Protein AF-A0A5R8NZT3-F1 (afdb_monomer)

Mean predicted aligned error: 15.12 Å

Nearest PDB structures (foldseek):
  8f6q-assembly1_A  TM=3.616E-01  e=2.721E+00  synthetic construct
  8e0m-assembly4_J  TM=4.690E-01  e=9.001E+00  synthetic construct
  6xns-assembly2_F  TM=2.417E-01  e=3.516E+00  synthetic construct
  6xns-assembly2_D  TM=2.072E-01  e=3.670E+00  synthetic construct

Radius of gyration: 34.99 Å; Cα contacts (8 Å, |Δi|>4): 333; chains: 1; bounding box: 96×99×94 Å

Secondary structure (DSSP, 8-state):
------------------PPP------PPPPP------------------------------------------------------------------S--------HHHHHHHHHHHHHHHHHHTTSS-HHHHHHHHHHTTS---PPPHHHHHHHHHHHHHHHHHHHHHHHHHHHHTTTS-HHHHHHHHHHHHHHHHHHHHHHTTSHHHHTS-HHHHTT---TTHHHHHHHHHHHHHHHHHHHHHHHHHHH-SSS-TTHHHHHHHHHHHHHHHHHHHS--HHHHHHHHHHHHHHHHHIIIIIS---THHHHHHHHHHHHHHHHHHHTT--SSHHHHHHHHHHHHHHHHHHTTTTT-HHHHHHHHHHHHHHHHHHHHHS--HHHHHHHHHHHHHHHHHHHHHTTTT-HHHHHHHHHHHHHHHHHHHHHHHHHTTTT-

Solvent-accessible surface area (backbone atoms only — not comparable to full-atom values): 25854 Å² total; per-residue (Å²): 144,81,89,82,82,93,81,85,90,88,85,80,85,92,80,90,76,90,80,78,84,81,81,86,85,81,84,79,84,77,84,78,81,77,76,81,77,78,93,77,82,90,78,91,77,81,90,84,80,88,86,90,81,91,83,85,80,89,85,81,87,88,82,92,78,86,87,86,85,89,87,84,82,90,81,90,80,91,75,90,78,87,81,78,91,80,89,83,91,76,85,83,89,82,85,89,85,79,90,76,82,72,75,74,74,82,52,68,71,52,60,54,50,54,50,53,51,61,70,49,45,66,41,37,78,68,66,77,36,52,70,71,53,49,52,51,50,59,43,64,70,63,49,71,75,77,70,74,51,69,67,56,54,52,51,50,50,48,48,54,51,48,66,52,48,50,57,52,50,52,50,50,53,45,66,76,41,47,86,79,42,54,57,70,54,49,25,52,52,33,47,50,52,26,54,52,40,40,52,50,19,34,53,55,47,65,30,72,72,46,35,69,49,55,78,77,64,57,75,79,68,80,54,79,74,58,60,60,40,50,52,52,20,29,53,30,28,39,50,26,11,54,31,42,13,52,24,44,21,52,63,51,70,82,68,95,56,84,54,28,57,33,58,7,25,46,46,16,26,55,39,13,47,52,35,21,72,41,40,78,42,73,62,18,52,52,48,30,48,57,24,50,50,49,30,49,43,34,47,36,50,65,72,62,72,44,63,71,50,52,39,11,52,46,36,24,51,49,10,52,51,35,40,50,42,25,75,72,56,76,38,90,56,43,64,58,31,44,44,51,12,44,53,31,27,46,51,9,20,50,46,45,12,81,82,87,41,62,70,55,14,29,54,43,18,36,49,50,12,52,50,25,48,59,47,27,78,76,48,86,46,68,54,30,51,53,42,14,52,51,30,36,49,50,20,50,52,51,51,52,35,63,78,44,82,62,42,68,69,56,57,52,52,52,52,52,53,51,51,51,53,53,51,52,52,52,52,52,54,60,56,60,69,66,78,82,118

Organism: NCBI:txid135487

Sequence (437 aa):
MMGMSVRSMMSVPSAVHPVRAIVTREQRPHPEYRRNRGRVGHTDRVVDDNGASDAAPDSSEPGRRAAPAPAGDPADGDSSGDGAQHDGATSADRDGVESSRHGAPRGPARADRDSHAAALRPLVESGTLTEQQLDAVLGALAEPPARPARTKLLAEIAAYTGAGLLPAGIALVLAASWEDLARTGRVAILALITVVVAAIAVAVAGGPAALFRSIRDRAAEHTHVQAARTRLAAVLLALTAALVAGTVGSAIEDGNTDSAWVYACVAGLIAAVAGYLALPSLVGILVCAVFSVAVVSGVITDFAELDDGWVGAGILLLGVVWAALTRLGAFAERWAGYLIAVVFAVFGAQSSGEYDSMVLAYWLTALVAVFCFALYLTERSWVLVLGGAGALALAAVEGVWDWTDGSVAAAGAVLILGALILGAGGYLLTRAGHSCG

Foldseek 3Di:
DDDDDPDDDDDDDDDDDDDDDDPDDDDDDDDDPPDDDDDDDDDDDDDDDDDDDDDDDDDDDDDDDDDDDDDDDDDDDDDDDDDDDDDDDDDDDDDDDDDDPPPPPPDVLVVVLVVLLVVCVVCCVVVVDPVVRSVVVSVVVSPPPPPQPVVNVVVVVVVVVCVVVVVVVVVVVCVVCVVVDDLVSQLVVLVVVLVVLLVVLQVLCVHPCSLVPDPVVVVVDPDPVNVVSLVSSLVSLLVSLLSQLSNQLSVQVPDDQPLSSLRSLVRSLVSLLSSCNSRPDLSSVVSNLVSQLSNQQSCQVRVVVHDQLVSLVSLLVVLVVLLVCLVVVVHPPSLSSNLSSLVSNLSSLQSNQPPPHLVRSLVSLQVSLVVLVVVCVVPVHPSSVCSSVVSNVVSVVSVQCVVPVNDPVSVVVVVVVVVVVVVVVVVVVVVVVVPPD

pLDDT: mean 77.44, std 21.31, range [29.23, 98.25]

Structure (mmCIF, N/CA/C/O backbone):
data_AF-A0A5R8NZT3-F1
#
_entry.id   AF-A0A5R8NZT3-F1
#
loop_
_atom_site.group_PDB
_atom_site.id
_atom_site.type_symbol
_atom_site.label_atom_id
_atom_site.label_alt_id
_atom_site.label_comp_id
_atom_site.label_asym_id
_atom_site.label_entity_id
_atom_site.label_seq_id
_atom_site.pdbx_PDB_ins_code
_atom_site.Cartn_x
_atom_site.Cartn_y
_atom_site.Cartn_z
_atom_site.occupancy
_atom_site.B_iso_or_equiv
_atom_site.auth_seq_id
_atom_site.auth_comp_id
_atom_site.auth_asym_id
_atom_site.auth_atom_id
_atom_site.pdbx_PDB_model_num
ATOM 1 N N . MET A 1 1 ? 35.928 15.484 -16.892 1.00 41.44 1 MET A N 1
ATOM 2 C CA . MET A 1 1 ? 35.827 16.939 -16.638 1.00 41.44 1 MET A CA 1
ATOM 3 C C . MET A 1 1 ? 34.737 17.511 -17.538 1.00 41.44 1 MET A C 1
ATOM 5 O O . MET A 1 1 ? 35.028 17.960 -18.635 1.00 41.44 1 MET A O 1
ATOM 9 N N . MET A 1 2 ? 33.474 17.405 -17.121 1.00 32.53 2 MET A N 1
ATOM 10 C CA . MET A 1 2 ? 32.323 17.954 -17.847 1.00 32.53 2 MET A CA 1
ATOM 11 C C . MET A 1 2 ? 31.173 18.067 -16.841 1.00 32.53 2 MET A C 1
ATOM 13 O O . MET A 1 2 ? 30.641 17.054 -16.402 1.00 32.53 2 MET A O 1
ATOM 17 N N . GLY A 1 3 ? 30.878 19.281 -16.376 1.00 36.03 3 GLY A N 1
ATOM 18 C CA . GLY A 1 3 ? 29.779 19.525 -15.441 1.00 36.03 3 GLY A CA 1
ATOM 19 C C . GLY A 1 3 ? 28.508 19.839 -16.217 1.00 36.03 3 GLY A C 1
ATOM 20 O O . GLY A 1 3 ? 28.514 20.772 -17.019 1.00 36.03 3 GLY A O 1
ATOM 21 N N . MET A 1 4 ? 27.432 19.087 -15.986 1.00 29.23 4 MET A N 1
ATOM 22 C CA . MET A 1 4 ? 26.134 19.347 -16.609 1.00 29.23 4 MET A CA 1
ATOM 23 C C . MET A 1 4 ? 25.174 19.937 -15.569 1.00 29.23 4 MET A C 1
ATOM 25 O O . MET A 1 4 ? 24.943 19.365 -14.507 1.00 29.23 4 MET A O 1
ATOM 29 N N . SER A 1 5 ? 24.691 21.148 -15.848 1.00 29.55 5 SER A N 1
ATOM 30 C CA . SER A 1 5 ? 23.996 22.002 -14.880 1.00 29.55 5 SER A CA 1
ATOM 31 C C . SER A 1 5 ? 22.494 21.708 -14.841 1.00 29.55 5 SER A C 1
ATOM 33 O O . SER A 1 5 ? 21.754 22.106 -15.742 1.00 29.55 5 SER A O 1
ATOM 35 N N . VAL A 1 6 ? 22.023 21.053 -13.777 1.00 37.47 6 VAL A N 1
ATOM 36 C CA . VAL A 1 6 ? 20.589 20.802 -13.543 1.00 37.47 6 VAL A CA 1
ATOM 37 C C . VAL A 1 6 ? 19.944 22.049 -12.928 1.00 37.47 6 VAL A C 1
ATOM 39 O O . VAL A 1 6 ? 19.713 22.126 -11.721 1.00 37.47 6 VAL A O 1
ATOM 42 N N . ARG A 1 7 ? 19.695 23.082 -13.747 1.00 40.94 7 ARG A N 1
ATOM 43 C CA . ARG A 1 7 ? 19.052 24.322 -13.269 1.00 40.94 7 ARG A CA 1
ATOM 44 C C . ARG A 1 7 ? 18.238 25.085 -14.321 1.00 40.94 7 ARG A C 1
ATOM 46 O O . ARG A 1 7 ? 18.449 26.279 -14.507 1.00 40.94 7 ARG A O 1
ATOM 53 N N . SER A 1 8 ? 17.286 24.411 -14.970 1.00 37.78 8 SER A N 1
ATOM 54 C CA . SER A 1 8 ? 16.175 25.061 -15.690 1.00 37.78 8 SER A CA 1
ATOM 55 C C . SER A 1 8 ? 15.042 24.081 -16.001 1.00 37.78 8 SER A C 1
ATOM 57 O O . SER A 1 8 ? 15.107 23.396 -17.011 1.00 37.78 8 SER A O 1
ATOM 59 N N . MET A 1 9 ? 14.010 24.037 -15.146 1.00 33.28 9 MET A N 1
ATOM 60 C CA . MET A 1 9 ? 12.607 23.730 -15.495 1.00 33.28 9 MET A CA 1
ATOM 61 C C . MET A 1 9 ? 11.738 23.720 -14.225 1.00 33.28 9 MET A C 1
ATOM 63 O O . MET A 1 9 ? 11.498 22.679 -13.629 1.00 33.28 9 MET A O 1
ATOM 67 N N . MET A 1 10 ? 11.255 24.892 -13.801 1.00 31.81 10 MET A N 1
ATOM 68 C CA . MET A 1 10 ? 10.074 25.002 -12.932 1.00 31.81 10 MET A CA 1
ATOM 69 C C . MET A 1 10 ? 9.447 26.392 -13.090 1.00 31.81 10 MET A C 1
ATOM 71 O O . MET A 1 10 ? 9.816 27.354 -12.423 1.00 31.81 10 MET A O 1
ATOM 75 N N . SER A 1 11 ? 8.492 26.484 -14.011 1.00 33.56 11 SER A N 1
ATOM 76 C CA . SER A 1 11 ? 7.510 27.565 -14.074 1.00 33.56 11 SER A CA 1
ATOM 77 C C . SER A 1 11 ? 6.186 26.940 -14.494 1.00 33.56 11 SER A C 1
ATOM 79 O O . SER A 1 11 ? 6.032 26.514 -15.636 1.00 33.56 11 SER A O 1
ATOM 81 N N . VAL A 1 12 ? 5.259 26.822 -13.544 1.00 40.06 12 VAL A N 1
ATOM 82 C CA . VAL A 1 12 ? 3.892 26.338 -13.767 1.00 40.06 12 VAL A CA 1
ATOM 83 C C . VAL A 1 12 ? 2.950 27.353 -13.113 1.00 40.06 12 VAL A C 1
ATOM 85 O O . VAL A 1 12 ? 3.123 27.644 -11.928 1.00 40.06 12 VAL A O 1
ATOM 88 N N . PRO A 1 13 ? 1.992 27.940 -13.851 1.00 39.75 13 PRO A N 1
ATOM 89 C CA . PRO A 1 13 ? 1.119 28.977 -13.314 1.00 39.75 13 PRO A CA 1
ATOM 90 C C . PRO A 1 13 ? -0.006 28.398 -12.444 1.00 39.75 13 PRO A C 1
ATOM 92 O O . PRO A 1 13 ? -0.643 27.404 -12.792 1.00 39.75 13 PRO A O 1
ATOM 95 N N . SER A 1 14 ? -0.301 29.074 -11.333 1.00 40.06 14 SER A N 1
ATOM 96 C CA . SER A 1 14 ? -1.442 28.758 -10.467 1.00 40.06 14 SER A CA 1
ATOM 97 C C . SER A 1 14 ? -2.783 29.061 -11.137 1.00 40.06 14 SER A C 1
ATOM 99 O O . SER A 1 14 ? -3.066 30.212 -11.466 1.00 40.06 14 SER A O 1
ATOM 101 N N . ALA A 1 15 ? -3.665 28.063 -11.201 1.00 35.84 15 ALA A N 1
ATOM 102 C CA . ALA A 1 15 ? -5.098 28.249 -11.415 1.00 35.84 15 ALA A CA 1
ATOM 103 C C . ALA A 1 15 ? -5.878 27.373 -10.420 1.00 35.84 15 ALA A C 1
ATOM 105 O O . ALA A 1 15 ? -5.954 26.155 -10.562 1.00 35.84 15 ALA A O 1
ATOM 106 N N . VAL A 1 16 ? -6.433 27.996 -9.377 1.00 38.06 16 VAL A N 1
ATOM 107 C CA . VAL A 1 16 ? -7.189 27.310 -8.318 1.00 38.06 16 VAL A CA 1
ATOM 108 C C . VAL A 1 16 ? -8.683 27.394 -8.624 1.00 38.06 16 VAL A C 1
ATOM 110 O O . VAL A 1 16 ? -9.254 28.482 -8.599 1.00 38.06 16 VAL A O 1
ATOM 113 N N . HIS A 1 17 ? -9.335 26.246 -8.827 1.00 36.66 17 HIS A N 1
ATOM 114 C CA . HIS A 1 17 ? -10.796 26.131 -8.799 1.00 36.66 17 HIS A CA 1
ATOM 115 C C . HIS A 1 17 ? -11.252 25.256 -7.616 1.00 36.66 17 HIS A C 1
ATOM 117 O O . HIS A 1 17 ? -10.650 24.211 -7.361 1.00 36.66 17 HIS A O 1
ATOM 123 N N . PRO A 1 18 ? -12.308 25.649 -6.877 1.00 43.34 18 PRO A N 1
ATOM 124 C CA . PRO A 1 18 ? -12.749 24.926 -5.688 1.00 43.34 18 PRO A CA 1
ATOM 125 C C . PRO A 1 18 ? -13.570 23.679 -6.048 1.00 43.34 18 PRO A C 1
ATOM 127 O O . PRO A 1 18 ? -14.701 23.775 -6.529 1.00 43.34 18 PRO A O 1
ATOM 130 N N . VAL A 1 19 ? -13.029 22.497 -5.751 1.00 33.84 19 VAL A N 1
ATOM 131 C CA . VAL A 1 19 ? -13.755 21.225 -5.872 1.00 33.84 19 VAL A CA 1
ATOM 132 C C . VAL A 1 19 ? -14.790 21.111 -4.747 1.00 33.84 19 VAL A C 1
ATOM 134 O O . VAL A 1 19 ? -14.451 21.118 -3.564 1.00 33.84 19 VAL A O 1
ATOM 137 N N . ARG A 1 20 ? -16.073 20.981 -5.111 1.00 31.17 20 ARG A N 1
ATOM 138 C CA . ARG A 1 20 ? -17.146 20.634 -4.165 1.00 31.17 20 ARG A CA 1
ATOM 139 C C . ARG A 1 20 ? -16.946 19.205 -3.659 1.00 31.17 20 ARG A C 1
ATOM 141 O O . ARG A 1 20 ? -16.872 18.276 -4.457 1.00 31.17 20 ARG A O 1
ATOM 148 N N . ALA A 1 21 ? -16.929 19.028 -2.340 1.00 31.84 21 ALA A N 1
ATOM 149 C CA . ALA A 1 21 ? -16.868 17.709 -1.721 1.00 31.84 21 ALA A CA 1
ATOM 150 C C . ALA A 1 21 ? -18.142 16.897 -2.023 1.00 31.84 21 ALA A C 1
ATOM 152 O O . ALA A 1 21 ? -19.236 17.257 -1.584 1.00 31.84 21 ALA A O 1
ATOM 153 N N . ILE A 1 22 ? -17.990 15.786 -2.745 1.00 31.47 22 ILE A N 1
ATOM 154 C CA . ILE A 1 22 ? -19.032 14.767 -2.895 1.00 31.47 22 ILE A CA 1
ATOM 155 C C . ILE A 1 22 ? -18.953 13.855 -1.668 1.00 31.47 22 ILE A C 1
ATOM 157 O O . ILE A 1 22 ? -17.995 13.105 -1.497 1.00 31.47 22 ILE A O 1
ATOM 161 N N . VAL A 1 23 ? -19.956 13.942 -0.793 1.00 34.97 23 VAL A N 1
ATOM 162 C CA . VAL A 1 23 ? -20.086 13.063 0.376 1.00 34.97 23 VAL A CA 1
ATOM 163 C C . VAL A 1 23 ? -20.802 11.786 -0.056 1.00 34.97 23 VAL A C 1
ATOM 165 O O . VAL A 1 23 ? -22.030 11.713 -0.042 1.00 34.97 23 VAL A O 1
ATOM 168 N N . THR A 1 24 ? -20.038 10.771 -0.456 1.00 34.75 24 THR A N 1
ATOM 169 C CA . THR A 1 24 ? -20.585 9.463 -0.839 1.00 34.75 24 THR A CA 1
ATOM 170 C C . THR A 1 24 ? -20.984 8.677 0.413 1.00 34.75 24 THR A C 1
ATOM 172 O O . THR A 1 24 ? -20.154 8.051 1.070 1.00 34.75 24 THR A O 1
ATOM 175 N N . ARG A 1 25 ? -22.270 8.740 0.774 1.00 44.62 25 ARG A N 1
ATOM 176 C CA . ARG A 1 25 ? -22.849 8.092 1.961 1.00 44.62 25 ARG A CA 1
ATOM 177 C C . ARG A 1 25 ? -23.667 6.860 1.565 1.00 44.62 25 ARG A C 1
ATOM 179 O O . ARG A 1 25 ? -24.885 6.949 1.506 1.00 44.62 25 ARG A O 1
ATOM 186 N N . GLU A 1 26 ? -23.020 5.712 1.361 1.00 36.62 26 GLU A N 1
ATOM 187 C CA . GLU A 1 26 ? -23.706 4.411 1.441 1.00 36.62 26 GLU A CA 1
ATOM 188 C C . GLU A 1 26 ? -22.729 3.246 1.701 1.00 36.62 26 GLU A C 1
ATOM 190 O O . GLU A 1 26 ? -22.065 2.740 0.802 1.00 36.62 26 GLU A O 1
ATOM 195 N N . GLN A 1 27 ? -22.674 2.784 2.952 1.00 37.91 27 GLN A N 1
ATOM 196 C CA . GLN A 1 27 ? -22.257 1.423 3.298 1.00 37.91 27 GLN A CA 1
ATOM 197 C C . GLN A 1 27 ? -23.448 0.757 3.987 1.00 37.91 27 GLN A C 1
ATOM 199 O O . GLN A 1 27 ? -23.686 0.963 5.177 1.00 37.91 27 GLN A O 1
ATOM 204 N N . ARG A 1 28 ? -24.230 -0.017 3.226 1.00 43.34 28 ARG A N 1
ATOM 205 C CA . ARG A 1 28 ? -25.244 -0.905 3.808 1.00 43.34 28 ARG A CA 1
ATOM 206 C C . ARG A 1 28 ? -24.548 -2.161 4.343 1.00 43.34 28 ARG A C 1
ATOM 208 O O . ARG A 1 28 ? -23.752 -2.743 3.603 1.00 43.34 28 ARG A O 1
ATOM 215 N N . PRO A 1 29 ? -24.843 -2.622 5.570 1.00 46.16 29 PRO A N 1
ATOM 216 C CA . PRO A 1 29 ? -24.404 -3.940 6.003 1.00 46.16 29 PRO A CA 1
ATOM 217 C C . PRO A 1 29 ? -25.096 -5.018 5.156 1.00 46.16 29 PRO A C 1
ATOM 219 O O . PRO A 1 29 ? -26.308 -4.978 4.937 1.00 46.16 29 PRO A O 1
ATOM 222 N N . HIS A 1 30 ? -24.316 -5.979 4.664 1.00 42.72 30 HIS A N 1
ATOM 223 C CA . HIS A 1 30 ? -24.837 -7.140 3.944 1.00 42.72 30 HIS A CA 1
ATOM 224 C C . HIS A 1 30 ? -25.642 -8.035 4.906 1.00 42.72 30 HIS A C 1
ATOM 226 O O . HIS A 1 30 ? -25.156 -8.304 6.006 1.00 42.72 30 HIS A O 1
ATOM 232 N N . PRO A 1 31 ? -26.825 -8.551 4.520 1.00 55.59 31 PRO A N 1
ATOM 233 C CA . PRO A 1 31 ? -27.538 -9.521 5.342 1.00 55.59 31 PRO A CA 1
ATOM 234 C C . PRO A 1 31 ? -26.765 -10.846 5.387 1.00 55.59 31 PRO A C 1
ATOM 236 O O . PRO A 1 31 ? -26.455 -11.433 4.347 1.00 55.59 31 PRO A O 1
ATOM 239 N N . GLU A 1 32 ? -26.463 -11.328 6.593 1.00 49.94 32 GLU A N 1
ATOM 240 C CA . GLU A 1 32 ? -25.817 -12.626 6.783 1.00 49.94 32 GLU A CA 1
ATOM 241 C C . GLU A 1 32 ? -26.707 -13.764 6.277 1.00 49.94 32 GLU A C 1
ATOM 243 O O . GLU A 1 32 ? -27.831 -13.974 6.742 1.00 49.94 32 GLU A O 1
ATOM 248 N N . TYR A 1 33 ? -26.169 -14.568 5.360 1.00 48.88 33 TYR A N 1
ATOM 249 C CA . TYR A 1 33 ? -26.824 -15.776 4.874 1.00 48.88 33 TYR A CA 1
ATOM 250 C C . TYR A 1 33 ? -26.722 -16.883 5.936 1.00 48.88 33 TYR A C 1
ATOM 252 O O . TYR A 1 33 ? -25.863 -17.767 5.866 1.00 48.88 33 TYR A O 1
ATOM 260 N N . ARG A 1 34 ? -27.580 -16.809 6.964 1.00 50.25 34 ARG A N 1
ATOM 261 C CA . ARG A 1 34 ? -27.611 -17.733 8.110 1.00 50.25 34 ARG A CA 1
ATOM 262 C C . ARG A 1 34 ? -27.925 -19.156 7.638 1.00 50.25 34 ARG A C 1
ATOM 264 O O . ARG A 1 34 ? -29.080 -19.555 7.502 1.00 50.25 34 ARG A O 1
ATOM 271 N N . ARG A 1 35 ? -26.869 -19.924 7.353 1.00 50.62 35 ARG A N 1
ATOM 272 C CA . ARG A 1 35 ? -26.953 -21.248 6.727 1.00 50.62 35 ARG A CA 1
ATOM 273 C C . ARG A 1 35 ? -27.639 -22.242 7.665 1.00 50.62 35 ARG A C 1
ATOM 275 O O . ARG A 1 35 ? -27.047 -22.729 8.625 1.00 50.62 35 ARG A O 1
ATOM 282 N N . ASN A 1 36 ? -28.898 -22.524 7.352 1.00 42.88 36 ASN A N 1
ATOM 283 C CA . ASN A 1 36 ? -29.777 -23.440 8.066 1.00 42.88 36 ASN A CA 1
ATOM 284 C C . ASN A 1 36 ? -29.139 -24.845 8.166 1.00 42.88 36 ASN A C 1
ATOM 286 O O . ASN A 1 36 ? -29.045 -25.557 7.164 1.00 42.88 36 ASN A O 1
ATOM 290 N N . ARG A 1 37 ? -28.659 -25.243 9.355 1.00 48.06 37 ARG A N 1
ATOM 291 C CA . ARG A 1 37 ? -28.170 -26.610 9.605 1.00 48.06 37 ARG A CA 1
ATOM 292 C C . ARG A 1 37 ? -29.367 -27.496 9.934 1.00 48.06 37 ARG A C 1
ATOM 294 O O . ARG A 1 37 ? -29.962 -27.371 11.000 1.00 48.06 37 ARG A O 1
ATOM 301 N N . GLY A 1 38 ? -29.710 -28.368 8.989 1.00 46.19 38 GLY A N 1
ATOM 302 C CA . GLY A 1 38 ? -30.859 -29.262 9.081 1.00 46.19 38 GLY A CA 1
ATOM 303 C C . GLY A 1 38 ? -30.826 -30.167 10.315 1.00 46.19 38 GLY A C 1
ATOM 304 O O . GLY A 1 38 ? -29.815 -30.791 10.631 1.00 46.19 38 GLY A O 1
ATOM 305 N N . ARG A 1 39 ? -31.978 -30.245 10.979 1.00 51.00 39 ARG A N 1
ATOM 306 C CA . ARG A 1 39 ? -32.278 -31.119 12.114 1.00 51.00 39 ARG A CA 1
ATOM 307 C C . ARG A 1 39 ? -32.625 -32.525 11.609 1.00 51.00 39 ARG A C 1
ATOM 309 O O . ARG A 1 39 ? -33.782 -32.792 11.307 1.00 51.00 39 ARG A O 1
ATOM 316 N N . VAL A 1 40 ? -31.630 -33.406 11.533 1.00 45.53 40 VAL A N 1
ATOM 317 C CA . VAL A 1 40 ? -31.770 -34.866 11.346 1.00 45.53 40 VAL A CA 1
ATOM 318 C C . VAL A 1 40 ? -30.644 -35.514 12.175 1.00 45.53 40 VAL A C 1
ATOM 320 O O . VAL A 1 40 ? -29.514 -35.054 12.088 1.00 45.53 40 VAL A O 1
ATOM 323 N N . GLY A 1 41 ? -30.844 -36.521 13.022 1.00 45.00 41 GLY A N 1
ATOM 324 C CA . GLY A 1 41 ? -32.000 -37.389 13.194 1.00 45.00 41 GLY A CA 1
ATOM 325 C C . GLY A 1 41 ? -32.083 -37.966 14.608 1.00 45.00 41 GLY A C 1
ATOM 326 O O . GLY A 1 41 ? -31.172 -37.837 15.422 1.00 45.00 41 GLY A O 1
ATOM 327 N N . HIS A 1 42 ? -33.235 -38.559 14.883 1.00 51.81 42 HIS A N 1
ATOM 328 C CA . HIS A 1 42 ? -33.607 -39.185 16.142 1.00 51.81 42 HIS A CA 1
ATOM 329 C C . HIS A 1 42 ? -33.226 -40.670 16.056 1.00 51.81 42 HIS A C 1
ATOM 331 O O . HIS A 1 42 ? -33.659 -41.343 15.123 1.00 51.81 42 HIS A O 1
ATOM 337 N N . THR A 1 43 ? -32.410 -41.174 16.982 1.00 47.53 43 THR A N 1
ATOM 338 C CA . THR A 1 43 ? -32.162 -42.617 17.126 1.00 47.53 43 THR A CA 1
ATOM 339 C C . THR A 1 43 ? -32.151 -42.990 18.594 1.00 47.53 43 THR A C 1
ATOM 341 O O . THR A 1 43 ? -31.279 -42.542 19.341 1.00 47.53 43 THR A O 1
ATOM 344 N N . ASP A 1 44 ? -33.106 -43.830 18.973 1.00 54.75 44 ASP A N 1
ATOM 345 C CA . ASP A 1 44 ? -33.182 -44.462 20.280 1.00 54.75 44 ASP A CA 1
ATOM 346 C C . ASP A 1 44 ? -31.932 -45.292 20.597 1.00 54.75 44 ASP A C 1
ATOM 348 O O . ASP A 1 44 ? -31.418 -46.037 19.758 1.00 54.75 44 ASP A O 1
ATOM 352 N N . ARG A 1 45 ? -31.503 -45.223 21.857 1.00 43.91 45 ARG A N 1
ATOM 353 C CA . ARG A 1 45 ? -30.879 -46.328 22.594 1.00 43.91 45 ARG A CA 1
ATOM 354 C C . ARG A 1 45 ? -31.243 -46.118 24.060 1.00 43.91 45 ARG A C 1
ATOM 356 O O . ARG A 1 45 ? -30.853 -45.123 24.656 1.00 43.91 45 ARG A O 1
ATOM 363 N N . VAL A 1 46 ? -32.264 -46.841 24.512 1.00 47.44 46 VAL A N 1
ATOM 364 C CA . VAL A 1 46 ? -32.108 -48.098 25.265 1.00 47.44 46 VAL A CA 1
ATOM 365 C C . VAL A 1 46 ? -31.437 -47.828 26.607 1.00 47.44 46 VAL A C 1
ATOM 367 O O . VAL A 1 46 ? -30.228 -47.637 26.700 1.00 47.44 46 VAL A O 1
ATOM 370 N N . VAL A 1 47 ? -32.302 -47.807 27.618 1.00 51.31 47 VAL A N 1
ATOM 371 C CA . VAL A 1 47 ? -31.980 -47.976 29.032 1.00 51.31 47 VAL A CA 1
ATOM 372 C C . VAL A 1 47 ? -31.227 -49.290 29.209 1.00 51.31 47 VAL A C 1
ATOM 374 O O . VAL A 1 47 ? -31.710 -50.316 28.741 1.00 51.31 47 VAL A O 1
ATOM 377 N N . ASP A 1 48 ? -30.123 -49.254 29.945 1.00 52.53 48 ASP A N 1
ATOM 378 C CA . ASP A 1 48 ? -29.737 -50.360 30.815 1.00 52.53 48 ASP A CA 1
ATOM 379 C C . ASP A 1 48 ? -29.274 -49.781 32.154 1.00 52.53 48 ASP A C 1
ATOM 381 O O . ASP A 1 48 ? -28.733 -48.675 32.229 1.00 52.53 48 ASP A O 1
ATOM 385 N N . ASP A 1 49 ? -29.602 -50.513 33.209 1.00 50.38 49 ASP A N 1
ATOM 386 C CA . ASP A 1 49 ? -29.720 -50.030 34.582 1.00 50.38 49 ASP A CA 1
ATOM 387 C C . ASP A 1 49 ? -28.644 -50.662 35.492 1.00 50.38 49 ASP A C 1
ATOM 389 O O . ASP A 1 49 ? -28.013 -51.652 35.124 1.00 50.38 49 ASP A O 1
ATOM 393 N N . ASN A 1 50 ? -28.534 -50.160 36.725 1.00 38.72 50 ASN A N 1
ATOM 394 C CA . ASN A 1 50 ? -27.785 -50.728 37.863 1.00 38.72 50 ASN A CA 1
ATOM 395 C C . ASN A 1 50 ? -26.240 -50.657 37.874 1.00 38.72 50 ASN A C 1
ATOM 397 O O . ASN A 1 50 ? -25.531 -51.180 37.019 1.00 38.72 50 ASN A O 1
ATOM 401 N N . GLY A 1 51 ? -25.712 -50.120 38.983 1.00 34.97 51 GLY A N 1
ATOM 402 C CA . GLY A 1 51 ? -24.280 -50.104 39.311 1.00 34.97 51 GLY A CA 1
ATOM 403 C C . GLY A 1 51 ? -23.979 -49.352 40.612 1.00 34.97 51 GLY A C 1
ATOM 404 O O . GLY A 1 51 ? -23.262 -48.356 40.593 1.00 34.97 51 GLY A O 1
ATOM 405 N N . ALA A 1 52 ? -24.585 -49.770 41.728 1.00 41.56 52 ALA A N 1
ATOM 406 C CA . ALA A 1 52 ? -24.465 -49.093 43.022 1.00 41.56 52 ALA A CA 1
ATOM 407 C C . ALA A 1 52 ? -23.136 -49.381 43.754 1.00 41.56 52 ALA A C 1
ATOM 409 O O . ALA A 1 52 ? -22.657 -50.510 43.722 1.00 41.56 52 ALA A O 1
ATOM 410 N N . SER A 1 53 ? -22.601 -48.356 44.432 1.00 44.59 53 SER A N 1
ATOM 411 C CA . SER A 1 53 ? -22.006 -48.365 45.790 1.00 44.59 53 SER A CA 1
ATOM 412 C C . SER A 1 53 ? -21.354 -46.992 46.040 1.00 44.59 53 SER A C 1
ATOM 414 O O . SER A 1 53 ? -20.559 -46.519 45.235 1.00 44.59 53 SER A O 1
ATOM 416 N N . ASP A 1 54 ? -21.845 -46.200 46.993 1.00 40.88 54 ASP A N 1
ATOM 417 C CA . ASP A 1 54 ? -21.510 -46.233 48.432 1.00 40.88 54 ASP A CA 1
ATOM 418 C C . ASP A 1 54 ? -20.141 -45.619 48.773 1.00 40.88 54 ASP A C 1
ATOM 420 O O . ASP A 1 54 ? -19.120 -46.300 48.730 1.00 40.88 54 ASP A O 1
ATOM 424 N N . ALA A 1 55 ? -20.150 -44.346 49.196 1.00 39.34 55 ALA A N 1
ATOM 425 C CA . ALA A 1 55 ? -19.515 -43.879 50.441 1.00 39.34 55 ALA A CA 1
ATOM 426 C C . ALA A 1 55 ? -19.742 -42.364 50.650 1.00 39.34 55 ALA A C 1
ATOM 428 O O . ALA A 1 55 ? -19.234 -41.530 49.904 1.00 39.34 55 ALA A O 1
ATOM 429 N N . ALA A 1 56 ? -20.490 -42.018 51.698 1.00 44.53 56 ALA A N 1
ATOM 430 C CA . ALA A 1 56 ? -20.518 -40.691 52.337 1.00 44.53 56 ALA A CA 1
ATOM 431 C C . ALA A 1 56 ? -19.404 -40.637 53.436 1.00 44.53 56 ALA A C 1
ATOM 433 O O . ALA A 1 56 ? -18.641 -41.608 53.503 1.00 44.53 56 ALA A O 1
ATOM 434 N N . PRO A 1 57 ? -19.291 -39.633 54.347 1.00 55.22 57 PRO A N 1
ATOM 435 C CA . PRO A 1 57 ? -20.114 -38.426 54.560 1.00 55.22 57 PRO A CA 1
ATOM 436 C C . PRO A 1 57 ? -19.324 -37.124 54.897 1.00 55.22 57 PRO A C 1
ATOM 438 O O . PRO A 1 57 ? -18.102 -37.136 54.899 1.00 55.22 57 PRO A O 1
ATOM 441 N N . ASP A 1 58 ? -20.070 -36.053 55.239 1.00 40.06 58 ASP A N 1
ATOM 442 C CA . ASP A 1 58 ? -19.739 -34.909 56.140 1.00 40.06 58 ASP A CA 1
ATOM 443 C C . ASP A 1 58 ? -18.431 -34.095 55.927 1.00 40.06 58 ASP A C 1
ATOM 445 O O . ASP A 1 58 ? -17.350 -34.633 55.752 1.00 40.06 58 ASP A O 1
ATOM 449 N N . SER A 1 59 ? -18.368 -32.761 56.041 1.00 39.31 59 SER A N 1
ATOM 450 C CA . SER A 1 59 ? -19.310 -31.693 56.454 1.00 39.31 59 SER A CA 1
ATOM 451 C C . SER A 1 59 ? -18.741 -30.334 55.928 1.00 39.31 59 SER A C 1
ATOM 453 O O . SER A 1 59 ? -17.778 -30.357 55.164 1.00 39.31 59 SER A O 1
ATOM 455 N N . SER A 1 60 ? -19.203 -29.103 56.209 1.00 36.84 60 SER A N 1
ATOM 456 C CA . SER A 1 60 ? -20.251 -28.556 57.092 1.00 36.84 60 SER A CA 1
ATOM 457 C C . SER A 1 60 ? -20.743 -27.179 56.584 1.00 36.84 60 SER A C 1
ATOM 459 O O . SER A 1 60 ? -19.936 -26.348 56.165 1.00 36.84 60 SER A O 1
ATOM 461 N N . GLU A 1 61 ? -22.034 -26.878 56.728 1.00 46.66 61 GLU A N 1
ATOM 462 C CA . GLU A 1 61 ? -22.593 -25.505 56.772 1.00 46.66 61 GLU A CA 1
ATOM 463 C C . GLU A 1 61 ? -22.368 -24.845 58.167 1.00 46.66 61 GLU A C 1
ATOM 465 O O . GLU A 1 61 ? -21.855 -25.540 59.048 1.00 46.66 61 GLU A O 1
ATOM 470 N N . PRO A 1 62 ? -22.783 -23.581 58.472 1.00 49.75 62 PRO A N 1
ATOM 471 C CA . PRO A 1 62 ? -23.411 -22.529 57.642 1.00 49.75 62 PRO A CA 1
ATOM 472 C C . PRO A 1 62 ? -22.772 -21.114 57.774 1.00 49.75 62 PRO A C 1
ATOM 474 O O . PRO A 1 62 ? -21.976 -20.837 58.668 1.00 49.75 62 PRO A O 1
ATOM 477 N N . GLY A 1 63 ? -23.211 -20.155 56.940 1.00 40.09 63 GLY A N 1
ATOM 478 C CA . GLY A 1 63 ? -22.696 -18.768 56.921 1.00 40.09 63 GLY A CA 1
ATOM 479 C C . GLY A 1 63 ? -23.736 -17.646 56.738 1.00 40.09 63 GLY A C 1
ATOM 480 O O . GLY A 1 63 ? -23.509 -16.721 55.962 1.00 40.09 63 GLY A O 1
ATOM 481 N N . ARG A 1 64 ? -24.891 -17.695 57.421 1.00 42.88 64 ARG A N 1
ATOM 482 C CA . ARG A 1 64 ? -25.934 -16.642 57.344 1.00 42.88 64 ARG A CA 1
ATOM 483 C C . ARG A 1 64 ? -25.484 -15.288 57.936 1.00 42.88 64 ARG A C 1
ATOM 485 O O . ARG A 1 64 ? -25.324 -15.188 59.150 1.00 42.88 64 ARG A O 1
ATOM 492 N N . ARG A 1 65 ? -25.484 -14.217 57.129 1.00 43.25 65 ARG A N 1
ATOM 493 C CA . ARG A 1 65 ? -25.807 -12.825 57.542 1.00 43.25 65 ARG A CA 1
ATOM 494 C C . ARG A 1 65 ? -26.586 -12.153 56.399 1.00 43.25 65 ARG A C 1
ATOM 496 O O . ARG A 1 65 ? -26.069 -12.044 55.300 1.00 43.25 65 ARG A O 1
ATOM 503 N N . ALA A 1 66 ? -27.896 -11.944 56.529 1.00 42.91 66 ALA A N 1
ATOM 504 C CA . ALA A 1 66 ? -28.557 -10.884 57.306 1.00 42.91 66 ALA A CA 1
ATOM 505 C C . ALA A 1 66 ? -28.506 -9.519 56.592 1.00 42.91 66 ALA A C 1
ATOM 507 O O . ALA A 1 66 ? -27.548 -8.763 56.727 1.00 42.91 66 ALA A O 1
ATOM 508 N N . ALA A 1 67 ? -29.574 -9.222 55.848 1.00 47.62 67 ALA A N 1
ATOM 509 C CA . ALA A 1 67 ? -29.879 -7.889 55.339 1.00 47.62 67 ALA A CA 1
ATOM 510 C C . ALA A 1 67 ? -30.586 -7.043 56.413 1.00 47.62 67 ALA A C 1
ATOM 512 O O . ALA A 1 67 ? -31.301 -7.599 57.251 1.00 47.62 67 ALA A O 1
ATOM 513 N N . PRO A 1 68 ? -30.476 -5.711 56.325 1.00 55.62 68 PRO A N 1
ATOM 514 C CA . PRO A 1 68 ? -31.538 -4.816 56.764 1.00 55.62 68 PRO A CA 1
ATOM 515 C C . PRO A 1 68 ? -32.012 -3.893 55.628 1.00 55.62 68 PRO A C 1
ATOM 517 O O . PRO A 1 68 ? -31.218 -3.326 54.880 1.00 55.62 68 PRO A O 1
ATOM 520 N N . ALA A 1 69 ? -33.328 -3.717 55.552 1.00 44.00 69 ALA A N 1
ATOM 521 C CA . ALA A 1 69 ? -33.996 -2.607 54.872 1.00 44.00 69 ALA A CA 1
ATOM 522 C C . ALA A 1 69 ? -34.744 -1.769 55.947 1.00 44.00 69 ALA A C 1
ATOM 524 O O . ALA A 1 69 ? -34.520 -1.994 57.138 1.00 44.00 69 ALA A O 1
ATOM 525 N N . PRO A 1 70 ? -35.620 -0.820 55.588 1.00 62.03 70 PRO A N 1
ATOM 526 C CA . PRO A 1 70 ? -35.268 0.545 55.203 1.00 62.03 70 PRO A CA 1
ATOM 527 C C . PRO A 1 70 ? -35.792 1.586 56.218 1.00 62.03 70 PRO A C 1
ATOM 529 O O . PRO A 1 70 ? -36.734 1.313 56.959 1.00 62.03 70 PRO A O 1
ATOM 532 N N . ALA A 1 71 ? -35.240 2.805 56.219 1.00 40.19 71 ALA A N 1
ATOM 533 C CA . ALA A 1 71 ? -35.799 3.941 56.964 1.00 40.19 71 ALA A CA 1
ATOM 534 C C . ALA A 1 71 ? -35.327 5.288 56.385 1.00 40.19 71 ALA A C 1
ATOM 536 O O . ALA A 1 71 ? -34.150 5.417 56.053 1.00 40.19 71 ALA A O 1
ATOM 537 N N . GLY A 1 72 ? -36.220 6.285 56.331 1.00 40.19 72 GLY A N 1
ATOM 538 C CA . GLY A 1 72 ? -35.889 7.679 55.996 1.00 40.19 72 GLY A CA 1
ATOM 539 C C . GLY A 1 72 ? -36.741 8.266 54.869 1.00 40.19 72 GLY A C 1
ATOM 540 O O . GLY A 1 72 ? -36.303 8.282 53.724 1.00 40.19 72 GLY A O 1
ATOM 541 N N . ASP A 1 73 ? -37.940 8.736 55.219 1.00 42.69 73 ASP A N 1
ATOM 542 C CA . ASP A 1 73 ? -38.808 9.565 54.363 1.00 42.69 73 ASP A CA 1
ATOM 543 C C . ASP A 1 73 ? -38.578 11.074 54.692 1.00 42.69 73 ASP A C 1
ATOM 545 O O . ASP A 1 73 ? -37.531 11.393 55.266 1.00 42.69 73 ASP A O 1
ATOM 549 N N . PRO A 1 74 ? -39.422 12.031 54.266 1.00 56.44 74 PRO A N 1
ATOM 550 C CA . PRO A 1 74 ? -39.013 13.157 53.437 1.00 56.44 74 PRO A CA 1
ATOM 551 C C . PRO A 1 74 ? -38.594 14.411 54.229 1.00 56.44 74 PRO A C 1
ATOM 553 O O . PRO A 1 74 ? -38.839 14.537 55.429 1.00 56.44 74 PRO A O 1
ATOM 556 N N . ALA A 1 75 ? -38.008 15.385 53.525 1.00 44.78 75 ALA A N 1
ATOM 557 C CA . ALA A 1 75 ? -37.782 16.734 54.040 1.00 44.78 75 ALA A CA 1
ATOM 558 C C . ALA A 1 75 ? -38.295 17.779 53.041 1.00 44.78 75 ALA A C 1
ATOM 560 O O . ALA A 1 75 ? -37.827 17.844 51.902 1.00 44.78 75 ALA A O 1
ATOM 561 N N . ASP A 1 76 ? -39.256 18.584 53.490 1.00 40.81 76 ASP A N 1
ATOM 562 C CA . ASP A 1 76 ? -39.847 19.684 52.735 1.00 40.81 76 ASP A CA 1
ATOM 563 C C . ASP A 1 76 ? -38.834 20.799 52.429 1.00 40.81 76 ASP A C 1
ATOM 565 O O . ASP A 1 76 ? -37.941 21.104 53.221 1.00 40.81 76 ASP A O 1
ATOM 569 N N . GLY A 1 77 ? -39.013 21.437 51.271 1.00 41.25 77 GLY A N 1
ATOM 570 C CA . GLY A 1 77 ? -38.175 22.526 50.763 1.00 41.25 77 GLY A CA 1
ATOM 571 C C . GLY A 1 77 ? -39.012 23.693 50.247 1.00 41.25 77 GLY A C 1
ATOM 572 O O . GLY A 1 77 ? -38.858 24.106 49.098 1.00 41.25 77 GLY A O 1
ATOM 573 N N . ASP A 1 78 ? -39.929 24.188 51.080 1.00 38.59 78 ASP A N 1
ATOM 574 C CA . ASP A 1 78 ? -40.722 25.389 50.801 1.00 38.59 78 ASP A CA 1
ATOM 575 C C . ASP A 1 78 ? -39.802 26.608 50.610 1.00 38.59 78 ASP A C 1
ATOM 577 O O . ASP A 1 78 ? -38.998 26.957 51.476 1.00 38.59 78 ASP A O 1
ATOM 581 N N . SER A 1 79 ? -39.911 27.254 49.451 1.00 48.09 79 SER A N 1
ATOM 582 C CA . SER A 1 79 ? -39.333 28.576 49.207 1.00 48.09 79 SER A CA 1
ATOM 583 C C . SER A 1 79 ? -40.276 29.409 48.345 1.00 48.09 79 SER A C 1
ATOM 585 O O . SER A 1 79 ? -40.083 29.628 47.150 1.00 48.09 79 SER A O 1
ATOM 587 N N . SER A 1 80 ? -41.321 29.882 49.018 1.00 41.19 80 SER A N 1
ATOM 588 C CA . SER A 1 80 ? -42.133 31.034 48.629 1.00 41.19 80 SER A CA 1
ATOM 589 C C . SER A 1 80 ? -41.314 32.146 47.946 1.00 41.19 80 SER A C 1
ATOM 591 O O . SER A 1 80 ? -40.344 32.658 48.505 1.00 41.19 80 SER A O 1
ATOM 593 N N . GLY A 1 81 ? -41.749 32.545 46.747 1.00 40.31 81 GLY A N 1
ATOM 594 C CA . GLY A 1 81 ? -41.167 33.617 45.933 1.00 40.31 81 GLY A CA 1
ATOM 595 C C . GLY A 1 81 ? -42.259 34.543 45.403 1.00 40.31 81 GLY A C 1
ATOM 596 O O . GLY A 1 81 ? -42.596 34.498 44.223 1.00 40.31 81 GLY A O 1
ATOM 597 N N . ASP A 1 82 ? -42.841 35.328 46.309 1.00 38.47 82 ASP A N 1
ATOM 598 C CA . ASP A 1 82 ? -43.874 36.334 46.034 1.00 38.47 82 ASP A CA 1
ATOM 599 C C . ASP A 1 82 ? -43.345 37.451 45.106 1.00 38.47 82 ASP A C 1
ATOM 601 O O . ASP A 1 82 ? -42.173 37.829 45.192 1.00 38.47 82 ASP A O 1
ATOM 605 N N . GLY A 1 83 ? -44.173 37.972 44.190 1.00 39.47 83 GLY A N 1
ATOM 606 C CA . GLY A 1 83 ? -43.658 38.809 43.098 1.00 39.47 83 GLY A CA 1
ATOM 607 C C . GLY A 1 83 ? -44.651 39.342 42.060 1.00 39.47 83 GLY A C 1
ATOM 608 O O . GLY A 1 83 ? -44.586 38.969 40.894 1.00 39.47 83 GLY A O 1
ATOM 609 N N . ALA A 1 84 ? -45.465 40.320 42.464 1.00 43.09 84 ALA A N 1
ATOM 610 C CA . ALA A 1 84 ? -46.023 41.373 41.598 1.00 43.09 84 ALA A CA 1
ATOM 611 C C . ALA A 1 84 ? -46.940 40.954 40.424 1.00 43.09 84 ALA A C 1
ATOM 613 O O . ALA A 1 84 ? -46.627 41.077 39.239 1.00 43.09 84 ALA A O 1
ATOM 614 N N . GLN A 1 85 ? -48.174 40.635 40.807 1.00 42.16 85 GLN A N 1
ATOM 615 C CA . GLN A 1 85 ? -49.398 41.113 40.160 1.00 42.16 85 GLN A CA 1
ATOM 616 C C . GLN A 1 85 ? -49.239 42.481 39.450 1.00 42.16 85 GLN A C 1
ATOM 618 O O . GLN A 1 85 ? -48.889 43.473 40.089 1.00 42.16 85 GLN A O 1
ATOM 623 N N . HIS A 1 86 ? -49.579 42.561 38.158 1.00 43.94 86 HIS A N 1
ATOM 624 C CA . HIS A 1 86 ? -49.876 43.839 37.501 1.00 43.94 86 HIS A CA 1
ATOM 625 C C . HIS A 1 86 ? -50.997 43.679 36.464 1.00 43.94 86 HIS A C 1
ATOM 627 O O . HIS A 1 86 ? -50.766 43.354 35.299 1.00 43.94 86 HIS A O 1
ATOM 633 N N . ASP A 1 87 ? -52.231 43.919 36.907 1.00 42.53 87 ASP A N 1
ATOM 634 C CA . ASP A 1 87 ? -53.381 44.082 36.020 1.00 42.53 87 ASP A CA 1
ATOM 635 C C . ASP A 1 87 ? -53.267 45.392 35.223 1.00 42.53 87 ASP A C 1
ATOM 637 O O . ASP A 1 87 ? -52.797 46.414 35.732 1.00 42.53 87 ASP A O 1
ATOM 641 N N . GLY A 1 88 ? -53.717 45.364 33.966 1.00 42.66 88 GLY A N 1
ATOM 642 C CA . GLY A 1 88 ? -53.628 46.495 33.037 1.00 42.66 88 GLY A CA 1
ATOM 643 C C . GLY A 1 88 ? -54.463 46.275 31.777 1.00 42.66 88 GLY A C 1
ATOM 644 O O . GLY A 1 88 ? -53.922 46.059 30.696 1.00 42.66 88 GLY A O 1
ATOM 645 N N . ALA A 1 89 ? -55.789 46.289 31.918 1.00 47.78 89 ALA A N 1
ATOM 646 C CA . ALA A 1 89 ? -56.720 46.036 30.821 1.00 47.78 89 ALA A CA 1
ATOM 647 C C . ALA A 1 89 ? -57.147 47.316 30.073 1.00 47.78 89 ALA A C 1
ATOM 649 O O . ALA A 1 89 ? -57.831 48.164 30.639 1.00 47.78 89 ALA A O 1
ATOM 650 N N . THR A 1 90 ? -56.859 47.372 28.770 1.00 47.75 90 THR A N 1
ATOM 651 C CA . THR A 1 90 ? -57.582 48.118 27.714 1.00 47.75 90 THR A CA 1
ATOM 652 C C . THR A 1 90 ? -57.319 47.351 26.405 1.00 47.75 90 THR A C 1
ATOM 654 O O . THR A 1 90 ? -56.174 47.170 26.017 1.00 47.75 90 THR A O 1
ATOM 657 N N . SER A 1 91 ? -58.266 46.634 25.794 1.00 43.94 91 SER A N 1
ATOM 658 C CA . SER A 1 91 ? -59.558 47.033 25.211 1.00 43.94 91 SER A CA 1
ATOM 659 C C . SER A 1 91 ? -59.445 47.971 24.001 1.00 43.94 91 SER A C 1
ATOM 661 O O . SER A 1 91 ? -58.817 49.021 24.084 1.00 43.94 91 SER A O 1
ATOM 663 N N . ALA A 1 92 ? -60.167 47.584 22.942 1.00 42.22 92 ALA A N 1
ATOM 664 C CA . ALA A 1 92 ? -60.513 48.324 21.725 1.00 42.22 92 ALA A CA 1
ATOM 665 C C . ALA A 1 92 ? -59.441 48.518 20.619 1.00 42.22 92 ALA A C 1
ATOM 667 O O . ALA A 1 92 ? -58.648 49.452 20.621 1.00 42.22 92 ALA A O 1
ATOM 668 N N . ASP A 1 93 ? -59.595 47.679 19.587 1.00 43.59 93 ASP A N 1
ATOM 669 C CA . ASP A 1 93 ? -60.018 48.132 18.249 1.00 43.59 93 ASP A CA 1
ATOM 670 C C . ASP A 1 93 ? -58.997 48.831 17.321 1.00 43.59 93 ASP A C 1
ATOM 672 O O . ASP A 1 93 ? -58.771 50.041 17.399 1.00 43.59 93 ASP A O 1
ATOM 676 N N . ARG A 1 94 ? -58.473 48.060 16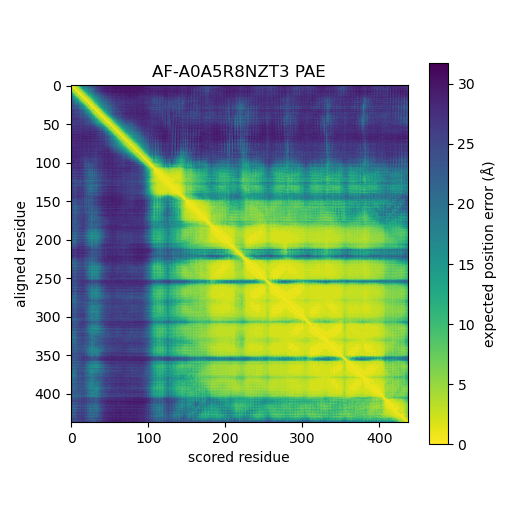.350 1.00 43.09 94 ARG A N 1
ATOM 677 C CA . ARG A 1 94 ? -58.569 48.403 14.915 1.00 43.09 94 ARG A CA 1
ATOM 678 C C . ARG A 1 94 ? -58.118 47.284 13.972 1.00 43.09 94 ARG A C 1
ATOM 680 O O . ARG A 1 94 ? -56.971 46.848 13.982 1.00 43.09 94 ARG A O 1
ATOM 687 N N . ASP A 1 95 ? -59.073 46.889 13.142 1.00 41.62 95 ASP A N 1
ATOM 688 C CA . ASP A 1 95 ? -58.996 46.419 11.756 1.00 41.62 95 ASP A CA 1
ATOM 689 C C . ASP A 1 95 ? -57.631 46.290 11.045 1.00 41.62 95 ASP A C 1
ATOM 691 O O . ASP A 1 95 ? -56.830 47.221 10.967 1.00 41.62 95 ASP A O 1
ATOM 695 N N . GLY A 1 96 ? -57.512 45.196 10.281 1.00 47.31 96 GLY A N 1
ATOM 696 C CA . GLY A 1 96 ? -57.171 45.346 8.862 1.00 47.31 96 GLY A CA 1
ATOM 697 C C . GLY A 1 96 ? -55.701 45.268 8.439 1.00 47.31 96 GLY A C 1
ATOM 698 O O . GLY A 1 96 ? -55.240 46.139 7.707 1.00 47.31 96 GLY A O 1
ATOM 699 N N . VAL A 1 97 ? -54.995 44.175 8.755 1.00 50.69 97 VAL A N 1
ATOM 700 C CA . VAL A 1 97 ? -53.867 43.715 7.912 1.00 50.69 97 VAL A CA 1
ATOM 701 C C . VAL A 1 97 ? -54.024 42.230 7.597 1.00 50.69 97 VAL A C 1
ATOM 703 O O . VAL A 1 97 ? -53.501 41.346 8.278 1.00 50.69 97 VAL A O 1
ATOM 706 N N . GLU A 1 98 ? -54.784 41.962 6.541 1.00 44.94 98 GLU A N 1
ATOM 707 C CA . GLU A 1 98 ? -54.973 40.623 6.003 1.00 44.94 98 GLU A CA 1
ATOM 708 C C . GLU A 1 98 ? -53.730 40.137 5.234 1.00 44.94 98 GLU A C 1
ATOM 710 O O . GLU A 1 98 ? -53.082 40.878 4.500 1.00 44.94 98 GLU A O 1
ATOM 715 N N . SER A 1 99 ? -53.447 38.841 5.364 1.00 51.88 99 SER A N 1
ATOM 716 C CA . SER A 1 99 ? -52.875 38.006 4.300 1.00 51.88 99 SER A CA 1
ATOM 717 C C . SER A 1 99 ? -51.590 38.471 3.580 1.00 51.88 99 SER A C 1
ATOM 719 O O . SER A 1 99 ? -51.571 38.717 2.376 1.00 51.88 99 SER A O 1
ATOM 721 N N . SER A 1 100 ? -50.453 38.438 4.286 1.00 49.19 100 SER A N 1
ATOM 722 C CA . SER A 1 100 ? -49.148 38.095 3.676 1.00 49.19 100 SER A CA 1
ATOM 723 C C . SER A 1 100 ? -48.144 37.529 4.688 1.00 49.19 100 SER A C 1
ATOM 725 O O . SER A 1 100 ? -46.968 37.891 4.718 1.00 49.19 100 SER A O 1
ATOM 727 N N . ARG A 1 101 ? -48.579 36.554 5.504 1.00 50.19 101 ARG A N 1
ATOM 728 C CA . ARG A 1 101 ? -47.638 35.638 6.174 1.00 50.19 101 ARG A CA 1
ATOM 729 C C . ARG A 1 101 ? -47.047 34.690 5.135 1.00 50.19 101 ARG A C 1
ATOM 731 O O . ARG A 1 101 ? -47.478 33.549 4.994 1.00 50.19 101 ARG A O 1
ATOM 738 N N . HIS A 1 102 ? -46.061 35.206 4.405 1.00 51.84 102 HIS A N 1
ATOM 739 C CA . HIS A 1 102 ? -45.196 34.446 3.515 1.00 51.84 102 HIS A CA 1
ATOM 740 C C . HIS A 1 102 ? -44.679 33.229 4.291 1.00 51.84 102 HIS A C 1
ATOM 742 O O . HIS A 1 102 ? -44.020 33.380 5.323 1.00 51.84 102 HIS A O 1
ATOM 748 N N . GLY A 1 103 ? -45.076 32.028 3.865 1.00 56.41 103 GLY A N 1
ATOM 749 C CA . GLY A 1 103 ? -44.827 30.811 4.627 1.00 56.41 103 GLY A CA 1
ATOM 750 C C . GLY A 1 103 ? -43.331 30.569 4.751 1.00 56.41 103 GLY A C 1
ATOM 751 O O . GLY A 1 103 ? -42.704 30.153 3.779 1.00 56.41 103 GLY A O 1
ATOM 752 N N . ALA A 1 104 ? -42.767 30.817 5.938 1.00 58.94 104 ALA A N 1
ATOM 753 C CA . ALA A 1 104 ? -41.378 30.493 6.228 1.00 58.94 104 ALA A CA 1
ATOM 754 C C . ALA A 1 104 ? -41.150 29.020 5.844 1.00 58.94 104 ALA A C 1
ATOM 756 O O . ALA A 1 104 ? -41.877 28.156 6.355 1.00 58.94 104 ALA A O 1
ATOM 757 N N . PRO A 1 105 ? -40.225 28.722 4.910 1.00 61.16 105 PRO A N 1
ATOM 758 C CA . PRO A 1 105 ? -40.111 27.39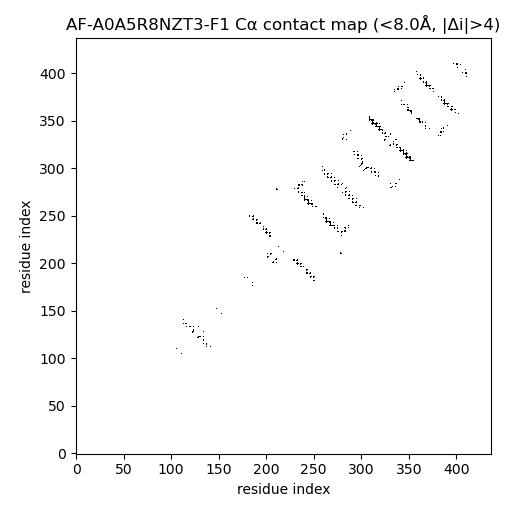1 4.338 1.00 61.16 105 PRO A CA 1
ATOM 759 C C . PRO A 1 105 ? -39.888 26.388 5.465 1.00 61.16 105 PRO A C 1
ATOM 761 O O . PRO A 1 105 ? -38.965 26.546 6.268 1.00 61.16 105 PRO A O 1
ATOM 764 N N . ARG A 1 106 ? -40.762 25.374 5.551 1.00 58.72 106 ARG A N 1
ATOM 765 C CA . ARG A 1 106 ? -40.624 24.280 6.520 1.00 58.72 106 ARG A CA 1
ATOM 766 C C . ARG A 1 106 ? -39.249 23.657 6.289 1.00 58.72 106 ARG A C 1
ATOM 768 O O . ARG A 1 106 ? -39.039 23.005 5.273 1.00 58.72 106 ARG A O 1
ATOM 775 N N . GLY A 1 107 ? -38.311 23.946 7.192 1.00 64.62 107 GLY A N 1
ATOM 776 C CA . GLY A 1 107 ? -36.903 23.634 6.974 1.00 64.62 107 GLY A CA 1
ATOM 777 C C . GLY A 1 107 ? -36.680 22.136 6.738 1.00 64.62 107 GLY A C 1
ATOM 778 O O . GLY A 1 107 ? -37.419 21.326 7.308 1.00 64.62 107 GLY A O 1
ATOM 779 N N . PRO A 1 108 ? -35.654 21.755 5.951 1.00 73.81 108 PRO A N 1
ATOM 780 C CA . PRO A 1 108 ? -35.426 20.368 5.530 1.00 73.81 108 PRO A CA 1
ATOM 781 C C . PRO A 1 108 ? -35.354 19.371 6.699 1.00 73.81 108 PRO A C 1
ATOM 783 O O . PRO A 1 108 ? -35.768 18.229 6.554 1.00 73.81 108 PRO A O 1
ATOM 786 N N . ALA A 1 109 ? -34.949 19.827 7.890 1.00 70.62 109 ALA A N 1
ATOM 787 C CA . ALA A 1 109 ? -34.927 19.029 9.116 1.00 70.62 109 ALA A CA 1
ATOM 788 C C . ALA A 1 109 ? -36.294 18.448 9.547 1.00 70.62 109 ALA A C 1
ATOM 790 O O . ALA A 1 109 ? -36.312 17.423 10.222 1.00 70.62 109 ALA A O 1
ATOM 791 N N . ARG A 1 110 ? -37.436 19.060 9.184 1.00 77.06 110 ARG A N 1
ATOM 792 C CA . ARG A 1 110 ? -38.756 18.435 9.418 1.00 77.06 110 ARG A CA 1
ATOM 793 C C . ARG A 1 110 ? -39.030 17.319 8.412 1.00 77.06 110 ARG A C 1
ATOM 795 O O . ARG A 1 110 ? -39.375 16.226 8.833 1.00 77.06 110 ARG A O 1
ATOM 802 N N . ALA A 1 111 ? -38.778 17.564 7.125 1.00 81.81 111 ALA A N 1
ATOM 803 C CA . ALA A 1 111 ? -38.974 16.565 6.073 1.00 81.81 111 ALA A CA 1
ATOM 804 C C . ALA A 1 111 ? -38.118 15.301 6.295 1.00 81.81 111 ALA A C 1
ATOM 806 O O . ALA A 1 111 ? -38.615 14.192 6.113 1.00 81.81 111 ALA A O 1
ATOM 807 N N . ASP A 1 112 ? -36.873 15.457 6.761 1.00 82.69 112 ASP A N 1
ATOM 808 C CA . ASP A 1 112 ? -36.034 14.323 7.171 1.00 82.69 112 ASP A CA 1
ATOM 809 C C . ASP A 1 112 ? -36.588 13.603 8.409 1.00 82.69 112 ASP A C 1
ATOM 811 O O . ASP A 1 112 ? -36.516 12.382 8.490 1.00 82.69 112 ASP A O 1
ATOM 815 N N . ARG A 1 113 ? -37.152 14.308 9.398 1.00 84.25 113 ARG A N 1
ATOM 816 C CA . ARG A 1 113 ? -37.718 13.639 10.582 1.00 84.25 113 ARG A CA 1
ATOM 817 C C . ARG A 1 113 ? -38.969 12.835 10.230 1.00 84.25 113 ARG A C 1
ATOM 819 O O . ARG A 1 113 ? -39.110 11.701 10.682 1.00 84.25 113 ARG A O 1
ATOM 826 N N . ASP A 1 114 ? -39.824 13.404 9.386 1.00 87.81 114 ASP A N 1
ATOM 827 C CA . ASP A 1 114 ? -41.060 12.779 8.919 1.00 87.81 114 ASP A CA 1
ATOM 828 C C . ASP A 1 114 ? -40.762 11.549 8.033 1.00 87.81 114 ASP A C 1
ATOM 830 O O . ASP A 1 114 ? -41.447 10.531 8.143 1.00 87.81 114 ASP A O 1
ATOM 834 N N . SER A 1 115 ? -39.699 11.588 7.214 1.00 88.44 115 SER A N 1
ATOM 835 C CA . SER A 1 115 ? -39.275 10.444 6.390 1.00 88.44 115 SER A CA 1
ATOM 836 C C . SER A 1 115 ? -38.670 9.301 7.217 1.00 88.44 115 SER A C 1
ATOM 838 O O . SER A 1 115 ? -39.024 8.143 6.992 1.00 88.44 115 SER A O 1
ATOM 840 N N . HIS A 1 116 ? -37.836 9.596 8.225 1.00 90.19 116 HIS A N 1
ATOM 841 C CA . HIS A 1 116 ? -37.338 8.575 9.156 1.00 90.19 116 HIS A CA 1
ATOM 842 C C . HIS A 1 116 ? -38.476 7.961 9.987 1.00 90.19 116 HIS A C 1
ATOM 844 O O . HIS A 1 116 ? -38.510 6.744 10.160 1.00 90.19 116 HIS A O 1
ATOM 850 N N . ALA A 1 117 ? -39.437 8.765 10.456 1.00 90.88 117 ALA A N 1
ATOM 851 C CA . ALA A 1 117 ? -40.606 8.259 11.176 1.00 90.88 117 ALA A CA 1
ATOM 852 C C . ALA A 1 117 ? -41.465 7.333 10.295 1.00 90.88 117 ALA A C 1
ATOM 854 O O . ALA A 1 117 ? -41.840 6.245 10.731 1.00 90.88 117 ALA A O 1
ATOM 855 N N . ALA A 1 118 ? -41.712 7.710 9.036 1.00 92.88 118 ALA A N 1
ATOM 856 C CA . ALA A 1 118 ? -42.429 6.870 8.076 1.00 92.88 118 ALA A CA 1
ATOM 857 C C . ALA A 1 118 ? -41.689 5.554 7.765 1.00 92.88 118 ALA A C 1
ATOM 859 O O . ALA A 1 118 ? -42.326 4.509 7.663 1.00 92.88 118 ALA A O 1
ATOM 860 N N . ALA A 1 119 ? -40.356 5.583 7.664 1.00 94.00 119 ALA A N 1
ATOM 861 C CA . ALA A 1 119 ? -39.539 4.394 7.412 1.00 94.00 119 ALA A CA 1
ATOM 862 C C . ALA A 1 119 ? -39.468 3.426 8.610 1.00 94.00 119 ALA A C 1
ATOM 864 O O . ALA A 1 119 ? -39.326 2.221 8.412 1.00 94.00 119 ALA A O 1
ATOM 865 N N . LEU A 1 120 ? -39.563 3.935 9.844 1.00 95.56 120 LEU A N 1
ATOM 866 C CA . LEU A 1 120 ? -39.519 3.121 11.064 1.00 95.56 120 LEU A CA 1
ATOM 867 C C . LEU A 1 120 ? -40.899 2.598 11.501 1.00 95.56 120 LEU A C 1
ATOM 869 O O . LEU A 1 120 ? -40.964 1.593 12.206 1.00 95.56 120 LEU A O 1
ATOM 873 N N . ARG A 1 121 ? -42.003 3.220 11.068 1.00 95.94 121 ARG A N 1
ATOM 874 C CA . ARG A 1 121 ? -43.370 2.828 11.461 1.00 95.94 121 ARG A CA 1
ATOM 875 C C . ARG A 1 121 ? -43.723 1.347 11.220 1.00 95.94 121 ARG A C 1
ATOM 877 O O . ARG A 1 121 ? -44.273 0.740 12.137 1.00 95.94 121 ARG A O 1
ATOM 884 N N . PRO A 1 122 ? -43.336 0.708 10.096 1.00 96.38 122 PRO A N 1
ATOM 885 C CA . PRO A 1 122 ? -43.589 -0.722 9.875 1.00 96.38 122 PRO A CA 1
ATOM 886 C C . PRO A 1 122 ? -42.931 -1.653 10.912 1.00 96.38 122 PRO A C 1
ATOM 888 O O . PRO A 1 122 ? -43.407 -2.765 11.148 1.00 96.38 122 PRO A O 1
ATOM 891 N N . LEU A 1 123 ? -41.843 -1.221 11.563 1.00 95.56 123 LEU A N 1
ATOM 892 C CA . LEU A 1 123 ? -41.196 -1.972 12.651 1.00 95.56 123 LEU A CA 1
ATOM 893 C C . LEU A 1 123 ? -41.992 -1.881 13.964 1.00 95.56 123 LEU A C 1
ATOM 895 O O . LEU A 1 123 ? -41.940 -2.796 14.783 1.00 95.56 123 LEU A O 1
ATOM 899 N N . VAL A 1 124 ? -42.764 -0.808 14.153 1.00 97.44 124 VAL A N 1
ATOM 900 C CA . VAL A 1 124 ? -43.712 -0.688 15.270 1.00 97.44 124 VAL A CA 1
ATOM 901 C C . VAL A 1 124 ? -44.972 -1.506 14.996 1.00 97.44 124 VAL A C 1
ATOM 903 O O . VAL A 1 124 ? -45.402 -2.280 15.846 1.00 97.44 124 VAL A O 1
ATOM 906 N N . GLU A 1 125 ? -45.515 -1.423 13.780 1.00 96.62 125 GLU A N 1
ATOM 907 C CA . GLU A 1 125 ? -46.691 -2.201 13.356 1.00 96.62 125 GLU A CA 1
ATOM 908 C C . GLU A 1 125 ? -46.445 -3.721 13.404 1.00 96.62 125 GLU A C 1
ATOM 910 O O . GLU A 1 125 ? -47.349 -4.488 13.732 1.00 96.62 125 GLU A O 1
ATOM 915 N N . SER A 1 126 ? -45.211 -4.168 13.144 1.00 95.94 126 SER A N 1
ATOM 916 C CA . SER A 1 126 ? -44.797 -5.573 13.299 1.00 95.94 126 SER A CA 1
ATOM 917 C C . SER A 1 126 ? -44.371 -5.960 14.726 1.00 95.94 126 SER A C 1
ATOM 919 O O . SER A 1 126 ? -43.931 -7.089 14.945 1.00 95.94 126 SER A O 1
ATOM 921 N N . GLY A 1 127 ? -44.485 -5.051 15.701 1.00 95.81 127 GLY A N 1
ATOM 922 C CA . GLY A 1 127 ? -44.170 -5.298 17.111 1.00 95.81 127 GLY A CA 1
ATOM 923 C C . GLY A 1 127 ? -42.682 -5.498 17.425 1.00 95.81 127 GLY A C 1
ATOM 924 O O . GLY A 1 127 ? -42.356 -5.970 18.513 1.00 95.81 127 GLY A O 1
ATOM 925 N N . THR A 1 128 ? -41.773 -5.167 16.498 1.00 97.25 128 THR A N 1
ATOM 926 C CA . THR A 1 128 ? -40.315 -5.240 16.733 1.00 97.25 128 THR A CA 1
ATOM 927 C C . THR A 1 128 ? -39.778 -4.035 17.498 1.00 97.25 128 THR A C 1
ATOM 929 O O . THR A 1 128 ? -38.798 -4.170 18.230 1.00 97.25 128 THR A O 1
ATOM 932 N N . LEU A 1 129 ? -40.416 -2.874 17.346 1.00 95.94 129 LEU A N 1
ATOM 933 C CA . LEU A 1 129 ? -40.200 -1.672 18.148 1.00 95.94 129 LEU A CA 1
ATOM 934 C C . LEU A 1 129 ? -41.490 -1.324 18.895 1.00 95.94 129 LEU A C 1
ATOM 936 O O . LEU A 1 129 ? -42.583 -1.448 18.350 1.00 95.94 129 LEU A O 1
ATOM 940 N N . THR A 1 130 ? -41.382 -0.838 20.127 1.00 97.31 130 THR A N 1
ATOM 941 C CA . THR A 1 130 ? -42.499 -0.141 20.780 1.00 97.31 130 THR A CA 1
ATOM 942 C C . THR A 1 130 ? -42.530 1.325 20.340 1.00 97.31 130 THR A C 1
ATOM 944 O O . THR A 1 130 ? -41.493 1.881 19.980 1.00 97.31 130 THR A O 1
ATOM 947 N N . GLU A 1 131 ? -43.685 1.995 20.425 1.00 95.56 131 GLU A N 1
ATOM 948 C CA . GLU A 1 131 ? -43.776 3.448 20.163 1.00 95.56 131 GLU A CA 1
ATOM 949 C C . GLU A 1 131 ? -42.787 4.247 21.036 1.00 95.56 131 GLU A C 1
ATOM 951 O O . GLU A 1 131 ? -42.119 5.163 20.566 1.00 95.56 131 GLU A O 1
ATOM 956 N N . GLN A 1 132 ? -42.580 3.827 22.290 1.00 92.94 132 GLN A N 1
ATOM 957 C CA . GLN A 1 132 ? -41.602 4.446 23.191 1.00 92.94 132 GLN A CA 1
ATOM 958 C C . GLN A 1 132 ? -40.147 4.275 22.707 1.00 92.94 132 GLN A C 1
ATOM 960 O O . GLN A 1 132 ? -39.311 5.150 22.931 1.00 92.94 132 GLN A O 1
ATOM 965 N N . GLN A 1 133 ? -39.826 3.165 22.032 1.00 95.12 133 GLN A N 1
ATOM 966 C CA . GLN A 1 133 ? -38.522 2.970 21.392 1.00 95.12 133 GLN A CA 1
ATOM 967 C C . GLN A 1 133 ? -38.407 3.752 20.077 1.00 95.12 133 GLN A C 1
ATOM 969 O O . GLN A 1 133 ? -37.326 4.260 19.785 1.00 95.12 133 GLN A O 1
ATOM 974 N N . LEU A 1 134 ? -39.496 3.894 19.310 1.00 94.50 134 LEU A N 1
ATOM 975 C CA . LEU A 1 134 ? -39.531 4.762 18.131 1.00 94.50 134 LEU A CA 1
ATOM 976 C C . LEU A 1 134 ? -39.240 6.216 18.522 1.00 94.50 134 LEU A C 1
ATOM 978 O O . LEU A 1 134 ? -38.344 6.826 17.941 1.00 94.50 134 LEU A O 1
ATOM 982 N N . ASP A 1 135 ? -39.916 6.742 19.545 1.00 91.94 135 ASP A N 1
ATOM 983 C CA . ASP A 1 135 ? -39.669 8.090 20.067 1.00 91.94 135 ASP A CA 1
ATOM 984 C C . ASP A 1 135 ? -38.244 8.249 20.616 1.00 91.94 135 ASP A C 1
ATOM 986 O O . ASP A 1 135 ? -37.605 9.273 20.371 1.00 91.94 135 ASP A O 1
ATOM 990 N N . ALA A 1 136 ? -37.690 7.233 21.287 1.00 91.56 136 ALA A N 1
ATOM 991 C CA . ALA A 1 136 ? -36.297 7.256 21.737 1.00 91.56 136 ALA A CA 1
ATOM 992 C C . ALA A 1 136 ? -35.300 7.312 20.561 1.00 91.56 136 ALA A C 1
ATOM 994 O O . ALA A 1 136 ? -34.342 8.087 20.599 1.00 91.56 136 ALA A O 1
ATOM 995 N N . VAL A 1 137 ? -35.538 6.550 19.486 1.00 92.75 137 VAL A N 1
ATOM 996 C CA . VAL A 1 137 ? -34.714 6.571 18.264 1.00 92.75 137 VAL A CA 1
ATOM 997 C C . VAL A 1 137 ? -34.872 7.896 17.512 1.00 92.75 137 VAL A C 1
ATOM 999 O O . VAL A 1 137 ? -33.874 8.497 17.121 1.00 92.75 137 VAL A O 1
ATOM 1002 N N . LEU A 1 138 ? -36.094 8.410 17.355 1.00 93.50 138 LEU A N 1
ATOM 1003 C CA . LEU A 1 138 ? -36.366 9.722 16.753 1.00 93.50 138 LEU A CA 1
ATOM 1004 C C . LEU A 1 138 ? -35.899 10.895 17.630 1.00 93.50 138 LEU A C 1
ATOM 1006 O O . LEU A 1 138 ? -35.744 12.008 17.121 1.00 93.50 138 LEU A O 1
ATOM 1010 N N . GLY A 1 139 ? -35.687 10.672 18.927 1.00 89.50 139 GLY A N 1
ATOM 1011 C CA . GLY A 1 139 ? -34.997 11.571 19.846 1.00 89.50 139 GLY A CA 1
ATOM 1012 C C . GLY A 1 139 ? -33.493 11.575 19.582 1.00 89.50 139 GLY A C 1
ATOM 1013 O O . GLY A 1 139 ? -32.944 12.617 19.234 1.00 89.50 139 GLY A O 1
ATOM 1014 N N . ALA A 1 140 ? -32.854 10.404 19.634 1.00 86.50 140 ALA A N 1
ATOM 1015 C CA . ALA A 1 140 ? -31.419 10.236 19.393 1.00 86.50 140 ALA A CA 1
ATOM 1016 C C . ALA A 1 140 ? -30.974 10.660 17.976 1.00 86.50 140 ALA A C 1
ATOM 1018 O O . ALA A 1 140 ? -29.878 11.182 17.803 1.00 86.50 140 ALA A O 1
ATOM 1019 N N . LEU A 1 141 ? -31.824 10.478 16.958 1.00 86.81 141 LEU A N 1
ATOM 1020 C CA . LEU A 1 141 ? -31.577 10.957 15.589 1.00 86.81 141 LEU A CA 1
ATOM 1021 C C . LEU A 1 141 ? -31.829 12.463 15.415 1.00 86.81 141 LEU A C 1
ATOM 1023 O O . LEU A 1 141 ? -31.273 13.071 14.500 1.00 86.81 141 LEU A O 1
ATOM 1027 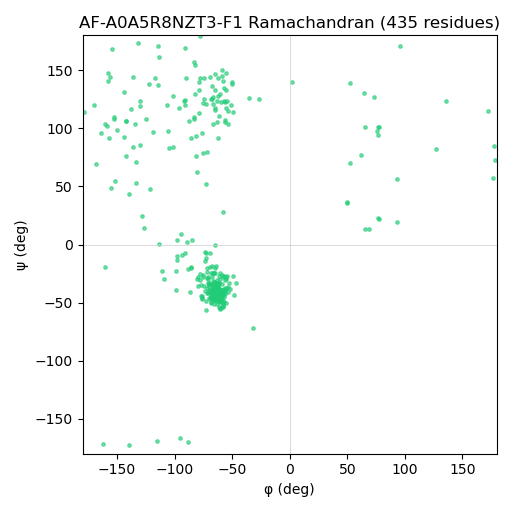N N . ALA A 1 142 ? -32.685 13.064 16.248 1.00 84.00 142 ALA A N 1
ATOM 1028 C CA . ALA A 1 142 ? -32.951 14.502 16.223 1.00 84.00 142 ALA A CA 1
ATOM 1029 C C . ALA A 1 142 ? -31.955 15.307 17.063 1.00 84.00 142 ALA A C 1
ATOM 1031 O O . ALA A 1 142 ? -31.827 16.513 16.844 1.00 84.00 142 ALA A O 1
ATOM 1032 N N . GLU A 1 143 ? -31.255 14.662 17.999 1.00 82.06 143 GLU A N 1
ATOM 1033 C CA . GLU A 1 143 ? -30.133 15.251 18.715 1.00 82.06 143 GLU A CA 1
ATOM 1034 C C . GLU A 1 143 ? -29.035 15.600 17.693 1.00 82.06 143 GLU A C 1
ATOM 1036 O O . GLU A 1 143 ? -28.457 14.704 17.069 1.00 82.06 143 GLU A O 1
ATOM 1041 N N . PRO A 1 144 ? -28.764 16.896 17.427 1.00 68.19 144 PRO A N 1
ATOM 1042 C CA . PRO A 1 144 ? -27.821 17.265 16.383 1.00 68.19 144 PRO A CA 1
ATOM 1043 C C . PRO A 1 144 ? -26.450 16.709 16.771 1.00 68.19 144 PRO A C 1
ATOM 1045 O O . PRO A 1 144 ? -26.008 17.004 17.885 1.00 68.19 144 PRO A O 1
ATOM 1048 N N . PRO A 1 145 ? -25.753 15.954 15.894 1.00 70.19 145 PRO A N 1
ATOM 1049 C CA . PRO A 1 145 ? -24.481 15.336 16.246 1.00 70.19 145 PRO A CA 1
ATOM 1050 C C . PRO A 1 145 ? -23.557 16.423 16.773 1.00 70.19 145 PRO A C 1
ATOM 1052 O O . PRO A 1 145 ? -23.248 17.371 16.041 1.00 70.19 145 PRO A O 1
ATOM 1055 N N . ALA A 1 146 ? -23.210 16.318 18.062 1.00 72.19 146 ALA A N 1
ATOM 1056 C CA . ALA A 1 146 ? -22.618 17.404 18.829 1.00 72.19 146 ALA A CA 1
ATOM 1057 C C . ALA A 1 146 ? -21.390 17.924 18.082 1.00 72.19 146 ALA A C 1
ATOM 1059 O O . ALA A 1 146 ? -20.355 17.252 18.026 1.00 72.19 146 ALA A O 1
ATOM 1060 N N . ARG A 1 147 ? -21.541 19.088 17.429 1.00 70.25 147 ARG A N 1
ATOM 1061 C CA . ARG A 1 147 ? -20.530 19.587 16.494 1.00 70.25 147 ARG A CA 1
ATOM 1062 C C . ARG A 1 147 ? -19.220 19.672 17.268 1.00 70.25 147 ARG A C 1
ATOM 1064 O O . ARG A 1 147 ? -19.210 20.355 18.296 1.00 70.25 147 ARG A O 1
ATOM 1071 N N . PRO A 1 148 ? -18.142 18.996 16.825 1.00 68.44 148 PRO A N 1
ATOM 1072 C CA . PRO A 1 148 ? -16.886 19.029 17.552 1.00 68.44 148 PRO A CA 1
ATOM 1073 C C . PRO A 1 148 ? -16.511 20.494 17.736 1.00 68.44 148 PRO A C 1
ATOM 1075 O O . PRO A 1 148 ? -16.480 21.254 16.763 1.00 68.44 148 PRO A O 1
ATOM 1078 N N . ALA A 1 149 ? -16.323 20.901 18.995 1.00 81.81 149 ALA A N 1
ATOM 1079 C CA . ALA A 1 149 ? -16.055 22.291 19.329 1.00 81.81 149 ALA A CA 1
ATOM 1080 C C . ALA A 1 149 ? -14.921 22.804 18.433 1.00 81.81 149 ALA A C 1
ATOM 1082 O O . ALA A 1 149 ? -13.954 22.080 18.195 1.00 81.81 149 ALA A O 1
ATOM 1083 N N . ARG A 1 150 ? -15.023 24.036 17.914 1.00 82.62 150 ARG A N 1
ATOM 1084 C CA . ARG A 1 150 ? -14.013 24.571 16.977 1.00 82.62 150 ARG A CA 1
ATOM 1085 C C . ARG A 1 150 ? -12.593 24.466 17.549 1.00 82.62 150 ARG A C 1
ATOM 1087 O O . ARG A 1 150 ? -11.661 24.178 16.813 1.00 82.62 150 ARG A O 1
ATOM 1094 N N . THR A 1 151 ? -12.459 24.602 18.867 1.00 82.44 151 THR A N 1
ATOM 1095 C CA . THR A 1 151 ? -11.233 24.360 19.639 1.00 82.44 151 THR A CA 1
ATOM 1096 C C . THR A 1 151 ? -10.695 22.931 19.514 1.00 82.44 151 THR A C 1
ATOM 1098 O O . THR A 1 151 ? -9.494 22.767 19.347 1.00 82.44 151 THR A O 1
ATOM 1101 N N . LYS A 1 152 ? -11.553 21.901 19.526 1.00 81.31 152 LYS A N 1
ATOM 1102 C CA . LYS A 1 152 ? -11.165 20.498 19.302 1.00 81.31 152 LYS A CA 1
ATOM 1103 C C . LYS A 1 152 ? -10.649 20.279 17.880 1.00 81.31 152 LYS A C 1
ATOM 1105 O O . LYS A 1 152 ? -9.606 19.659 17.727 1.00 81.31 152 LYS A O 1
ATOM 1110 N N . LEU A 1 153 ? -11.328 20.821 16.864 1.00 81.88 153 LEU A N 1
ATOM 1111 C CA . LEU A 1 153 ? -10.857 20.736 15.473 1.00 81.88 153 LEU A CA 1
ATOM 1112 C C . LEU A 1 153 ? -9.522 21.468 15.276 1.00 81.88 153 LEU A C 1
ATOM 1114 O O . LEU A 1 153 ? -8.631 20.938 14.625 1.00 81.88 153 LEU A O 1
ATOM 1118 N N . LEU A 1 154 ? -9.353 22.654 15.869 1.00 87.12 154 LEU A N 1
ATOM 1119 C CA . LEU A 1 154 ? -8.085 23.386 15.821 1.00 87.12 154 LEU A CA 1
ATOM 1120 C C . LEU A 1 154 ? -6.963 22.648 16.563 1.00 87.12 154 LEU A C 1
ATOM 1122 O O . LEU A 1 154 ? -5.849 22.601 16.055 1.00 87.12 154 LEU A O 1
ATOM 1126 N N . ALA A 1 155 ? -7.247 22.032 17.714 1.00 78.19 155 ALA A N 1
ATOM 1127 C CA . ALA A 1 155 ? -6.282 21.202 18.437 1.00 78.19 155 ALA A CA 1
ATOM 1128 C C . ALA A 1 155 ? -5.905 19.933 17.653 1.00 78.19 155 ALA A C 1
ATOM 1130 O O . ALA A 1 155 ? -4.744 19.541 17.648 1.00 78.19 155 ALA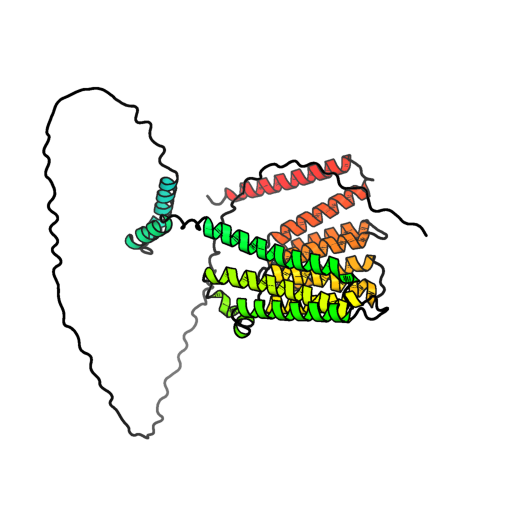 A O 1
ATOM 1131 N N . GLU A 1 156 ? -6.862 19.316 16.959 1.00 78.75 156 GLU A N 1
ATOM 1132 C CA . GLU A 1 156 ? -6.640 18.148 16.104 1.00 78.75 156 GLU A CA 1
ATOM 1133 C C . GLU A 1 156 ? -5.800 18.504 14.864 1.00 78.75 156 GLU A C 1
ATOM 1135 O O . GLU A 1 156 ? -4.813 17.827 14.580 1.00 78.75 156 GLU A O 1
ATOM 1140 N N . ILE A 1 157 ? -6.099 19.622 14.191 1.00 80.44 157 ILE A N 1
ATOM 1141 C CA . ILE A 1 157 ? -5.273 20.157 13.096 1.00 80.44 157 ILE A CA 1
ATOM 1142 C C . ILE A 1 157 ? -3.870 20.509 13.604 1.00 80.44 157 ILE A C 1
ATOM 1144 O O . ILE A 1 157 ? -2.893 20.085 13.000 1.00 80.44 157 ILE A O 1
ATOM 1148 N N . ALA A 1 158 ? -3.745 21.217 14.731 1.00 78.00 158 ALA A N 1
ATOM 1149 C CA . ALA A 1 158 ? -2.449 21.571 15.309 1.00 78.00 158 ALA A CA 1
ATOM 1150 C C . ALA A 1 158 ? -1.628 20.333 15.707 1.00 78.00 158 ALA A C 1
ATOM 1152 O O . ALA A 1 158 ? -0.417 20.315 15.493 1.00 78.00 158 ALA A O 1
ATOM 1153 N N . ALA A 1 159 ? -2.271 19.281 16.223 1.00 77.06 159 ALA A N 1
ATOM 1154 C CA . ALA A 1 159 ? -1.618 18.014 16.533 1.00 77.06 159 ALA A CA 1
ATOM 1155 C C . ALA A 1 159 ? -1.120 17.298 15.267 1.00 77.06 159 ALA A C 1
ATOM 1157 O O . ALA A 1 159 ? 0.031 16.866 15.240 1.00 77.06 159 ALA A O 1
ATOM 1158 N N . TYR A 1 160 ? -1.927 17.215 14.201 1.00 76.88 160 TYR A N 1
ATOM 1159 C CA . TYR A 1 160 ? -1.489 16.618 12.932 1.00 76.88 160 TYR A CA 1
ATOM 1160 C C . TYR A 1 160 ? -0.401 17.450 12.237 1.00 76.88 160 TYR A C 1
ATOM 1162 O O . TYR A 1 160 ? 0.593 16.893 11.775 1.00 76.88 160 TYR A O 1
ATOM 1170 N N . THR A 1 161 ? -0.535 18.779 12.206 1.00 79.56 161 THR A N 1
ATOM 1171 C CA . THR A 1 161 ? 0.485 19.684 11.661 1.00 79.56 161 THR A CA 1
ATOM 1172 C C . THR A 1 161 ? 1.785 19.588 12.457 1.00 79.56 161 THR A C 1
ATOM 1174 O O . THR A 1 161 ? 2.845 19.444 11.858 1.00 79.56 161 THR A O 1
ATOM 1177 N N . GLY A 1 162 ? 1.727 19.583 13.792 1.00 79.75 162 GLY A N 1
ATOM 1178 C CA . GLY A 1 162 ? 2.898 19.394 14.651 1.00 79.75 162 GLY A CA 1
ATOM 1179 C C . GLY A 1 162 ? 3.561 18.027 14.458 1.00 79.75 162 GLY A C 1
ATOM 1180 O O . GLY A 1 162 ? 4.783 17.953 14.349 1.00 79.75 162 GLY A O 1
ATOM 1181 N N . ALA A 1 163 ? 2.770 16.958 14.328 1.00 75.56 163 ALA A N 1
ATOM 1182 C CA . ALA A 1 163 ? 3.267 15.607 14.064 1.00 75.56 163 ALA A CA 1
ATOM 1183 C C . ALA A 1 163 ? 3.929 15.451 12.682 1.00 75.56 163 ALA A C 1
ATOM 1185 O O . ALA A 1 163 ? 4.774 14.575 12.528 1.00 75.56 163 ALA A O 1
ATOM 1186 N N . GLY A 1 164 ? 3.580 16.286 11.695 1.00 74.94 164 GLY A N 1
ATOM 1187 C CA . GLY A 1 164 ? 4.267 16.353 10.398 1.00 74.94 164 GLY A CA 1
ATOM 1188 C C . GLY A 1 164 ? 5.484 17.288 10.393 1.00 74.94 164 GLY A C 1
ATOM 1189 O O . GLY A 1 164 ? 6.529 16.942 9.847 1.00 74.94 164 GLY A O 1
ATOM 1190 N N . LEU A 1 165 ? 5.382 18.456 11.036 1.00 78.75 165 LEU A N 1
ATOM 1191 C CA . LEU A 1 165 ? 6.465 19.443 11.094 1.00 78.75 165 LEU A CA 1
ATOM 1192 C C . LEU A 1 165 ? 7.643 18.990 11.962 1.00 78.75 165 LEU A C 1
ATOM 1194 O O . LEU A 1 165 ? 8.781 19.306 11.628 1.00 78.75 165 LEU A O 1
ATOM 1198 N N . LEU A 1 166 ? 7.404 18.248 13.047 1.00 79.94 166 LEU A N 1
ATOM 1199 C CA . LEU A 1 166 ? 8.469 17.753 13.923 1.00 79.94 166 LEU A CA 1
ATOM 1200 C C . LEU A 1 166 ? 9.466 16.824 13.191 1.00 79.94 166 LEU A C 1
ATOM 1202 O O . LEU A 1 166 ? 10.654 17.145 13.196 1.00 79.94 166 LEU A O 1
ATOM 1206 N N . PRO A 1 167 ? 9.050 15.723 12.524 1.00 73.06 167 PRO A N 1
ATOM 1207 C CA . PRO A 1 167 ? 9.977 14.884 11.767 1.00 73.06 167 PRO A CA 1
ATOM 1208 C C . PRO A 1 167 ? 10.569 15.612 10.554 1.00 73.06 167 PRO A C 1
ATOM 1210 O O . PRO A 1 167 ? 11.734 15.386 10.250 1.00 73.06 167 PRO A O 1
ATOM 1213 N N . ALA A 1 168 ? 9.834 16.526 9.905 1.00 75.12 168 ALA A N 1
ATOM 1214 C CA . ALA A 1 168 ? 10.387 17.349 8.826 1.00 75.12 168 ALA A CA 1
ATOM 1215 C C . ALA A 1 168 ? 11.505 18.287 9.324 1.00 75.12 168 ALA A C 1
ATOM 1217 O O . ALA A 1 168 ? 12.547 18.400 8.685 1.00 75.12 168 ALA A O 1
ATOM 1218 N N . GLY A 1 169 ? 11.330 18.913 10.492 1.00 81.19 169 GLY A N 1
ATOM 1219 C CA . GLY A 1 169 ? 12.352 19.736 11.139 1.00 81.19 169 GLY A CA 1
ATOM 1220 C C . GLY A 1 169 ? 13.574 18.923 11.569 1.00 81.19 169 GLY A C 1
ATOM 1221 O O . GLY A 1 169 ? 14.699 19.340 11.314 1.00 81.19 169 GLY A O 1
ATOM 1222 N N . ILE A 1 170 ? 13.365 17.732 12.144 1.00 78.56 170 ILE A N 1
ATOM 1223 C CA . ILE A 1 170 ? 14.453 16.795 12.473 1.00 78.56 170 ILE A CA 1
ATOM 1224 C C . ILE A 1 170 ? 15.206 16.382 11.201 1.00 78.56 170 ILE A C 1
ATOM 1226 O O . ILE A 1 170 ? 16.431 16.429 11.189 1.00 78.56 170 ILE A O 1
ATOM 1230 N N . ALA A 1 171 ? 14.501 16.044 10.118 1.00 77.12 171 ALA A N 1
ATOM 1231 C CA . ALA A 1 171 ? 15.112 15.682 8.840 1.00 77.12 171 ALA A CA 1
ATOM 1232 C C . ALA A 1 171 ? 15.910 16.840 8.217 1.00 77.12 171 ALA A C 1
ATOM 1234 O O . ALA A 1 171 ? 17.007 16.611 7.720 1.00 77.12 171 ALA A O 1
ATOM 1235 N N . LEU A 1 172 ? 15.413 18.081 8.292 1.00 79.88 172 LEU A N 1
ATOM 1236 C CA . LEU A 1 172 ? 16.139 19.269 7.827 1.00 79.88 172 LEU A CA 1
ATOM 1237 C C . LEU A 1 172 ? 17.397 19.548 8.659 1.00 79.88 172 LEU A C 1
ATOM 1239 O O . LEU A 1 172 ? 18.439 19.850 8.086 1.00 79.88 172 LEU A O 1
ATOM 1243 N N . VAL A 1 173 ? 17.328 19.421 9.989 1.00 79.75 173 VAL A N 1
ATOM 1244 C CA . VAL A 1 173 ? 18.499 19.582 10.870 1.00 79.75 173 VAL A CA 1
ATOM 1245 C C . VAL A 1 173 ? 19.521 18.476 10.620 1.00 79.75 173 VAL A C 1
ATOM 1247 O O . VAL A 1 173 ? 20.712 18.766 10.518 1.00 79.75 173 VAL A O 1
ATOM 1250 N N . LEU A 1 174 ? 19.074 17.224 10.472 1.00 79.06 174 LEU A N 1
ATOM 1251 C CA . LEU A 1 174 ? 19.949 16.108 10.122 1.00 79.06 174 LEU A CA 1
ATOM 1252 C C . LEU A 1 174 ? 20.608 16.350 8.765 1.00 79.06 174 LEU A C 1
ATOM 1254 O O . LEU A 1 174 ? 21.824 16.282 8.697 1.00 79.06 174 LEU A O 1
ATOM 1258 N N . ALA A 1 175 ? 19.853 16.720 7.726 1.00 82.88 175 ALA A N 1
ATOM 1259 C CA . ALA A 1 175 ? 20.402 17.008 6.401 1.00 82.88 175 ALA A CA 1
ATOM 1260 C C . ALA A 1 175 ? 21.416 18.166 6.420 1.00 82.88 175 ALA A C 1
ATOM 1262 O O . ALA A 1 175 ? 22.474 18.060 5.811 1.00 82.88 175 ALA A O 1
ATOM 1263 N N . ALA A 1 176 ? 21.127 19.244 7.157 1.00 85.69 176 ALA A N 1
ATOM 1264 C CA . ALA A 1 176 ? 22.007 20.407 7.266 1.00 85.69 176 ALA A CA 1
ATOM 1265 C C . ALA A 1 176 ? 23.281 20.164 8.098 1.00 85.69 176 ALA A C 1
ATOM 1267 O O . ALA A 1 176 ? 24.228 20.930 7.969 1.00 85.69 176 ALA A O 1
ATOM 1268 N N . SER A 1 177 ? 23.304 19.138 8.956 1.00 87.50 177 SER A N 1
ATOM 1269 C CA . SER A 1 177 ? 24.458 18.795 9.806 1.00 87.50 177 SER A CA 1
ATOM 1270 C C . SER A 1 177 ? 25.110 17.457 9.439 1.00 87.50 177 SER A C 1
ATOM 1272 O O . SER A 1 177 ? 26.082 17.047 10.070 1.00 87.50 177 SER A O 1
ATOM 1274 N N . TRP A 1 178 ? 24.599 16.766 8.414 1.00 83.38 178 TRP A N 1
ATOM 1275 C CA . TRP A 1 178 ? 24.983 15.393 8.087 1.00 83.38 178 TRP A CA 1
ATOM 1276 C C . TRP A 1 178 ? 26.477 15.269 7.798 1.00 83.38 178 TRP A C 1
ATOM 1278 O O . TRP A 1 178 ? 27.154 14.412 8.368 1.00 83.38 178 TRP A O 1
ATOM 1288 N N . GLU A 1 179 ? 26.992 16.149 6.939 1.00 84.56 179 GLU A N 1
ATOM 1289 C CA . GLU A 1 179 ? 28.389 16.165 6.501 1.00 84.56 179 GLU A CA 1
ATOM 1290 C C . GLU A 1 179 ? 29.355 16.488 7.655 1.00 84.56 179 GLU A C 1
ATOM 1292 O O . GLU A 1 179 ? 30.402 15.851 7.755 1.00 84.56 179 GLU A O 1
ATOM 1297 N N . ASP A 1 180 ? 28.965 17.379 8.575 1.00 88.25 180 ASP A N 1
ATOM 1298 C CA . ASP A 1 180 ? 29.774 17.785 9.736 1.00 88.25 180 ASP A CA 1
ATOM 1299 C C . ASP A 1 180 ? 29.820 16.729 10.854 1.00 88.25 180 ASP A C 1
ATOM 1301 O O . ASP A 1 180 ? 30.781 16.666 11.629 1.00 88.25 180 ASP A O 1
ATOM 1305 N N . LEU A 1 181 ? 28.784 15.893 10.987 1.00 85.00 181 LEU A N 1
ATOM 1306 C CA . LEU A 1 181 ? 28.772 14.848 12.005 1.00 85.00 181 LEU A CA 1
ATOM 1307 C C . LEU A 1 181 ? 29.690 13.687 11.608 1.00 85.00 181 LEU A C 1
ATOM 1309 O O . LEU A 1 181 ? 29.438 12.965 10.640 1.00 85.00 181 LEU A O 1
ATOM 1313 N N . ALA A 1 182 ? 30.671 13.410 12.471 1.00 89.88 182 ALA A N 1
ATOM 1314 C CA . ALA A 1 182 ? 31.415 12.157 12.449 1.00 89.88 182 ALA A CA 1
ATOM 1315 C C . ALA A 1 182 ? 30.453 10.955 12.416 1.00 89.88 182 ALA A C 1
ATOM 1317 O O . ALA A 1 182 ? 29.450 10.921 13.134 1.00 89.88 182 ALA A O 1
ATOM 1318 N N . ARG A 1 183 ? 30.792 9.936 11.622 1.00 84.38 183 ARG A N 1
ATOM 1319 C CA . ARG A 1 183 ? 29.948 8.762 11.353 1.00 84.38 183 ARG A CA 1
ATOM 1320 C C . ARG A 1 183 ? 29.427 8.053 12.610 1.00 84.38 183 ARG A C 1
ATOM 1322 O O . ARG A 1 183 ? 28.257 7.685 12.666 1.00 84.38 183 ARG A O 1
ATOM 1329 N N . THR A 1 184 ? 30.243 7.946 13.659 1.00 89.25 184 THR A N 1
ATOM 1330 C CA . THR A 1 184 ? 29.822 7.413 14.968 1.00 89.25 184 THR A CA 1
ATOM 1331 C C . THR A 1 184 ? 28.710 8.251 15.612 1.00 89.25 184 THR A C 1
ATOM 1333 O O . THR A 1 184 ? 27.786 7.692 16.195 1.00 89.25 184 THR A O 1
ATOM 1336 N N . GLY A 1 185 ? 28.752 9.580 15.464 1.00 89.12 185 GLY A N 1
ATOM 1337 C CA . GLY A 1 185 ? 27.664 10.491 15.837 1.00 89.12 185 GLY A CA 1
ATOM 1338 C C . GLY A 1 185 ? 26.420 10.288 14.966 1.00 89.12 185 GLY A C 1
ATOM 1339 O O . GLY A 1 185 ? 25.327 10.175 15.518 1.00 89.12 185 GLY A O 1
ATOM 1340 N N . ARG A 1 186 ? 26.625 10.123 13.645 1.00 90.31 186 ARG A N 1
ATOM 1341 C CA . ARG A 1 186 ? 25.685 9.561 12.643 1.00 90.31 186 ARG A CA 1
ATOM 1342 C C . ARG A 1 186 ? 24.769 8.493 13.253 1.00 90.31 186 ARG A C 1
ATOM 1344 O O . ARG A 1 186 ? 23.579 8.688 13.507 1.00 90.31 186 ARG A O 1
ATOM 1351 N N . VAL A 1 187 ? 25.399 7.355 13.541 1.00 92.00 187 VAL A N 1
ATOM 1352 C CA . VAL A 1 187 ? 24.756 6.136 14.049 1.00 92.00 187 VAL A CA 1
ATOM 1353 C C . VAL A 1 187 ? 24.197 6.327 15.458 1.00 92.00 187 VAL A C 1
ATOM 1355 O O . VAL A 1 187 ? 23.061 5.937 15.711 1.00 92.00 187 VAL A O 1
ATOM 1358 N N . ALA A 1 188 ? 24.952 6.936 16.379 1.00 92.56 188 ALA A N 1
ATOM 1359 C CA . ALA A 1 188 ? 24.531 7.076 17.774 1.00 92.56 188 ALA A CA 1
ATOM 1360 C C . ALA A 1 188 ? 23.266 7.937 17.929 1.00 92.56 188 ALA A C 1
ATOM 1362 O O . ALA A 1 188 ? 22.372 7.580 18.699 1.00 92.56 188 ALA A O 1
ATOM 1363 N N . ILE A 1 189 ? 23.162 9.041 17.181 1.00 91.19 189 ILE A N 1
ATOM 1364 C CA . ILE A 1 189 ? 21.991 9.924 17.221 1.00 91.19 189 ILE A CA 1
ATOM 1365 C C . ILE A 1 189 ? 20.781 9.235 16.585 1.00 91.19 189 ILE A C 1
ATOM 1367 O O . ILE A 1 189 ? 19.711 9.220 17.195 1.00 91.19 189 ILE A O 1
ATOM 1371 N N . LEU A 1 190 ? 20.934 8.608 15.413 1.00 90.94 190 LEU A N 1
ATOM 1372 C CA . LEU A 1 190 ? 19.828 7.884 14.780 1.00 90.94 190 LEU A CA 1
ATOM 1373 C C . LEU A 1 190 ? 19.351 6.692 15.619 1.00 90.94 190 LEU A C 1
ATOM 1375 O O . LEU A 1 190 ? 18.143 6.535 15.802 1.00 90.94 190 LEU A O 1
ATOM 1379 N N . ALA A 1 191 ? 20.258 5.913 16.212 1.00 93.94 191 ALA A N 1
ATOM 1380 C CA . ALA A 1 191 ? 19.907 4.818 17.113 1.00 93.94 191 ALA A CA 1
ATOM 1381 C C . ALA A 1 191 ? 19.135 5.320 18.347 1.00 93.94 191 ALA A C 1
ATOM 1383 O O . ALA A 1 191 ? 18.103 4.749 18.705 1.00 93.94 191 ALA A O 1
ATOM 1384 N N . LEU A 1 192 ? 19.579 6.423 18.963 1.00 94.56 192 LEU A N 1
ATOM 1385 C CA . LEU A 1 192 ? 18.895 7.033 20.105 1.00 94.56 192 LEU A CA 1
ATOM 1386 C C . LEU A 1 192 ? 17.481 7.508 19.734 1.00 94.56 192 LEU A C 1
ATOM 1388 O O . LEU A 1 192 ? 16.524 7.179 20.436 1.00 94.56 192 LEU A O 1
ATOM 1392 N N . ILE A 1 193 ? 17.329 8.230 18.617 1.00 92.25 193 ILE A N 1
ATOM 1393 C CA . ILE A 1 193 ? 16.017 8.689 18.133 1.00 92.25 193 ILE A CA 1
ATOM 1394 C C . ILE A 1 193 ? 15.122 7.482 17.806 1.00 92.25 193 ILE A C 1
ATOM 1396 O O . ILE A 1 193 ? 13.959 7.472 18.203 1.00 92.25 193 ILE A O 1
ATOM 1400 N N . THR A 1 194 ? 15.660 6.436 17.167 1.00 94.00 194 THR A N 1
ATOM 1401 C CA . THR A 1 194 ? 14.937 5.185 16.867 1.00 94.00 194 THR A CA 1
ATOM 1402 C C . THR A 1 194 ? 14.357 4.558 18.133 1.00 94.00 194 THR A C 1
ATOM 1404 O O . THR A 1 194 ? 13.162 4.263 18.183 1.00 94.00 194 THR A O 1
ATOM 1407 N N . VAL A 1 195 ? 15.176 4.389 19.178 1.00 96.25 195 VAL A N 1
ATOM 1408 C CA . VAL A 1 195 ? 14.748 3.800 20.458 1.00 96.25 195 VAL A CA 1
ATOM 1409 C C . VAL A 1 195 ? 13.694 4.670 21.146 1.00 96.25 195 VAL A C 1
ATOM 1411 O O . VAL A 1 195 ? 12.690 4.141 21.624 1.00 96.25 195 VAL A O 1
ATOM 1414 N N . VAL A 1 196 ? 13.871 5.995 21.159 1.00 94.62 196 VAL A N 1
ATOM 1415 C CA . VAL A 1 196 ? 12.904 6.929 21.760 1.00 94.62 196 VAL A CA 1
ATOM 1416 C C . VAL A 1 196 ? 11.563 6.899 21.016 1.00 94.62 196 VAL A C 1
ATOM 1418 O O . VAL A 1 196 ? 10.521 6.745 21.652 1.00 94.62 196 VAL A O 1
ATOM 1421 N N . VAL A 1 197 ? 11.562 6.977 19.681 1.00 93.56 197 VAL A N 1
ATOM 1422 C CA . VAL A 1 197 ? 10.332 6.934 18.868 1.00 93.56 197 VAL A CA 1
ATOM 1423 C C . VAL A 1 197 ? 9.627 5.581 19.008 1.00 93.56 197 VAL A C 1
ATOM 1425 O O . VAL A 1 197 ? 8.411 5.551 19.207 1.00 93.56 197 VAL A O 1
ATOM 1428 N N . ALA A 1 198 ? 10.370 4.469 19.008 1.00 95.19 198 ALA A N 1
ATOM 1429 C CA . ALA A 1 198 ? 9.819 3.137 19.250 1.00 95.19 198 ALA A CA 1
ATOM 1430 C C . ALA A 1 198 ? 9.186 3.011 20.647 1.00 95.19 198 ALA A C 1
ATOM 1432 O O . ALA A 1 198 ? 8.061 2.526 20.770 1.00 95.19 198 ALA A O 1
ATOM 1433 N N . ALA A 1 199 ? 9.858 3.496 21.696 1.00 95.50 199 ALA A N 1
ATOM 1434 C CA . ALA A 1 199 ? 9.329 3.482 23.059 1.00 95.50 199 ALA A CA 1
ATOM 1435 C C . ALA A 1 199 ? 8.045 4.322 23.192 1.00 95.50 199 ALA A C 1
ATOM 1437 O O . ALA A 1 199 ? 7.079 3.870 23.811 1.00 95.50 199 ALA A O 1
ATOM 1438 N N . ILE A 1 200 ? 7.990 5.502 22.559 1.00 93.81 200 ILE A N 1
ATOM 1439 C CA . ILE A 1 200 ? 6.777 6.333 22.518 1.00 93.81 200 ILE A CA 1
ATOM 1440 C C . ILE A 1 200 ? 5.658 5.607 21.758 1.00 93.81 200 ILE A C 1
ATOM 1442 O O . ILE A 1 200 ? 4.527 5.581 22.239 1.00 93.81 200 ILE A O 1
ATOM 1446 N N . ALA A 1 201 ? 5.949 4.962 20.623 1.00 93.75 201 ALA A N 1
ATOM 1447 C CA . ALA A 1 201 ? 4.960 4.189 19.867 1.00 93.75 201 ALA A CA 1
ATOM 1448 C C . ALA A 1 201 ? 4.338 3.060 20.710 1.00 93.75 201 ALA A C 1
ATOM 1450 O O . ALA A 1 201 ? 3.114 2.921 20.764 1.00 93.75 201 ALA A O 1
ATOM 1451 N N . VAL A 1 202 ? 5.178 2.300 21.425 1.00 95.06 202 VAL A N 1
ATOM 1452 C CA . VAL A 1 202 ? 4.760 1.232 22.348 1.00 95.06 202 VAL A CA 1
ATOM 1453 C C . VAL A 1 202 ? 3.917 1.797 23.497 1.00 95.06 202 VAL A C 1
ATOM 1455 O O . VAL A 1 202 ? 2.873 1.233 23.824 1.00 95.06 202 VAL A O 1
ATOM 1458 N N . ALA A 1 203 ? 4.321 2.922 24.093 1.00 94.38 203 ALA A N 1
ATOM 1459 C CA . ALA A 1 203 ? 3.580 3.563 25.180 1.00 94.38 203 ALA A CA 1
ATOM 1460 C C . ALA A 1 203 ? 2.203 4.085 24.722 1.00 94.38 203 ALA A C 1
ATOM 1462 O O . ALA A 1 203 ? 1.194 3.820 25.376 1.00 94.38 203 ALA A O 1
ATOM 1463 N N . VAL A 1 204 ? 2.135 4.760 23.567 1.00 91.94 204 VAL A N 1
ATOM 1464 C CA . VAL A 1 204 ? 0.886 5.271 22.967 1.00 91.94 204 VAL A CA 1
ATOM 1465 C C . VAL A 1 204 ? -0.072 4.132 22.594 1.00 91.94 204 VAL A C 1
ATOM 1467 O O . VAL A 1 204 ? -1.287 4.290 22.726 1.00 91.94 204 VAL A O 1
ATOM 1470 N N . ALA A 1 205 ? 0.457 2.971 22.195 1.00 90.56 205 ALA A N 1
ATOM 1471 C CA . ALA A 1 205 ? -0.324 1.764 21.931 1.00 90.56 205 ALA A CA 1
ATOM 1472 C C . ALA A 1 205 ? -0.878 1.069 23.196 1.00 90.56 205 ALA A C 1
ATOM 1474 O O . ALA A 1 205 ? -1.666 0.134 23.068 1.00 90.56 205 ALA A O 1
ATOM 1475 N N . GLY A 1 206 ? -0.502 1.509 24.405 1.00 92.25 206 GLY A N 1
ATOM 1476 C CA . GLY A 1 206 ? -0.916 0.886 25.670 1.00 92.25 206 GLY A CA 1
ATOM 1477 C C . GLY A 1 206 ? 0.056 -0.171 26.211 1.00 92.25 206 GLY A C 1
ATOM 1478 O O . GLY A 1 206 ? -0.333 -0.993 27.038 1.00 92.25 206 GLY A O 1
ATOM 1479 N N . GLY A 1 207 ? 1.314 -0.158 25.763 1.00 93.12 207 GLY A N 1
ATOM 1480 C CA . GLY A 1 207 ? 2.376 -1.059 26.211 1.00 93.12 207 GLY A CA 1
ATOM 1481 C C . GLY A 1 207 ? 2.581 -2.291 25.314 1.00 93.12 207 GLY A C 1
ATOM 1482 O O . GLY A 1 207 ? 1.774 -2.577 24.425 1.00 93.12 207 GLY A O 1
ATOM 1483 N N . PRO A 1 208 ? 3.657 -3.068 25.542 1.00 91.50 208 PRO A N 1
ATOM 1484 C CA . PRO A 1 208 ? 4.040 -4.179 24.664 1.00 91.50 208 PRO A CA 1
ATOM 1485 C C . PRO A 1 208 ? 2.995 -5.304 24.628 1.00 91.50 208 PRO A C 1
ATOM 1487 O O . PRO A 1 208 ? 2.769 -5.906 23.581 1.00 91.50 208 PRO A O 1
ATOM 1490 N N . ALA A 1 209 ? 2.289 -5.544 25.737 1.00 89.62 209 ALA A N 1
ATOM 1491 C CA . ALA A 1 209 ? 1.204 -6.524 25.800 1.00 89.62 209 ALA A CA 1
ATOM 1492 C C . ALA A 1 209 ? -0.035 -6.123 24.971 1.00 89.62 209 ALA A C 1
ATOM 1494 O O . ALA A 1 209 ? -0.802 -6.993 24.563 1.00 89.62 209 ALA A O 1
ATOM 1495 N N . ALA A 1 210 ? -0.240 -4.827 24.709 1.00 87.00 210 ALA A N 1
ATOM 1496 C CA . ALA A 1 210 ? -1.338 -4.344 23.872 1.00 87.00 210 ALA A CA 1
ATOM 1497 C C . ALA A 1 210 ? -1.027 -4.494 22.373 1.00 87.00 210 ALA A C 1
ATOM 1499 O O . ALA A 1 210 ? -1.915 -4.858 21.603 1.00 87.00 210 ALA A O 1
ATOM 1500 N N . LEU A 1 211 ? 0.237 -4.296 21.973 1.00 85.75 211 LEU A N 1
ATOM 1501 C CA . LEU A 1 211 ? 0.695 -4.448 20.585 1.00 85.75 211 LEU A CA 1
ATOM 1502 C C . LEU A 1 211 ? 0.445 -5.854 20.025 1.00 85.75 211 LEU A C 1
ATOM 1504 O O . LEU A 1 211 ? -0.036 -5.989 18.905 1.00 85.75 211 LEU A O 1
ATOM 1508 N N . PHE A 1 212 ? 0.713 -6.902 20.806 1.00 83.06 212 PHE A N 1
ATOM 1509 C CA . PHE A 1 212 ? 0.540 -8.292 20.359 1.00 83.06 212 PHE A CA 1
ATOM 1510 C C . PHE A 1 212 ? -0.783 -8.935 20.804 1.00 83.06 212 PHE A C 1
ATOM 1512 O O . PHE A 1 212 ? -1.023 -10.105 20.503 1.00 83.06 212 PHE A O 1
ATOM 1519 N N . ARG A 1 213 ? -1.682 -8.193 21.475 1.00 82.00 213 ARG A N 1
ATOM 1520 C CA . ARG A 1 213 ? -3.033 -8.695 21.784 1.00 82.00 213 ARG A CA 1
ATOM 1521 C C . ARG A 1 213 ? -3.759 -8.996 20.475 1.00 82.00 213 ARG A C 1
ATOM 1523 O O . ARG A 1 213 ? -3.745 -8.163 19.561 1.00 82.00 213 ARG A O 1
ATOM 1530 N N . SER A 1 214 ? -4.334 -10.194 20.371 1.00 65.81 214 SER A N 1
ATOM 1531 C CA . SER A 1 214 ? -4.637 -10.800 19.077 1.00 65.81 214 SER A CA 1
ATOM 1532 C C . SER A 1 214 ? -5.570 -9.927 18.231 1.00 65.81 214 SER A C 1
ATOM 1534 O O . SER A 1 214 ? -6.475 -9.263 18.740 1.00 65.81 214 SER A O 1
ATOM 1536 N N . ILE A 1 215 ? -5.367 -9.943 16.911 1.00 64.44 215 ILE A N 1
ATOM 1537 C CA . ILE A 1 215 ? -6.219 -9.223 15.945 1.00 64.44 215 ILE A CA 1
ATOM 1538 C C . ILE A 1 215 ? -7.698 -9.627 16.112 1.00 64.44 215 ILE A C 1
ATOM 1540 O O . ILE A 1 215 ? -8.595 -8.821 15.875 1.00 64.44 215 ILE A O 1
ATOM 1544 N N . ARG A 1 216 ? -7.944 -10.856 16.588 1.00 61.31 216 ARG A N 1
ATOM 1545 C CA . ARG A 1 216 ? -9.269 -11.436 16.820 1.00 61.31 216 ARG A CA 1
ATOM 1546 C C . ARG A 1 216 ? -10.045 -10.740 17.940 1.00 61.31 216 ARG A C 1
ATOM 1548 O O . ARG A 1 216 ? -11.250 -10.563 17.802 1.00 61.31 216 ARG A O 1
ATOM 1555 N N . ASP A 1 217 ? -9.360 -10.306 18.997 1.00 71.25 217 ASP A N 1
ATOM 1556 C CA . ASP A 1 217 ? -9.998 -9.695 20.171 1.00 71.25 217 ASP A CA 1
ATOM 1557 C C . ASP A 1 217 ? -10.398 -8.232 19.903 1.00 71.25 217 ASP A C 1
ATOM 1559 O O . ASP A 1 217 ? -11.408 -7.745 20.408 1.00 71.25 217 ASP A O 1
ATOM 1563 N N . ARG A 1 218 ? -9.645 -7.529 19.041 1.00 64.50 218 ARG A N 1
ATOM 1564 C CA . ARG A 1 218 ? -9.866 -6.101 18.724 1.00 64.50 218 ARG A CA 1
ATOM 1565 C C . ARG A 1 218 ? -11.183 -5.837 17.982 1.00 64.50 218 ARG A C 1
ATOM 1567 O O . ARG A 1 218 ? -11.706 -4.725 18.049 1.00 64.50 218 ARG A O 1
ATOM 1574 N N . ALA A 1 219 ? -11.720 -6.830 17.272 1.00 61.78 219 ALA A N 1
ATOM 1575 C CA . ALA A 1 219 ? -12.937 -6.680 16.472 1.00 61.78 219 ALA A CA 1
ATOM 1576 C C . ALA A 1 219 ? -14.202 -6.428 17.318 1.00 61.78 219 ALA A C 1
ATOM 1578 O O . ALA A 1 219 ? -15.151 -5.830 16.819 1.00 61.78 219 ALA A O 1
ATOM 1579 N N . ALA A 1 220 ? -14.213 -6.843 18.590 1.00 63.69 220 ALA A N 1
ATOM 1580 C CA . ALA A 1 220 ? -15.375 -6.716 19.471 1.00 63.69 220 ALA A CA 1
ATOM 1581 C C . ALA A 1 220 ? -15.481 -5.356 20.195 1.00 63.69 220 ALA A C 1
ATOM 1583 O O . ALA A 1 220 ? -16.561 -4.994 20.653 1.00 63.69 220 ALA A O 1
ATOM 1584 N N . GLU A 1 221 ? -14.385 -4.596 20.306 1.00 60.91 221 GLU A N 1
ATOM 1585 C CA . GLU A 1 221 ? -14.258 -3.478 21.260 1.00 60.91 221 GLU A CA 1
ATOM 1586 C C . GLU A 1 221 ? -13.970 -2.128 20.564 1.00 60.91 221 GLU A C 1
ATOM 1588 O O . GLU A 1 221 ? -13.057 -1.380 20.918 1.00 60.91 221 GLU A O 1
ATOM 1593 N N . HIS A 1 222 ? -14.740 -1.806 19.519 1.00 50.41 222 HIS A N 1
ATOM 1594 C CA . HIS A 1 222 ? -14.572 -0.575 18.729 1.00 50.41 222 HIS A CA 1
ATOM 1595 C C . HIS A 1 222 ? -15.210 0.668 19.378 1.00 50.41 222 HIS A C 1
ATOM 1597 O O . HIS A 1 222 ? -16.087 1.330 18.822 1.00 50.41 222 HIS A O 1
ATOM 1603 N N . THR A 1 223 ? -14.713 1.042 20.556 1.00 54.84 223 THR A N 1
ATOM 1604 C CA . THR A 1 223 ? -15.036 2.323 21.196 1.00 54.84 223 THR A CA 1
ATOM 1605 C C . THR A 1 223 ? -14.304 3.463 20.473 1.00 54.84 223 THR A C 1
ATOM 1607 O O . THR A 1 223 ? -13.077 3.448 20.362 1.00 54.84 223 THR A O 1
ATOM 1610 N N . HIS A 1 224 ? -15.032 4.490 20.014 1.00 60.16 224 HIS A N 1
ATOM 1611 C CA . HIS A 1 224 ? -14.526 5.566 19.133 1.00 60.16 224 HIS A CA 1
ATOM 1612 C C . HIS A 1 224 ? -13.210 6.251 19.572 1.00 60.16 224 HIS A C 1
ATOM 1614 O O . HIS A 1 224 ? -12.473 6.762 18.729 1.00 60.16 224 HIS A O 1
ATOM 1620 N N . VAL A 1 225 ? -12.902 6.275 20.874 1.00 61.75 225 VAL A N 1
ATOM 1621 C CA . VAL A 1 225 ? -11.699 6.915 21.442 1.00 61.75 225 VAL A CA 1
ATOM 1622 C C . VAL A 1 225 ? -10.409 6.138 21.123 1.00 61.75 225 VAL A C 1
ATOM 1624 O O . VAL A 1 225 ? -9.347 6.746 20.976 1.00 61.75 225 VAL A O 1
ATOM 1627 N N . GLN A 1 226 ? -10.491 4.814 20.946 1.00 71.88 226 GLN A N 1
ATOM 1628 C CA . GLN A 1 226 ? -9.335 3.944 20.681 1.00 71.88 226 GLN A CA 1
ATOM 1629 C C . GLN A 1 226 ? -8.649 4.285 19.339 1.00 71.88 226 GLN A C 1
ATOM 1631 O O . GLN A 1 226 ? -7.433 4.153 19.201 1.00 71.88 226 GLN A O 1
ATOM 1636 N N . ALA A 1 227 ? -9.422 4.779 18.362 1.00 79.19 227 ALA A N 1
ATOM 1637 C CA . ALA A 1 227 ? -8.993 4.992 16.979 1.00 79.19 227 ALA A CA 1
ATOM 1638 C C . ALA A 1 227 ? -7.929 6.092 16.789 1.00 79.19 227 ALA A C 1
ATOM 1640 O O . ALA A 1 227 ? -7.146 6.029 15.843 1.00 79.19 227 ALA A O 1
ATOM 1641 N N . ALA A 1 228 ? -7.883 7.109 17.656 1.00 82.94 228 ALA A N 1
ATOM 1642 C CA . ALA A 1 228 ? -6.906 8.196 17.525 1.00 82.94 228 ALA A CA 1
ATOM 1643 C C . ALA A 1 228 ? -5.501 7.762 17.983 1.00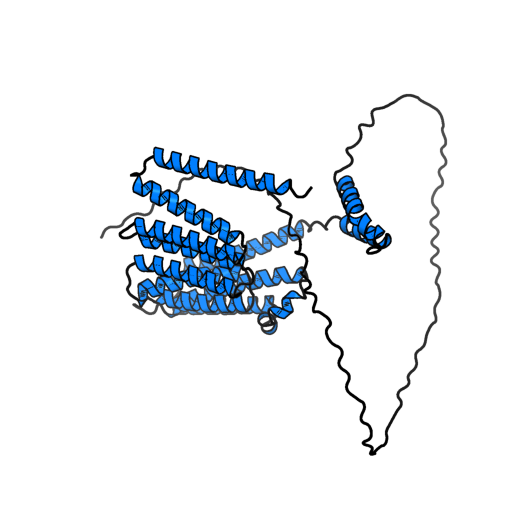 82.94 228 ALA A C 1
ATOM 1645 O O . ALA A 1 228 ? -4.511 8.011 17.294 1.00 82.94 228 ALA A O 1
ATOM 1646 N N . ARG A 1 229 ? -5.416 7.057 19.121 1.00 86.56 229 ARG A N 1
ATOM 1647 C CA . ARG A 1 229 ? -4.143 6.563 19.676 1.00 86.56 229 ARG A CA 1
ATOM 1648 C C . ARG A 1 229 ? -3.503 5.510 18.777 1.00 86.56 229 ARG A C 1
ATOM 1650 O O . ARG A 1 229 ? -2.301 5.571 18.539 1.00 86.56 229 ARG A O 1
ATOM 1657 N N . THR A 1 230 ? -4.298 4.594 18.223 1.00 88.25 230 THR A N 1
ATOM 1658 C CA . THR A 1 230 ? -3.795 3.569 17.296 1.00 88.25 230 THR A CA 1
ATOM 1659 C C . THR A 1 230 ? -3.258 4.175 15.998 1.00 88.25 230 THR A C 1
ATOM 1661 O O . THR A 1 230 ? -2.192 3.771 15.540 1.00 88.25 230 THR A O 1
ATOM 1664 N N . ARG A 1 231 ? -3.911 5.201 15.435 1.00 90.56 231 ARG A N 1
ATOM 1665 C CA . ARG A 1 231 ? -3.378 5.935 14.270 1.00 90.56 231 ARG A CA 1
ATOM 1666 C C . ARG A 1 231 ? -2.038 6.610 14.570 1.00 90.56 231 ARG A C 1
ATOM 1668 O O . ARG A 1 231 ? -1.118 6.489 13.768 1.00 90.56 231 ARG A O 1
ATOM 1675 N N . LEU A 1 232 ? -1.904 7.269 15.725 1.00 90.50 232 LEU A N 1
ATOM 1676 C CA . LEU A 1 232 ? -0.643 7.901 16.128 1.00 90.50 232 LEU A CA 1
ATOM 1677 C C . LEU A 1 232 ? 0.477 6.867 16.329 1.00 90.50 232 LEU A C 1
ATOM 1679 O O . LEU A 1 232 ? 1.567 7.042 15.794 1.00 90.50 232 LEU A O 1
ATOM 1683 N N . ALA A 1 233 ? 0.203 5.766 17.035 1.00 93.38 233 ALA A N 1
ATOM 1684 C CA . ALA A 1 233 ? 1.170 4.684 17.219 1.00 93.38 233 ALA A CA 1
ATOM 1685 C C . ALA A 1 233 ? 1.609 4.059 15.880 1.00 93.38 233 ALA A C 1
ATOM 1687 O O . ALA A 1 233 ? 2.792 3.792 15.699 1.00 93.38 233 ALA A O 1
ATOM 1688 N N . ALA A 1 234 ? 0.695 3.893 14.917 1.00 93.62 234 ALA A N 1
ATOM 1689 C CA . ALA A 1 234 ? 1.023 3.390 13.582 1.00 93.62 234 ALA A CA 1
ATOM 1690 C C . ALA A 1 234 ? 1.973 4.325 12.809 1.00 93.62 234 ALA A C 1
ATOM 1692 O O . ALA A 1 234 ? 2.921 3.852 12.186 1.00 93.62 234 ALA A O 1
ATOM 1693 N N . VAL A 1 235 ? 1.760 5.645 12.882 1.00 94.00 235 VAL A N 1
ATOM 1694 C CA . VAL A 1 235 ? 2.663 6.641 12.273 1.00 94.00 235 VAL A CA 1
ATOM 1695 C C . VAL A 1 235 ? 4.035 6.642 12.956 1.00 94.00 235 VAL A C 1
ATOM 1697 O O . VAL A 1 235 ? 5.054 6.722 12.275 1.00 94.00 235 VAL A O 1
ATOM 1700 N N . LEU A 1 236 ? 4.087 6.491 14.282 1.00 93.25 236 LEU A N 1
ATOM 1701 C CA . LEU A 1 236 ? 5.356 6.391 15.008 1.00 93.25 236 LEU A CA 1
ATOM 1702 C C . LEU A 1 236 ? 6.117 5.099 14.663 1.00 93.25 236 LEU A C 1
ATOM 1704 O O . LEU A 1 236 ? 7.319 5.163 14.446 1.00 93.25 236 LEU A O 1
ATOM 1708 N N . LEU A 1 237 ? 5.441 3.950 14.529 1.00 95.06 237 LEU A N 1
ATOM 1709 C CA . LEU A 1 237 ? 6.065 2.695 14.075 1.00 95.06 237 LEU A CA 1
ATOM 1710 C C . LEU A 1 237 ? 6.586 2.791 12.631 1.00 95.06 237 LEU A C 1
ATOM 1712 O O . LEU A 1 237 ? 7.670 2.293 12.333 1.00 95.06 237 LEU A O 1
ATOM 1716 N N . ALA A 1 238 ? 5.850 3.469 11.749 1.00 94.94 238 ALA A N 1
ATOM 1717 C CA . ALA A 1 238 ? 6.294 3.773 10.391 1.00 94.94 238 ALA A CA 1
ATOM 1718 C C . ALA A 1 238 ? 7.559 4.655 10.377 1.00 94.94 238 ALA A C 1
ATOM 1720 O O . ALA A 1 238 ? 8.501 4.371 9.637 1.00 94.94 238 ALA A O 1
ATOM 1721 N N . LEU A 1 239 ? 7.619 5.675 11.242 1.00 93.56 239 LEU A N 1
ATOM 1722 C CA . LEU A 1 239 ? 8.813 6.503 11.426 1.00 93.56 239 LEU A CA 1
ATOM 1723 C C . LEU A 1 239 ? 9.983 5.696 12.017 1.00 93.56 239 LEU A C 1
ATOM 1725 O O . LEU A 1 239 ? 11.109 5.839 11.548 1.00 93.56 239 LEU A O 1
ATOM 1729 N N . THR A 1 240 ? 9.731 4.800 12.978 1.00 96.06 240 THR A N 1
ATOM 1730 C CA . THR A 1 240 ? 10.743 3.866 13.500 1.00 96.06 240 THR A CA 1
ATOM 1731 C C . THR A 1 240 ? 11.351 3.020 12.384 1.00 96.06 240 THR A C 1
ATOM 1733 O O . THR A 1 240 ? 12.565 2.868 12.360 1.00 96.06 240 THR A O 1
ATOM 1736 N N . ALA A 1 241 ? 10.563 2.508 11.433 1.00 97.00 241 ALA A N 1
ATOM 1737 C CA . ALA A 1 241 ? 11.100 1.731 10.312 1.00 97.00 241 ALA A CA 1
ATOM 1738 C C . ALA A 1 241 ? 12.054 2.552 9.420 1.00 97.00 241 ALA A C 1
ATOM 1740 O O . ALA A 1 241 ? 13.124 2.067 9.053 1.00 97.00 241 ALA A O 1
ATOM 1741 N N . ALA A 1 242 ? 11.716 3.816 9.141 1.00 94.69 242 ALA A N 1
ATOM 1742 C CA . ALA A 1 242 ? 12.601 4.739 8.426 1.00 94.69 242 ALA A CA 1
ATOM 1743 C C . ALA A 1 242 ? 13.895 5.048 9.204 1.00 94.69 242 ALA A C 1
ATOM 1745 O O . ALA A 1 242 ? 14.982 5.055 8.626 1.00 94.69 242 ALA A O 1
ATOM 1746 N N . LEU A 1 243 ? 13.796 5.245 10.521 1.00 94.44 243 LEU A N 1
ATOM 1747 C CA . LEU A 1 243 ? 14.949 5.501 11.388 1.00 94.44 243 LEU A CA 1
ATOM 1748 C C . LEU A 1 243 ? 15.844 4.260 11.564 1.00 94.44 243 LEU A C 1
ATOM 1750 O O . LEU A 1 243 ? 17.065 4.402 11.577 1.00 94.44 243 LEU A O 1
ATOM 1754 N N . VAL A 1 244 ? 15.273 3.049 11.621 1.00 97.06 244 VAL A N 1
ATOM 1755 C CA . VAL A 1 244 ? 16.026 1.781 11.592 1.00 97.06 244 VAL A CA 1
ATOM 1756 C C . VAL A 1 244 ? 16.826 1.673 10.297 1.00 97.06 244 VAL A C 1
ATOM 1758 O O . VAL A 1 244 ? 18.025 1.408 10.361 1.00 97.06 244 VAL A O 1
ATOM 1761 N N . ALA A 1 245 ? 16.201 1.933 9.142 1.00 95.88 245 ALA A N 1
ATOM 1762 C CA . ALA A 1 245 ? 16.897 1.926 7.858 1.00 95.88 245 ALA A CA 1
ATOM 1763 C C . ALA A 1 245 ? 18.069 2.920 7.852 1.00 95.88 245 ALA A C 1
ATOM 1765 O O . ALA A 1 245 ? 19.204 2.519 7.610 1.00 95.88 245 ALA A O 1
ATOM 1766 N N . GLY A 1 246 ? 17.828 4.185 8.214 1.00 92.75 246 GLY A N 1
ATOM 1767 C CA . GLY A 1 246 ? 18.886 5.199 8.297 1.00 92.75 246 GLY A CA 1
ATOM 1768 C C . GLY A 1 246 ? 20.019 4.813 9.256 1.00 92.75 246 GLY A C 1
ATOM 1769 O O . GLY A 1 246 ? 21.190 4.934 8.905 1.00 92.75 246 GLY A O 1
ATOM 1770 N N . THR A 1 247 ? 19.685 4.279 10.438 1.00 94.50 247 THR A N 1
ATOM 1771 C CA . THR A 1 247 ? 20.673 3.827 11.435 1.00 94.50 247 THR A CA 1
ATOM 1772 C C . THR A 1 247 ? 21.560 2.714 10.876 1.00 94.50 247 THR A C 1
ATOM 1774 O O . THR A 1 247 ? 22.776 2.762 11.047 1.00 94.50 247 THR A O 1
ATOM 1777 N N . VAL A 1 248 ? 20.969 1.722 10.201 1.00 95.44 248 VAL A N 1
ATOM 1778 C CA . VAL A 1 248 ? 21.700 0.591 9.609 1.00 95.44 248 VAL A CA 1
ATOM 1779 C C . VAL A 1 248 ? 22.536 1.033 8.407 1.00 95.44 248 VAL A C 1
ATOM 1781 O O . VAL A 1 248 ? 23.693 0.636 8.312 1.00 95.44 248 VAL A O 1
ATOM 1784 N N . GLY A 1 249 ? 22.012 1.912 7.548 1.00 93.75 249 GLY A N 1
ATOM 1785 C CA . GLY A 1 249 ? 22.764 2.478 6.422 1.00 93.75 249 GLY A CA 1
ATOM 1786 C C . GLY A 1 249 ? 24.028 3.201 6.883 1.00 93.75 249 GLY A C 1
ATOM 1787 O O . GLY A 1 249 ? 25.130 2.817 6.497 1.00 93.75 249 GLY A O 1
ATOM 1788 N N . SER A 1 250 ? 23.893 4.157 7.808 1.00 92.19 250 SER A N 1
ATOM 1789 C CA . SER A 1 250 ? 25.041 4.872 8.389 1.00 92.19 250 SER A CA 1
ATOM 1790 C C . SER A 1 250 ? 25.980 3.987 9.210 1.00 92.19 250 SER A C 1
ATOM 1792 O O . SER A 1 250 ? 27.125 4.365 9.451 1.00 92.19 250 SER A O 1
ATOM 1794 N N . ALA A 1 251 ? 25.520 2.822 9.675 1.00 92.94 251 ALA A N 1
ATOM 1795 C CA . ALA A 1 251 ? 26.372 1.853 10.355 1.00 92.94 251 ALA A CA 1
ATOM 1796 C C . ALA A 1 251 ? 27.211 1.016 9.377 1.00 92.94 251 ALA A C 1
ATOM 1798 O O . ALA A 1 251 ? 28.310 0.617 9.751 1.00 92.94 251 ALA A O 1
ATOM 1799 N N . ILE A 1 252 ? 26.752 0.801 8.138 1.00 92.75 252 ILE A N 1
ATOM 1800 C CA . ILE A 1 252 ? 27.410 -0.054 7.128 1.00 92.75 252 ILE A CA 1
ATOM 1801 C C . ILE A 1 252 ? 28.263 0.749 6.120 1.00 92.75 252 ILE A C 1
ATOM 1803 O O . ILE A 1 252 ? 29.131 0.178 5.472 1.00 92.75 252 ILE A O 1
ATOM 1807 N N . GLU A 1 253 ? 28.116 2.077 6.065 1.00 86.12 253 GLU A N 1
ATOM 1808 C CA . GLU A 1 253 ? 28.869 3.077 5.266 1.00 86.12 253 GLU A CA 1
ATOM 1809 C C . GLU A 1 253 ? 30.418 3.114 5.509 1.00 86.12 253 GLU A C 1
ATOM 1811 O O . GLU A 1 253 ? 31.029 4.174 5.476 1.00 86.12 253 GLU A O 1
ATOM 1816 N N . ASP A 1 254 ? 31.086 2.016 5.913 1.00 76.12 254 ASP A N 1
ATOM 1817 C CA . ASP A 1 254 ? 32.497 1.977 6.401 1.00 76.12 254 ASP A CA 1
ATOM 1818 C C . ASP A 1 254 ? 33.556 1.779 5.305 1.00 76.12 254 ASP A C 1
ATOM 1820 O O . ASP A 1 254 ? 34.753 1.775 5.590 1.00 76.12 254 ASP A O 1
ATOM 1824 N N . GLY A 1 255 ? 33.127 1.701 4.045 1.00 59.81 255 GLY A N 1
ATOM 1825 C CA . GLY A 1 255 ? 34.006 1.819 2.887 1.00 59.81 255 GLY A CA 1
ATOM 1826 C C . GLY A 1 255 ? 33.740 0.775 1.809 1.00 59.81 255 GLY A C 1
ATOM 1827 O O . GLY A 1 255 ? 33.864 -0.422 2.043 1.00 59.81 255 GLY A O 1
ATOM 1828 N N . ASN A 1 256 ? 33.477 1.263 0.595 1.00 65.50 256 ASN A N 1
ATOM 1829 C CA . ASN A 1 256 ? 33.572 0.509 -0.659 1.00 65.50 256 ASN A CA 1
ATOM 1830 C C . ASN A 1 256 ? 32.592 -0.673 -0.856 1.00 65.50 256 ASN A C 1
ATOM 1832 O O . ASN A 1 256 ? 32.785 -1.467 -1.775 1.00 65.50 256 ASN A O 1
ATOM 1836 N N . THR A 1 257 ? 31.541 -0.797 -0.044 1.00 77.81 257 THR A N 1
ATOM 1837 C CA . THR A 1 257 ? 30.386 -1.665 -0.327 1.00 77.81 257 THR A CA 1
ATOM 1838 C C . THR A 1 257 ? 29.187 -0.829 -0.750 1.00 77.81 257 THR A C 1
ATOM 1840 O O . THR A 1 257 ? 28.436 -0.329 0.089 1.00 77.81 257 THR A O 1
ATOM 1843 N N . ASP A 1 258 ? 28.978 -0.724 -2.063 1.00 86.19 258 ASP A N 1
ATOM 1844 C CA . ASP A 1 258 ? 27.843 0.005 -2.642 1.00 86.19 258 ASP A CA 1
ATOM 1845 C C . ASP A 1 258 ? 26.490 -0.555 -2.156 1.00 86.19 258 ASP A C 1
ATOM 1847 O O . ASP A 1 258 ? 25.556 0.203 -1.921 1.00 86.19 258 ASP A O 1
ATOM 1851 N N . SER A 1 259 ? 26.431 -1.847 -1.806 1.00 90.88 259 SER A N 1
ATOM 1852 C CA . SER A 1 259 ? 25.258 -2.537 -1.243 1.00 90.88 259 SER A CA 1
ATOM 1853 C C . SER A 1 259 ? 24.784 -2.075 0.151 1.00 90.88 259 SER A C 1
ATOM 1855 O O . SER A 1 259 ? 23.795 -2.603 0.674 1.00 90.88 259 SER A O 1
ATOM 1857 N N . ALA A 1 260 ? 25.440 -1.095 0.788 1.00 92.31 260 ALA A N 1
ATOM 1858 C CA . ALA A 1 260 ? 25.096 -0.618 2.135 1.00 92.31 260 ALA A CA 1
ATOM 1859 C C . ALA A 1 260 ? 23.634 -0.136 2.269 1.00 92.31 260 ALA A C 1
ATOM 1861 O O . ALA A 1 260 ? 22.979 -0.394 3.287 1.00 92.31 260 ALA A O 1
ATOM 1862 N N . TRP A 1 261 ? 23.093 0.522 1.237 1.00 94.25 261 TRP A N 1
ATOM 1863 C CA . TRP A 1 261 ? 21.706 1.002 1.232 1.00 94.25 261 TRP A CA 1
ATOM 1864 C C . TRP A 1 261 ? 20.686 -0.141 1.117 1.00 94.25 261 TRP A C 1
ATOM 1866 O O . TRP A 1 261 ? 19.592 -0.044 1.673 1.00 94.25 261 TRP A O 1
ATOM 1876 N N . VAL A 1 262 ? 21.042 -1.264 0.488 1.00 95.56 262 VAL A N 1
ATOM 1877 C CA . VAL A 1 262 ? 20.157 -2.434 0.389 1.00 95.56 262 VAL A CA 1
ATOM 1878 C C . VAL A 1 262 ? 19.951 -3.058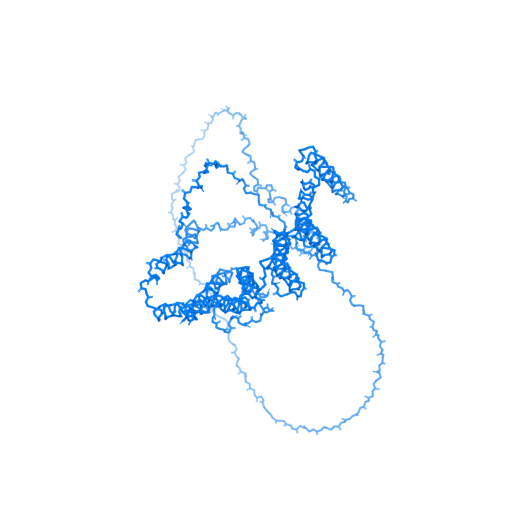 1.769 1.00 95.56 262 VAL A C 1
ATOM 1880 O O . VAL A 1 262 ? 18.816 -3.320 2.166 1.00 95.56 262 VAL A O 1
ATOM 1883 N N . TYR A 1 263 ? 21.022 -3.212 2.559 1.00 95.38 263 TYR A N 1
ATOM 1884 C CA . TYR A 1 263 ? 20.923 -3.672 3.951 1.00 95.38 263 TYR A CA 1
ATOM 1885 C C . TYR A 1 263 ? 20.089 -2.718 4.820 1.00 95.38 263 TYR A C 1
ATOM 1887 O O . TYR A 1 263 ? 19.288 -3.176 5.641 1.00 95.38 263 TYR A O 1
ATOM 1895 N N . ALA A 1 264 ? 20.215 -1.404 4.605 1.00 95.88 264 ALA A N 1
ATOM 1896 C CA . ALA A 1 264 ? 19.358 -0.402 5.236 1.00 95.88 264 ALA A CA 1
ATOM 1897 C C . ALA A 1 264 ? 17.875 -0.615 4.885 1.00 95.88 264 ALA A C 1
ATOM 1899 O O . ALA A 1 264 ? 17.024 -0.662 5.777 1.00 95.88 264 ALA A O 1
ATOM 1900 N N . CYS A 1 265 ? 17.555 -0.814 3.605 1.00 97.25 265 CYS A N 1
ATOM 1901 C CA . CYS A 1 265 ? 16.193 -1.080 3.147 1.00 97.25 265 CYS A CA 1
ATOM 1902 C C . CYS A 1 265 ? 15.639 -2.414 3.670 1.00 97.25 265 CYS A C 1
ATOM 1904 O O . CYS A 1 265 ? 14.469 -2.466 4.045 1.00 97.25 265 CYS A O 1
ATOM 1906 N N . VAL A 1 266 ? 16.460 -3.467 3.779 1.00 97.69 266 VAL A N 1
ATOM 1907 C CA . VAL A 1 266 ? 16.066 -4.753 4.386 1.00 97.69 266 VAL A CA 1
ATOM 1908 C C . VAL A 1 266 ? 15.745 -4.579 5.872 1.00 97.69 266 VAL A C 1
ATOM 1910 O O . VAL A 1 266 ? 14.702 -5.046 6.332 1.00 97.69 266 VAL A O 1
ATOM 1913 N N . ALA A 1 267 ? 16.582 -3.864 6.628 1.00 97.75 267 ALA A N 1
ATOM 1914 C CA . ALA A 1 267 ? 16.316 -3.574 8.037 1.00 97.75 267 ALA A CA 1
ATOM 1915 C C . ALA A 1 267 ? 15.044 -2.724 8.223 1.00 97.75 267 ALA A C 1
ATOM 1917 O O . ALA A 1 267 ? 14.223 -3.016 9.097 1.00 97.75 267 ALA A O 1
ATOM 1918 N N . GLY A 1 268 ? 14.840 -1.727 7.355 1.00 97.94 268 GLY A N 1
ATOM 1919 C CA . GLY A 1 268 ? 13.609 -0.940 7.281 1.00 97.94 268 GLY A CA 1
ATOM 1920 C C . GLY A 1 268 ? 12.376 -1.790 6.976 1.00 97.94 268 GLY A C 1
ATOM 1921 O O . GLY A 1 268 ? 11.361 -1.651 7.656 1.00 97.94 268 GLY A O 1
ATOM 1922 N N . LEU A 1 269 ? 12.469 -2.730 6.029 1.00 98.19 269 LEU A N 1
ATOM 1923 C CA . LEU A 1 269 ? 11.385 -3.656 5.690 1.00 98.19 269 LEU A CA 1
ATOM 1924 C C . LEU A 1 269 ? 11.026 -4.570 6.868 1.00 98.19 269 LEU A C 1
ATOM 1926 O O . LEU A 1 269 ? 9.848 -4.723 7.183 1.00 98.19 269 LEU A O 1
ATOM 1930 N N . ILE A 1 270 ? 12.023 -5.138 7.554 1.00 97.88 270 ILE A N 1
ATOM 1931 C CA . ILE A 1 270 ? 11.813 -5.978 8.744 1.00 97.88 270 ILE A CA 1
ATOM 1932 C C . ILE A 1 270 ? 11.112 -5.173 9.848 1.00 97.88 270 ILE A C 1
ATOM 1934 O O . ILE A 1 270 ? 10.126 -5.642 10.422 1.00 97.88 270 ILE A O 1
ATOM 1938 N N . ALA A 1 271 ? 11.564 -3.943 10.111 1.00 97.81 271 ALA A N 1
ATOM 1939 C CA . ALA A 1 271 ? 10.938 -3.053 11.087 1.00 97.81 271 ALA A CA 1
ATOM 1940 C C . ALA A 1 271 ? 9.510 -2.639 10.680 1.00 97.81 271 ALA A C 1
ATOM 1942 O O . ALA A 1 271 ? 8.615 -2.607 11.528 1.00 97.81 271 ALA A O 1
ATOM 1943 N N . ALA A 1 272 ? 9.268 -2.381 9.392 1.00 97.69 272 ALA A N 1
ATOM 1944 C CA . ALA A 1 272 ? 7.952 -2.050 8.852 1.00 97.69 272 ALA A CA 1
ATOM 1945 C C . ALA A 1 272 ? 6.968 -3.221 8.987 1.00 97.69 272 ALA A C 1
ATOM 1947 O O . ALA A 1 272 ? 5.848 -3.027 9.463 1.00 97.69 272 ALA A O 1
ATOM 1948 N N . VAL A 1 273 ? 7.399 -4.442 8.649 1.00 97.19 273 VAL A N 1
ATOM 1949 C CA . VAL A 1 273 ? 6.603 -5.668 8.805 1.00 97.19 273 VAL A CA 1
ATOM 1950 C C . VAL A 1 273 ? 6.311 -5.934 10.281 1.00 97.19 273 VAL A C 1
ATOM 1952 O O . VAL A 1 273 ? 5.160 -6.184 10.630 1.00 97.19 273 VAL A O 1
ATOM 1955 N N . ALA A 1 274 ? 7.300 -5.808 11.172 1.00 96.19 274 ALA A N 1
ATOM 1956 C CA . ALA A 1 274 ? 7.087 -5.949 12.614 1.00 96.19 274 ALA A CA 1
ATOM 1957 C C . ALA A 1 274 ? 6.091 -4.905 13.161 1.00 96.19 274 ALA A C 1
ATOM 1959 O O . ALA A 1 274 ? 5.181 -5.250 13.918 1.00 96.19 274 ALA A O 1
ATOM 1960 N N . GLY A 1 275 ? 6.212 -3.644 12.731 1.00 96.00 275 GLY A N 1
ATOM 1961 C CA . GLY A 1 275 ? 5.285 -2.568 13.084 1.00 96.00 275 GLY A CA 1
ATOM 1962 C C . GLY A 1 275 ? 3.864 -2.804 12.560 1.00 96.00 275 GLY A C 1
ATOM 1963 O O . GLY A 1 275 ? 2.897 -2.608 13.296 1.00 96.00 275 GLY A O 1
ATOM 1964 N N . TYR A 1 276 ? 3.727 -3.291 11.324 1.00 95.38 276 TYR A N 1
ATOM 1965 C CA . TYR A 1 276 ? 2.439 -3.648 10.730 1.00 95.38 276 TYR A CA 1
ATOM 1966 C C . TYR A 1 276 ? 1.790 -4.861 11.422 1.00 95.38 276 TYR A C 1
ATOM 1968 O O . TYR A 1 276 ? 0.590 -4.836 11.687 1.00 95.38 276 TYR A O 1
ATOM 1976 N N . LEU A 1 277 ? 2.561 -5.897 11.773 1.00 94.62 277 LEU A N 1
ATOM 1977 C CA . LEU A 1 277 ? 2.057 -7.068 12.505 1.00 94.62 277 LEU A CA 1
ATOM 1978 C C . LEU A 1 277 ? 1.587 -6.710 13.924 1.00 94.62 277 LEU A C 1
ATOM 1980 O O . LEU A 1 277 ? 0.587 -7.250 14.396 1.00 94.62 277 LEU A O 1
ATOM 1984 N N . ALA A 1 278 ? 2.268 -5.776 14.590 1.00 94.06 278 ALA A N 1
ATOM 1985 C CA . ALA A 1 278 ? 1.835 -5.238 15.876 1.00 94.06 278 ALA A CA 1
ATOM 1986 C C . ALA A 1 278 ? 0.560 -4.376 15.739 1.00 94.06 278 ALA A C 1
ATOM 1988 O O . ALA A 1 278 ? -0.413 -4.521 16.494 1.00 94.06 278 ALA A O 1
ATOM 1989 N N . LEU A 1 279 ? 0.526 -3.481 14.747 1.00 93.50 279 LEU A N 1
ATOM 1990 C CA . LEU A 1 279 ? -0.581 -2.550 14.553 1.00 93.50 279 LEU A CA 1
ATOM 1991 C C . LEU A 1 279 ? -1.001 -2.437 13.076 1.00 93.50 279 LEU A C 1
ATOM 1993 O O . LEU A 1 279 ? -0.601 -1.490 12.384 1.00 93.50 279 LEU A O 1
ATOM 1997 N N . PRO A 1 280 ? -1.859 -3.369 12.604 1.00 93.69 280 PRO A N 1
ATOM 1998 C CA . PRO A 1 280 ? -2.338 -3.386 11.228 1.00 93.69 280 PRO A CA 1
ATOM 1999 C C . PRO A 1 280 ? -2.992 -2.057 10.853 1.00 93.69 280 PRO A C 1
ATOM 2001 O O . PRO A 1 280 ? -3.970 -1.625 11.464 1.00 93.69 280 PRO A O 1
ATOM 2004 N N . SER A 1 281 ? -2.406 -1.374 9.874 1.00 94.31 281 SER A N 1
ATOM 2005 C CA . SER A 1 281 ? -2.743 0.007 9.529 1.00 94.31 281 SER A CA 1
ATOM 2006 C C . SER A 1 281 ? -2.338 0.328 8.093 1.00 94.31 281 SER A C 1
ATOM 2008 O O . SER A 1 281 ? -1.318 -0.160 7.612 1.00 94.31 281 SER A O 1
ATOM 2010 N N . LEU A 1 282 ? -3.102 1.195 7.418 1.00 95.06 282 LEU A N 1
ATOM 2011 C CA . LEU A 1 282 ? -2.803 1.627 6.043 1.00 95.06 282 LEU A CA 1
ATOM 2012 C C . LEU A 1 282 ? -1.396 2.229 5.909 1.00 95.06 282 LEU A C 1
ATOM 2014 O O . LEU A 1 282 ? -0.699 1.941 4.943 1.00 95.06 282 LEU A O 1
ATOM 2018 N N . VAL A 1 283 ? -0.957 3.013 6.901 1.00 95.19 283 VAL A N 1
ATOM 2019 C CA . VAL A 1 283 ? 0.393 3.602 6.925 1.00 95.19 283 VAL A CA 1
ATOM 2020 C C . VAL A 1 283 ? 1.463 2.509 6.998 1.00 95.19 283 VAL A C 1
ATOM 2022 O O . VAL A 1 283 ? 2.409 2.543 6.220 1.00 95.19 283 VAL A O 1
ATOM 2025 N N . GLY A 1 284 ? 1.290 1.499 7.861 1.00 95.75 284 GLY A N 1
ATOM 2026 C CA . GLY A 1 284 ? 2.210 0.361 7.940 1.00 95.75 284 GLY A CA 1
ATOM 2027 C C . GLY A 1 284 ? 2.292 -0.427 6.628 1.00 95.75 284 GLY A C 1
ATOM 2028 O O . GLY A 1 284 ? 3.390 -0.771 6.198 1.00 95.75 284 GLY A O 1
ATOM 2029 N N . ILE A 1 285 ? 1.156 -0.640 5.950 1.00 96.94 285 ILE A N 1
ATOM 2030 C CA . ILE A 1 285 ? 1.117 -1.289 4.629 1.00 96.94 285 ILE A CA 1
ATOM 2031 C C . ILE A 1 285 ? 1.900 -0.460 3.595 1.00 96.94 285 ILE A C 1
ATOM 2033 O O . ILE A 1 285 ? 2.737 -1.015 2.888 1.00 96.94 285 ILE A O 1
ATOM 2037 N N . LEU A 1 286 ? 1.688 0.860 3.532 1.00 97.00 286 LEU A N 1
ATOM 2038 C CA . LEU A 1 286 ? 2.407 1.744 2.603 1.00 97.00 286 LEU A CA 1
ATOM 2039 C C . LEU A 1 286 ? 3.923 1.762 2.857 1.00 97.00 286 LEU A C 1
ATOM 2041 O O . LEU A 1 286 ? 4.698 1.735 1.906 1.00 97.00 286 LEU A O 1
ATOM 2045 N N . VAL A 1 287 ? 4.364 1.753 4.119 1.00 97.12 287 VAL A N 1
ATOM 2046 C CA . VAL A 1 287 ? 5.800 1.693 4.443 1.00 97.12 287 VAL A CA 1
ATOM 2047 C C . VAL A 1 287 ? 6.406 0.329 4.098 1.00 97.12 287 VAL A C 1
ATOM 2049 O O . VAL A 1 287 ? 7.499 0.286 3.536 1.00 97.12 287 VAL A O 1
ATOM 2052 N N . CYS A 1 288 ? 5.687 -0.778 4.326 1.00 98.06 288 CYS A N 1
ATOM 2053 C CA . CYS A 1 288 ? 6.104 -2.096 3.825 1.00 98.06 288 CYS A CA 1
ATOM 2054 C C . CYS A 1 288 ? 6.237 -2.098 2.294 1.00 98.06 288 CYS A C 1
ATOM 2056 O O . CYS A 1 288 ? 7.188 -2.662 1.765 1.00 98.06 288 CYS A O 1
ATOM 2058 N N . ALA A 1 289 ? 5.308 -1.449 1.586 1.00 97.94 289 ALA A N 1
ATOM 2059 C CA . ALA A 1 289 ? 5.315 -1.351 0.131 1.00 97.94 289 ALA A CA 1
ATOM 2060 C C . ALA A 1 289 ? 6.568 -0.619 -0.378 1.00 97.94 289 ALA A C 1
ATOM 2062 O O . ALA A 1 289 ? 7.329 -1.198 -1.154 1.00 97.94 289 ALA A O 1
ATOM 2063 N N . VAL A 1 290 ? 6.831 0.593 0.126 1.00 97.62 290 VAL A N 1
ATOM 2064 C CA . VAL A 1 290 ? 8.007 1.405 -0.245 1.00 97.62 290 VAL A CA 1
ATOM 2065 C C . VAL A 1 290 ? 9.314 0.653 0.016 1.00 97.62 290 VAL A C 1
ATOM 2067 O O . VAL A 1 290 ? 10.143 0.544 -0.886 1.00 97.62 290 VAL A O 1
ATOM 2070 N N . PHE A 1 291 ? 9.485 0.071 1.208 1.00 98.19 291 PHE A N 1
ATOM 2071 C CA . PHE A 1 291 ? 10.690 -0.707 1.501 1.00 98.19 291 PHE A CA 1
ATOM 2072 C C . PHE A 1 291 ? 10.797 -1.980 0.656 1.00 98.19 291 PHE A C 1
ATOM 2074 O O . PHE A 1 291 ? 11.903 -2.343 0.273 1.00 98.19 291 PHE A O 1
ATOM 2081 N N . SER A 1 292 ? 9.685 -2.641 0.314 1.00 98.19 292 SER A N 1
ATOM 2082 C CA . SER A 1 292 ? 9.732 -3.840 -0.530 1.00 98.19 292 SER A CA 1
ATOM 2083 C C . SER A 1 292 ? 10.201 -3.547 -1.959 1.00 98.19 292 SER A C 1
ATOM 2085 O O . SER A 1 292 ? 10.964 -4.341 -2.500 1.00 98.19 292 SER A O 1
ATOM 2087 N N . VAL A 1 293 ? 9.842 -2.390 -2.532 1.00 97.56 293 VAL A N 1
ATOM 2088 C CA . VAL A 1 293 ? 10.386 -1.940 -3.829 1.00 97.56 293 VAL A CA 1
ATOM 2089 C C . VAL A 1 293 ? 11.879 -1.667 -3.708 1.00 97.56 293 VAL A C 1
ATOM 2091 O O . VAL A 1 293 ? 12.650 -2.231 -4.471 1.00 97.56 293 VAL A O 1
ATOM 2094 N N . ALA A 1 294 ? 12.297 -0.877 -2.713 1.00 96.88 294 ALA A N 1
ATOM 2095 C CA . ALA A 1 294 ? 13.707 -0.530 -2.532 1.00 96.88 294 ALA A CA 1
ATOM 2096 C C . ALA A 1 294 ? 14.602 -1.769 -2.321 1.00 96.88 294 ALA A C 1
ATOM 2098 O O . ALA A 1 294 ? 15.677 -1.857 -2.907 1.00 96.88 294 ALA A O 1
ATOM 2099 N N . VAL A 1 295 ? 14.134 -2.760 -1.548 1.00 97.75 295 VAL A N 1
ATOM 2100 C CA . VAL A 1 295 ? 14.827 -4.048 -1.380 1.00 97.75 295 VAL A CA 1
ATOM 2101 C C . VAL A 1 295 ? 14.903 -4.825 -2.694 1.00 97.75 295 VAL A C 1
ATOM 2103 O O . VAL A 1 295 ? 15.971 -5.330 -3.020 1.00 97.75 295 VAL A O 1
ATOM 2106 N N . VAL A 1 296 ? 13.807 -4.934 -3.454 1.00 97.44 296 VAL A N 1
ATOM 2107 C CA . VAL A 1 296 ? 13.808 -5.680 -4.726 1.00 97.44 296 VAL A CA 1
ATOM 2108 C C . VAL A 1 296 ? 14.722 -5.022 -5.757 1.00 97.44 296 VAL A C 1
ATOM 2110 O O . VAL A 1 296 ? 15.513 -5.727 -6.375 1.00 97.44 296 VAL A O 1
ATOM 2113 N N . SER A 1 297 ? 14.672 -3.694 -5.899 1.00 95.25 297 SER A N 1
ATOM 2114 C CA . SER A 1 297 ? 15.587 -2.953 -6.771 1.00 95.25 297 SER A CA 1
ATOM 2115 C C . SER A 1 297 ? 17.044 -3.199 -6.381 1.00 95.25 297 SER A C 1
ATOM 2117 O O . SER A 1 297 ? 17.807 -3.670 -7.214 1.00 95.25 297 SER A O 1
ATOM 2119 N N . GLY A 1 298 ? 17.404 -2.993 -5.109 1.00 94.56 298 GLY A N 1
ATOM 2120 C CA . GLY A 1 298 ? 18.787 -3.138 -4.645 1.00 94.56 298 GLY A CA 1
ATOM 2121 C C . GLY A 1 298 ? 19.335 -4.563 -4.689 1.00 94.56 298 GLY A C 1
ATOM 2122 O O . GLY A 1 298 ? 20.519 -4.768 -4.927 1.00 94.56 298 GLY A O 1
ATOM 2123 N N . VAL A 1 299 ? 18.489 -5.580 -4.507 1.00 95.94 299 VAL A N 1
ATOM 2124 C CA . VAL A 1 299 ? 18.905 -6.981 -4.692 1.00 95.94 299 VAL A CA 1
ATOM 2125 C C . VAL A 1 299 ? 19.195 -7.289 -6.166 1.00 95.94 299 VAL A C 1
ATOM 2127 O O . VAL A 1 299 ? 20.097 -8.072 -6.453 1.00 95.94 299 VAL A O 1
ATOM 2130 N N . ILE A 1 300 ? 18.468 -6.678 -7.103 1.00 95.31 300 ILE A N 1
ATOM 2131 C CA . ILE A 1 300 ? 18.676 -6.899 -8.540 1.00 95.31 300 ILE A CA 1
ATOM 2132 C C . ILE A 1 300 ? 19.919 -6.153 -9.039 1.00 95.31 300 ILE A C 1
ATOM 2134 O O . ILE A 1 300 ? 20.750 -6.766 -9.706 1.00 95.31 300 ILE A O 1
ATOM 2138 N N . THR A 1 301 ? 20.082 -4.879 -8.673 1.00 93.25 301 THR A N 1
ATOM 2139 C CA . THR A 1 301 ? 21.217 -4.058 -9.120 1.00 93.25 301 THR A CA 1
ATOM 2140 C C . THR A 1 301 ? 22.527 -4.456 -8.438 1.00 93.25 301 THR A C 1
ATOM 2142 O O . THR A 1 301 ? 23.521 -4.689 -9.118 1.00 93.25 301 THR A O 1
ATOM 2145 N N . ASP A 1 302 ? 22.537 -4.597 -7.107 1.00 92.06 302 ASP A N 1
ATOM 2146 C CA . ASP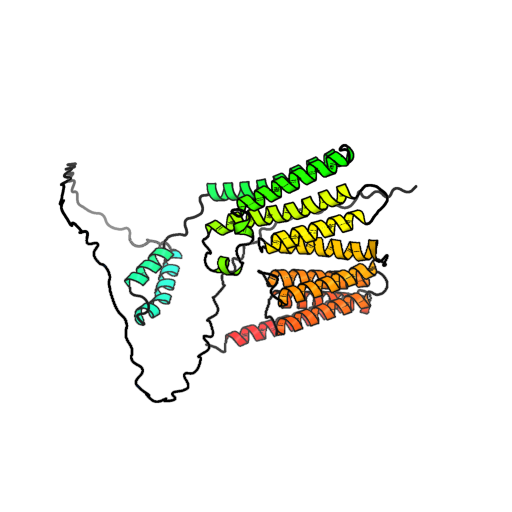 A 1 302 ? 23.791 -4.642 -6.337 1.00 92.06 302 ASP A CA 1
ATOM 2147 C C . ASP A 1 302 ? 24.248 -6.067 -5.980 1.00 92.06 302 ASP A C 1
ATOM 2149 O O . ASP A 1 302 ? 25.422 -6.275 -5.683 1.00 92.06 302 ASP A O 1
ATOM 2153 N N . PHE A 1 303 ? 23.335 -7.047 -5.946 1.00 89.38 303 PHE A N 1
ATOM 2154 C CA . PHE A 1 303 ? 23.661 -8.438 -5.578 1.00 89.38 303 PHE A CA 1
ATOM 2155 C C . PHE A 1 303 ? 23.602 -9.418 -6.746 1.00 89.38 303 PHE A C 1
ATOM 2157 O O . PHE A 1 303 ? 24.293 -10.436 -6.708 1.00 89.38 303 PHE A O 1
ATOM 2164 N N . ALA A 1 304 ? 22.756 -9.157 -7.743 1.00 91.25 304 ALA A N 1
ATOM 2165 C CA . ALA A 1 304 ? 22.657 -9.995 -8.933 1.00 91.25 304 ALA A CA 1
ATOM 2166 C C . ALA A 1 304 ? 23.468 -9.447 -10.122 1.00 91.25 304 ALA A C 1
ATOM 2168 O O . ALA A 1 304 ? 23.619 -10.174 -11.102 1.00 91.25 304 ALA A O 1
ATOM 2169 N N . GLU A 1 305 ? 23.981 -8.209 -10.029 1.00 89.31 305 GLU A N 1
ATOM 2170 C CA . GLU A 1 305 ? 24.704 -7.496 -11.101 1.00 89.31 305 GLU A CA 1
ATOM 2171 C C . GLU A 1 305 ? 23.940 -7.528 -12.443 1.00 89.31 305 GLU A C 1
ATOM 2173 O O . GLU A 1 305 ? 24.523 -7.657 -13.518 1.00 89.31 305 GLU A O 1
ATOM 2178 N N . LEU A 1 306 ? 22.604 -7.464 -12.373 1.00 89.88 306 LEU A N 1
ATOM 2179 C CA . LEU A 1 306 ? 21.725 -7.523 -13.538 1.00 89.88 306 LEU A CA 1
ATOM 2180 C C . LEU A 1 306 ? 21.456 -6.125 -14.094 1.00 89.88 306 LEU A C 1
ATOM 2182 O O . LEU A 1 306 ? 21.242 -5.180 -13.334 1.00 89.88 306 LEU A O 1
ATOM 2186 N N . ASP A 1 307 ? 21.377 -6.029 -15.422 1.00 87.00 307 ASP A N 1
ATOM 2187 C CA . ASP A 1 307 ? 20.997 -4.800 -16.122 1.00 87.00 307 ASP A CA 1
ATOM 2188 C C . ASP A 1 307 ? 19.638 -4.261 -15.636 1.00 87.00 307 ASP A C 1
ATOM 2190 O O . ASP A 1 307 ? 18.717 -5.031 -15.336 1.00 87.00 307 ASP A O 1
ATOM 2194 N N . ASP A 1 308 ? 19.484 -2.934 -15.647 1.00 82.50 308 ASP A N 1
ATOM 2195 C CA . ASP A 1 308 ? 18.309 -2.194 -15.158 1.00 82.50 308 ASP A CA 1
ATOM 2196 C C . ASP A 1 308 ? 16.950 -2.756 -15.630 1.00 82.50 308 ASP A C 1
ATOM 2198 O O . ASP A 1 308 ? 15.969 -2.733 -14.883 1.00 82.50 308 ASP A O 1
ATOM 2202 N N . GLY A 1 309 ? 16.875 -3.319 -16.844 1.00 84.25 309 GLY A N 1
ATOM 2203 C CA . GLY A 1 309 ? 15.656 -3.940 -17.379 1.00 84.25 309 GLY A CA 1
ATOM 2204 C C . GLY A 1 309 ? 15.090 -5.071 -16.503 1.00 84.25 309 GLY A C 1
ATOM 2205 O O . GLY A 1 309 ? 13.875 -5.287 -16.470 1.00 84.25 309 GLY A O 1
ATOM 2206 N N . TRP A 1 310 ? 15.931 -5.756 -15.719 1.00 93.25 310 TRP A N 1
ATOM 2207 C CA . TRP A 1 310 ? 15.486 -6.766 -14.753 1.00 93.25 310 TRP A CA 1
ATOM 2208 C C . TRP A 1 310 ? 14.780 -6.168 -13.531 1.00 93.25 310 TRP A C 1
ATOM 2210 O O . TRP A 1 310 ? 13.955 -6.851 -12.919 1.00 93.25 310 TRP A O 1
ATOM 2220 N N . VAL A 1 311 ? 15.027 -4.897 -13.192 1.00 94.00 311 VAL A N 1
ATOM 2221 C CA . VAL A 1 311 ? 14.359 -4.211 -12.073 1.00 94.00 311 VAL A CA 1
ATOM 2222 C C . VAL A 1 311 ? 12.853 -4.111 -12.332 1.00 94.00 311 VAL A C 1
ATOM 2224 O O . VAL A 1 311 ? 12.057 -4.384 -11.430 1.00 94.00 311 VAL A O 1
ATOM 2227 N N . GLY A 1 312 ? 12.445 -3.830 -13.576 1.00 94.06 312 GLY A N 1
ATOM 2228 C CA . GLY A 1 312 ? 11.038 -3.850 -13.990 1.00 94.06 312 GLY A CA 1
ATOM 2229 C C . GLY A 1 312 ? 10.381 -5.216 -13.756 1.00 94.06 312 GLY A C 1
ATOM 2230 O O . GLY A 1 312 ? 9.336 -5.306 -13.103 1.00 94.06 312 GLY A O 1
ATOM 2231 N N . ALA A 1 313 ? 11.036 -6.297 -14.188 1.00 94.69 313 ALA A N 1
ATOM 2232 C CA . ALA A 1 313 ? 10.558 -7.664 -13.979 1.00 94.69 313 ALA A CA 1
ATOM 2233 C C . ALA A 1 313 ? 10.475 -8.037 -12.484 1.00 94.69 313 ALA A C 1
ATOM 2235 O O . ALA A 1 313 ? 9.518 -8.688 -12.053 1.00 94.69 313 ALA A O 1
ATOM 2236 N N . GLY A 1 314 ? 11.430 -7.572 -11.672 1.00 96.25 314 GLY A N 1
ATOM 2237 C CA . GLY A 1 314 ? 11.413 -7.713 -10.217 1.00 96.25 314 GLY A CA 1
ATOM 2238 C C . GLY A 1 314 ? 10.223 -7.018 -9.557 1.00 96.25 314 GLY A C 1
ATOM 2239 O O . GLY A 1 314 ? 9.532 -7.622 -8.734 1.00 96.25 314 GLY A O 1
ATOM 2240 N N . ILE A 1 315 ? 9.934 -5.770 -9.938 1.00 97.19 315 ILE A N 1
ATOM 2241 C CA . ILE A 1 315 ? 8.804 -5.004 -9.388 1.00 97.19 315 ILE A CA 1
ATOM 2242 C C . ILE A 1 315 ? 7.457 -5.576 -9.875 1.00 97.19 315 ILE A C 1
ATOM 2244 O O . ILE A 1 315 ? 6.498 -5.641 -9.101 1.00 97.19 315 ILE A O 1
ATOM 2248 N N . LEU A 1 316 ? 7.390 -6.098 -11.105 1.00 96.94 316 LEU A N 1
ATOM 2249 C CA . LEU A 1 316 ? 6.230 -6.842 -11.609 1.00 96.94 316 LEU A CA 1
ATOM 2250 C C . LEU A 1 316 ? 5.963 -8.095 -10.757 1.00 96.94 316 LEU A C 1
ATOM 2252 O O . LEU A 1 316 ? 4.835 -8.310 -10.301 1.00 96.94 316 LEU A O 1
ATOM 2256 N N . LEU A 1 317 ? 7.001 -8.895 -10.483 1.00 97.19 317 LEU A N 1
ATOM 2257 C CA . LEU A 1 317 ? 6.912 -10.071 -9.613 1.00 97.19 317 LEU A CA 1
ATOM 2258 C C . LEU A 1 317 ? 6.512 -9.688 -8.179 1.00 97.19 317 LEU A C 1
ATOM 2260 O O . LEU A 1 317 ? 5.676 -10.359 -7.571 1.00 97.19 317 LEU A O 1
ATOM 2264 N N . LEU A 1 318 ? 7.041 -8.579 -7.655 1.00 97.94 318 LEU A N 1
ATOM 2265 C CA . LEU A 1 318 ? 6.646 -8.023 -6.362 1.00 97.94 318 LEU A CA 1
ATOM 2266 C C . LEU A 1 318 ? 5.145 -7.681 -6.334 1.00 97.94 318 LEU A C 1
ATOM 2268 O O . LEU A 1 318 ? 4.469 -8.019 -5.362 1.00 97.94 318 LEU A O 1
ATOM 2272 N N . GLY A 1 319 ? 4.590 -7.108 -7.407 1.00 98.19 319 GLY A N 1
ATOM 2273 C CA . GLY A 1 319 ? 3.146 -6.901 -7.559 1.00 98.19 319 GLY A CA 1
ATOM 2274 C C . GLY A 1 319 ? 2.334 -8.201 -7.456 1.00 98.19 319 GLY A C 1
ATOM 2275 O O . GLY A 1 319 ? 1.324 -8.251 -6.748 1.00 98.19 319 GLY A O 1
ATOM 2276 N N . VAL A 1 320 ? 2.808 -9.291 -8.071 1.00 97.88 320 VAL A N 1
ATOM 2277 C CA . VAL A 1 320 ? 2.184 -10.626 -7.959 1.00 97.88 320 VAL A CA 1
ATOM 2278 C C . VAL A 1 320 ? 2.255 -11.167 -6.524 1.00 97.88 320 VAL A C 1
ATOM 2280 O O . VAL A 1 320 ? 1.252 -11.673 -6.011 1.00 97.88 320 VAL A O 1
ATOM 2283 N N . VAL A 1 321 ? 3.393 -11.012 -5.837 1.00 98.06 321 VAL A N 1
ATOM 2284 C CA . VAL A 1 321 ? 3.548 -11.390 -4.418 1.00 98.06 321 VAL A CA 1
ATOM 2285 C C . VAL A 1 321 ? 2.576 -10.603 -3.533 1.00 98.06 321 VAL A C 1
ATOM 2287 O O . VAL A 1 321 ? 1.884 -11.193 -2.701 1.00 98.06 321 VAL A O 1
ATOM 2290 N N . TRP A 1 322 ? 2.439 -9.294 -3.751 1.00 98.19 322 TRP A N 1
ATOM 2291 C CA . TRP A 1 322 ? 1.478 -8.446 -3.040 1.00 98.19 322 TRP A CA 1
ATOM 2292 C C . TRP A 1 322 ? 0.018 -8.865 -3.289 1.00 98.19 322 TRP A C 1
ATOM 2294 O O . TRP A 1 322 ? -0.775 -8.928 -2.341 1.00 98.19 322 TRP A O 1
ATOM 2304 N N . ALA A 1 323 ? -0.345 -9.239 -4.521 1.00 97.75 323 ALA A N 1
ATOM 2305 C CA . ALA A 1 323 ? -1.671 -9.783 -4.830 1.00 97.75 323 ALA A CA 1
ATOM 2306 C C . ALA A 1 323 ? -1.934 -11.115 -4.100 1.00 97.75 323 ALA A C 1
ATOM 2308 O O . ALA A 1 323 ? -3.026 -11.322 -3.559 1.00 97.75 323 ALA A O 1
ATOM 2309 N N . ALA A 1 324 ? -0.933 -12.001 -4.039 1.00 97.50 324 ALA A N 1
ATOM 2310 C CA . ALA A 1 324 ? -1.021 -13.278 -3.335 1.00 97.50 324 ALA A CA 1
ATOM 2311 C C . ALA A 1 324 ? -1.173 -13.091 -1.815 1.00 97.50 324 ALA A C 1
ATOM 2313 O O . ALA A 1 324 ? -2.089 -13.660 -1.221 1.00 97.50 324 ALA A O 1
ATOM 2314 N N . LEU A 1 325 ? -0.354 -12.236 -1.191 1.00 97.00 325 LEU A N 1
ATOM 2315 C CA . LEU A 1 325 ? -0.463 -11.885 0.234 1.00 97.00 325 LEU A CA 1
ATOM 2316 C C . LEU A 1 325 ? -1.837 -11.285 0.576 1.00 97.00 325 LEU A C 1
ATOM 2318 O O . LEU A 1 325 ? -2.431 -11.628 1.602 1.00 97.00 325 LEU A O 1
ATOM 2322 N N . THR A 1 326 ? -2.383 -10.449 -0.312 1.00 97.00 326 THR A N 1
ATOM 2323 C CA . THR A 1 326 ? -3.732 -9.884 -0.162 1.00 97.00 326 THR A CA 1
ATOM 2324 C C . THR A 1 326 ? -4.809 -10.970 -0.184 1.00 97.00 326 THR A C 1
ATOM 2326 O O . THR A 1 326 ? -5.655 -11.008 0.710 1.00 97.00 326 THR A O 1
ATOM 2329 N N . ARG A 1 327 ? -4.739 -11.900 -1.147 1.00 96.44 327 ARG A N 1
ATOM 2330 C CA . ARG A 1 327 ? -5.664 -13.042 -1.277 1.00 96.44 327 ARG A CA 1
ATOM 2331 C C . ARG A 1 327 ? -5.587 -14.006 -0.084 1.00 96.44 327 ARG A C 1
ATOM 2333 O O . ARG A 1 327 ? -6.602 -14.564 0.325 1.00 96.44 327 ARG A O 1
ATOM 2340 N N . LEU A 1 328 ? -4.400 -14.175 0.503 1.00 97.00 328 LEU A N 1
ATOM 2341 C CA . LEU A 1 328 ? -4.183 -14.950 1.733 1.00 97.00 328 LEU A CA 1
ATOM 2342 C C . LEU A 1 328 ? -4.695 -14.241 3.002 1.00 97.00 328 LEU A C 1
ATOM 2344 O O . LEU A 1 328 ? -4.693 -14.839 4.075 1.00 97.00 328 LEU A O 1
ATOM 2348 N N . GLY A 1 329 ? -5.153 -12.988 2.902 1.00 94.94 329 GLY A N 1
ATOM 2349 C CA . GLY A 1 329 ? -5.677 -12.228 4.036 1.00 94.94 329 GLY A CA 1
ATOM 2350 C C . GLY A 1 329 ? -4.603 -11.657 4.966 1.00 94.94 329 GLY A C 1
ATOM 2351 O O . GLY A 1 329 ? -4.914 -11.348 6.113 1.00 94.94 329 GLY A O 1
ATOM 2352 N N . ALA A 1 330 ? -3.361 -11.483 4.494 1.00 95.31 330 ALA A N 1
ATOM 2353 C CA . ALA A 1 330 ? -2.295 -10.842 5.275 1.00 95.31 330 ALA A CA 1
ATOM 2354 C C . ALA A 1 330 ? -2.590 -9.357 5.585 1.00 95.31 330 ALA A C 1
ATOM 2356 O O . ALA A 1 330 ? -2.091 -8.797 6.567 1.00 95.31 330 ALA A O 1
ATOM 2357 N N . PHE A 1 331 ? -3.425 -8.715 4.760 1.00 94.81 331 PHE A N 1
ATOM 2358 C CA . PHE A 1 331 ? -3.807 -7.315 4.912 1.00 94.81 331 PHE A CA 1
ATOM 2359 C C . PHE A 1 331 ? -5.197 -7.152 5.527 1.00 94.81 331 PHE A C 1
ATOM 2361 O O . PHE A 1 331 ? -6.175 -7.697 5.017 1.00 94.81 331 PHE A O 1
ATOM 2368 N N . ALA A 1 332 ? -5.284 -6.346 6.592 1.00 91.69 332 ALA A N 1
ATOM 2369 C CA . ALA A 1 332 ? -6.559 -5.965 7.205 1.00 91.69 332 ALA A CA 1
ATOM 2370 C C . ALA A 1 332 ? -7.463 -5.227 6.198 1.00 91.69 332 ALA A C 1
ATOM 2372 O O . ALA A 1 332 ? -8.646 -5.529 6.070 1.00 91.69 332 ALA A O 1
ATOM 2373 N N . GLU A 1 333 ? -6.871 -4.318 5.421 1.00 93.62 333 GLU A N 1
ATOM 2374 C CA . GLU A 1 333 ? -7.535 -3.551 4.367 1.00 93.62 333 GLU A CA 1
ATOM 2375 C C . GLU A 1 333 ? -7.202 -4.150 2.992 1.00 93.62 333 GLU A C 1
ATOM 2377 O O . GLU A 1 333 ? -6.278 -3.707 2.306 1.00 93.62 333 GLU A O 1
ATOM 2382 N N . ARG A 1 334 ? -7.947 -5.187 2.576 1.00 95.50 334 ARG A N 1
ATOM 2383 C CA . ARG A 1 334 ? -7.691 -5.913 1.309 1.00 95.50 334 ARG A CA 1
ATOM 2384 C C . ARG A 1 334 ? -7.628 -5.005 0.078 1.00 95.50 334 ARG A C 1
ATOM 2386 O O . ARG A 1 334 ? -6.839 -5.251 -0.828 1.00 95.50 334 ARG A O 1
ATOM 2393 N N . TRP A 1 335 ? -8.450 -3.955 0.030 1.00 96.75 335 TRP A N 1
ATOM 2394 C CA . TRP A 1 335 ? -8.468 -3.016 -1.096 1.00 96.75 335 TRP A CA 1
ATOM 2395 C C . TRP A 1 335 ? -7.128 -2.279 -1.253 1.00 96.75 335 TRP A C 1
ATOM 2397 O O . TRP A 1 335 ? -6.704 -2.047 -2.381 1.00 96.75 335 TRP A O 1
ATOM 2407 N N . ALA A 1 336 ? -6.434 -1.975 -0.150 1.00 96.75 336 ALA A N 1
ATOM 2408 C CA . ALA A 1 336 ? -5.134 -1.312 -0.173 1.00 96.75 336 ALA A CA 1
ATOM 2409 C C . ALA A 1 336 ? -4.022 -2.268 -0.634 1.00 96.75 336 ALA A C 1
ATOM 2411 O O . ALA A 1 336 ? -3.189 -1.883 -1.450 1.00 96.75 336 ALA A O 1
ATOM 2412 N N . GLY A 1 337 ? -4.058 -3.530 -0.186 1.00 97.38 337 GLY A N 1
ATOM 2413 C CA . GLY A 1 337 ? -3.147 -4.573 -0.671 1.00 97.38 337 GLY A CA 1
ATOM 2414 C C . GLY A 1 337 ? -3.271 -4.800 -2.183 1.00 97.38 337 GLY A C 1
ATOM 2415 O O . GLY A 1 337 ? -2.263 -4.816 -2.888 1.00 97.38 337 GLY A O 1
ATOM 2416 N N . TYR A 1 338 ? -4.503 -4.862 -2.705 1.00 97.88 338 TYR A N 1
ATOM 2417 C CA . TYR A 1 338 ? -4.738 -4.935 -4.151 1.00 97.88 338 TYR A CA 1
ATOM 2418 C C . TYR A 1 338 ? -4.322 -3.664 -4.897 1.00 97.88 338 TYR A C 1
ATOM 2420 O O . TYR A 1 338 ? -3.794 -3.774 -5.998 1.00 97.88 338 TYR A O 1
ATOM 2428 N N . LEU A 1 339 ? -4.515 -2.472 -4.321 1.00 97.56 339 LEU A N 1
ATOM 2429 C CA . LEU A 1 339 ? -4.091 -1.218 -4.952 1.00 97.56 339 LEU A CA 1
ATOM 2430 C C . LEU A 1 339 ? -2.571 -1.190 -5.152 1.00 97.56 339 LEU A C 1
ATOM 2432 O O . LEU A 1 339 ? -2.101 -0.884 -6.243 1.00 97.56 339 LEU A O 1
ATOM 2436 N N . ILE A 1 340 ? -1.814 -1.570 -4.121 1.00 97.88 340 ILE A N 1
ATOM 2437 C CA . ILE A 1 340 ? -0.349 -1.651 -4.168 1.00 97.88 340 ILE A CA 1
ATOM 2438 C C . ILE A 1 340 ? 0.104 -2.720 -5.167 1.00 97.88 340 ILE A C 1
ATOM 2440 O O . ILE A 1 340 ? 0.968 -2.449 -5.996 1.00 97.88 340 ILE A O 1
ATOM 2444 N N . ALA A 1 341 ? -0.528 -3.898 -5.152 1.00 98.00 341 ALA A N 1
ATOM 2445 C CA . ALA A 1 341 ? -0.245 -4.967 -6.107 1.00 98.00 341 ALA A CA 1
ATOM 2446 C C . ALA A 1 341 ? -0.420 -4.519 -7.569 1.00 98.00 341 ALA A C 1
ATOM 2448 O O . ALA A 1 341 ? 0.445 -4.793 -8.397 1.00 98.00 341 ALA A O 1
ATOM 2449 N N . VAL A 1 342 ? -1.509 -3.802 -7.879 1.00 98.00 342 VAL A N 1
ATOM 2450 C CA . VAL A 1 342 ? -1.765 -3.243 -9.217 1.00 98.00 342 VAL A CA 1
ATOM 2451 C C . VAL A 1 342 ? -0.724 -2.187 -9.580 1.00 98.00 342 VAL A C 1
ATOM 2453 O O . VAL A 1 342 ? -0.173 -2.248 -10.674 1.00 98.00 342 VAL A O 1
ATOM 2456 N N . VAL A 1 343 ? -0.434 -1.240 -8.682 1.00 97.94 343 VAL A N 1
ATOM 2457 C CA . VAL A 1 343 ? 0.548 -0.171 -8.939 1.00 97.94 343 VAL A CA 1
ATOM 2458 C C . VAL A 1 343 ? 1.930 -0.758 -9.231 1.00 97.94 343 VAL A C 1
ATOM 2460 O O . VAL A 1 343 ? 2.553 -0.360 -10.209 1.00 97.94 343 VAL A O 1
ATOM 2463 N N . PHE A 1 344 ? 2.386 -1.741 -8.450 1.00 98.25 344 PHE A N 1
ATOM 2464 C CA . PHE A 1 344 ? 3.667 -2.415 -8.687 1.00 98.25 344 PHE A CA 1
ATOM 2465 C C . PHE A 1 344 ? 3.657 -3.255 -9.965 1.00 98.25 344 PHE A C 1
ATOM 2467 O O . PHE A 1 344 ? 4.612 -3.198 -10.733 1.00 98.25 344 PHE A O 1
ATOM 2474 N N . ALA A 1 345 ? 2.572 -3.980 -10.247 1.00 97.88 345 ALA A N 1
ATOM 2475 C CA . ALA A 1 345 ? 2.471 -4.771 -11.469 1.00 97.88 345 ALA A CA 1
ATOM 2476 C C . ALA A 1 345 ? 2.500 -3.894 -12.735 1.00 97.88 345 ALA A C 1
ATOM 2478 O O . ALA A 1 345 ? 3.226 -4.209 -13.673 1.00 97.88 345 ALA A O 1
ATOM 2479 N N . VAL A 1 346 ? 1.769 -2.772 -12.756 1.00 96.88 346 VAL A N 1
ATOM 2480 C CA . VAL A 1 346 ? 1.786 -1.829 -13.888 1.00 96.88 346 VAL A CA 1
ATOM 2481 C C . VAL A 1 346 ? 3.141 -1.127 -13.999 1.00 96.88 346 VAL A C 1
ATOM 2483 O O . VAL A 1 346 ? 3.703 -1.091 -15.087 1.00 96.88 346 VAL A O 1
ATOM 2486 N N . PHE A 1 347 ? 3.702 -0.622 -12.895 1.00 96.44 347 PHE A N 1
ATOM 2487 C CA . PHE A 1 347 ? 5.008 0.046 -12.914 1.00 96.44 347 PHE A CA 1
ATOM 2488 C C . PHE A 1 347 ? 6.122 -0.893 -13.402 1.00 96.44 347 PHE A C 1
ATOM 2490 O O . PHE A 1 347 ? 6.872 -0.540 -14.305 1.00 96.44 347 PHE A O 1
ATOM 2497 N N . GLY A 1 348 ? 6.182 -2.121 -12.879 1.00 95.94 348 GLY A N 1
ATOM 2498 C CA . GLY A 1 348 ? 7.165 -3.117 -13.302 1.00 95.94 348 GLY A CA 1
ATOM 2499 C C . GLY A 1 348 ? 7.009 -3.552 -14.763 1.00 95.94 348 GLY A C 1
ATOM 2500 O O . GLY A 1 348 ? 8.006 -3.697 -15.471 1.00 95.94 348 GLY A O 1
ATOM 2501 N N . ALA A 1 349 ? 5.771 -3.707 -15.248 1.00 95.44 349 ALA A N 1
ATOM 2502 C CA . ALA A 1 349 ? 5.498 -3.991 -16.659 1.00 95.44 349 ALA A CA 1
ATOM 2503 C C . ALA A 1 349 ? 5.993 -2.868 -17.588 1.00 95.44 349 ALA A C 1
ATOM 2505 O O . ALA A 1 349 ? 6.582 -3.160 -18.625 1.00 95.44 349 ALA A O 1
ATOM 2506 N N . GLN A 1 350 ? 5.801 -1.608 -17.191 1.00 94.12 350 GLN A N 1
ATOM 2507 C CA . GLN A 1 350 ? 6.248 -0.430 -17.940 1.00 94.12 350 GLN A CA 1
ATOM 2508 C C . GLN A 1 350 ? 7.778 -0.298 -17.952 1.00 94.12 350 GLN A C 1
ATOM 2510 O O . GLN A 1 350 ? 8.375 -0.239 -19.025 1.00 94.12 350 GLN A O 1
ATOM 2515 N N . SER A 1 351 ? 8.436 -0.376 -16.789 1.00 92.56 351 SER A N 1
ATOM 2516 C CA . SER A 1 351 ? 9.906 -0.315 -16.692 1.00 92.56 351 SER A CA 1
ATOM 2517 C C . SER A 1 351 ? 10.627 -1.482 -17.385 1.00 92.56 351 SER A C 1
ATOM 2519 O O . SER A 1 351 ? 11.807 -1.376 -17.696 1.00 92.56 351 SER A O 1
ATOM 2521 N N . SER A 1 352 ? 9.942 -2.597 -17.669 1.00 89.81 352 SER A N 1
ATOM 2522 C CA . SER A 1 352 ? 10.536 -3.729 -18.403 1.00 89.81 352 SER A CA 1
ATOM 2523 C C . SER A 1 352 ? 10.721 -3.471 -19.909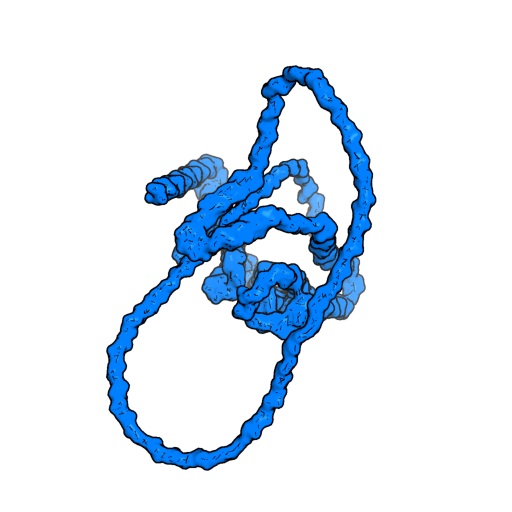 1.00 89.81 352 SER A C 1
ATOM 2525 O O . SER A 1 352 ? 11.404 -4.249 -20.571 1.00 89.81 352 SER A O 1
ATOM 2527 N N . GLY A 1 353 ? 10.098 -2.432 -20.483 1.00 76.38 353 GLY A N 1
ATOM 2528 C CA . GLY A 1 353 ? 10.172 -2.143 -21.926 1.00 76.38 35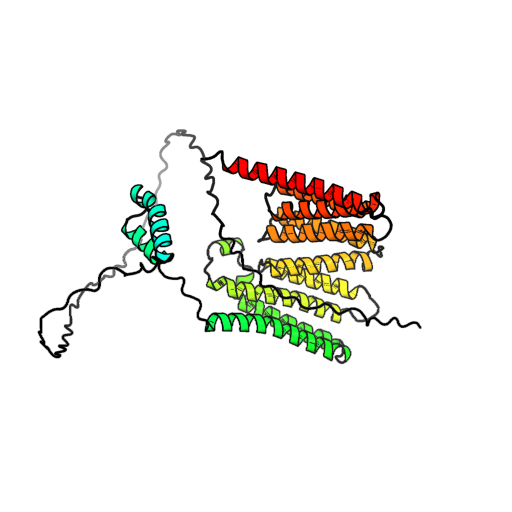3 GLY A CA 1
ATOM 2529 C C . GLY A 1 353 ? 11.264 -1.160 -22.351 1.00 76.38 353 GLY A C 1
ATOM 2530 O O . GLY A 1 353 ? 11.481 -0.989 -23.549 1.00 76.38 353 GLY A O 1
ATOM 2531 N N . GLU A 1 354 ? 11.938 -0.513 -21.399 1.00 73.56 354 GLU A N 1
ATOM 2532 C CA . GLU A 1 354 ? 12.703 0.725 -21.626 1.00 73.56 354 GLU A CA 1
ATOM 2533 C C . GLU A 1 354 ? 14.019 0.533 -22.416 1.00 73.56 354 GLU A C 1
ATOM 2535 O O . GLU A 1 354 ? 14.591 1.511 -22.891 1.00 73.56 354 GLU A O 1
ATOM 2540 N N . TYR A 1 355 ? 14.471 -0.715 -22.617 1.00 61.66 355 TYR A N 1
ATOM 2541 C CA . TYR A 1 355 ? 15.817 -1.020 -23.132 1.00 61.66 355 TYR A CA 1
ATOM 2542 C C . TYR A 1 355 ? 15.903 -1.606 -24.553 1.00 61.66 355 TYR A C 1
ATOM 2544 O O . TYR A 1 355 ? 16.955 -1.462 -25.164 1.00 61.66 355 TYR A O 1
ATOM 2552 N N . ASP A 1 356 ? 14.855 -2.243 -25.100 1.00 63.66 356 ASP A N 1
ATOM 2553 C CA . ASP A 1 356 ? 14.938 -2.839 -26.460 1.00 63.66 356 ASP A CA 1
ATOM 2554 C C . ASP A 1 356 ? 13.590 -3.110 -27.167 1.00 63.66 356 ASP A C 1
ATOM 2556 O O . ASP A 1 356 ? 13.549 -3.250 -28.390 1.00 63.66 356 ASP A O 1
ATOM 2560 N N . SER A 1 357 ? 12.454 -3.192 -26.454 1.00 72.31 357 SER A N 1
ATOM 2561 C CA . SER A 1 357 ? 11.145 -3.320 -27.119 1.00 72.31 357 SER A CA 1
ATOM 2562 C C . SER A 1 357 ? 9.976 -2.750 -26.305 1.00 72.31 357 SER A C 1
ATOM 2564 O O . SER A 1 357 ? 9.504 -3.359 -25.343 1.00 72.31 357 SER A O 1
ATOM 2566 N N . MET A 1 358 ? 9.414 -1.627 -26.773 1.00 83.88 358 MET A N 1
ATOM 2567 C CA . MET A 1 358 ? 8.124 -1.106 -26.282 1.00 83.88 358 MET A CA 1
ATOM 2568 C C . MET A 1 358 ? 7.001 -2.149 -26.396 1.00 83.88 358 MET A C 1
ATOM 2570 O O . MET A 1 358 ? 6.114 -2.205 -25.544 1.00 83.88 358 MET A O 1
ATOM 2574 N N . VAL A 1 359 ? 7.103 -3.039 -27.393 1.00 90.62 359 VAL A N 1
ATOM 2575 C CA . VAL A 1 359 ? 6.220 -4.195 -27.600 1.00 90.62 359 VAL A CA 1
ATOM 2576 C C . VAL A 1 359 ? 6.016 -5.011 -26.322 1.00 90.62 359 VAL A C 1
ATOM 2578 O O . VAL A 1 359 ? 4.887 -5.394 -26.013 1.00 90.62 359 VAL A O 1
ATOM 2581 N N . LEU A 1 360 ? 7.075 -5.271 -25.549 1.00 91.88 360 LEU A N 1
ATOM 2582 C CA . LEU A 1 360 ? 6.966 -6.091 -24.345 1.00 91.88 360 LEU A CA 1
ATOM 2583 C C . LEU A 1 360 ? 6.185 -5.382 -23.224 1.00 91.88 360 LEU A C 1
ATOM 2585 O O . LEU A 1 360 ? 5.377 -6.030 -22.557 1.00 91.88 360 LEU A O 1
ATOM 2589 N N . ALA A 1 361 ? 6.372 -4.070 -23.042 1.00 91.94 361 ALA A N 1
ATOM 2590 C CA . ALA A 1 361 ? 5.724 -3.308 -21.972 1.00 91.94 361 ALA A CA 1
ATOM 2591 C C . ALA A 1 361 ? 4.197 -3.275 -22.113 1.00 91.94 361 ALA A C 1
ATOM 2593 O O . ALA A 1 361 ? 3.489 -3.586 -21.146 1.00 91.94 361 ALA A O 1
ATOM 2594 N N . TYR A 1 362 ? 3.665 -2.986 -23.307 1.00 92.06 362 TYR A N 1
ATOM 2595 C CA . TYR A 1 362 ? 2.212 -2.966 -23.491 1.00 92.06 362 TYR A CA 1
ATOM 2596 C C . TYR A 1 362 ? 1.604 -4.378 -23.419 1.00 92.06 362 TYR A C 1
ATOM 2598 O O . TYR A 1 362 ? 0.514 -4.541 -22.867 1.00 92.06 362 TYR A O 1
ATOM 2606 N N . TRP A 1 363 ? 2.308 -5.427 -23.871 1.00 94.94 363 TRP A N 1
ATOM 2607 C CA . TRP A 1 363 ? 1.851 -6.816 -23.700 1.00 94.94 363 TRP A CA 1
ATOM 2608 C C . TRP A 1 363 ? 1.828 -7.251 -22.229 1.00 94.94 363 TRP A C 1
ATOM 2610 O O . TRP A 1 363 ? 0.841 -7.846 -21.788 1.00 94.94 363 TRP A O 1
ATOM 2620 N N . LEU A 1 364 ? 2.863 -6.924 -21.447 1.00 95.19 364 LEU A N 1
ATOM 2621 C CA . LEU A 1 364 ? 2.882 -7.174 -20.002 1.00 95.19 364 LEU A CA 1
ATOM 2622 C C . LEU A 1 364 ? 1.784 -6.376 -19.287 1.00 95.19 364 LEU A C 1
ATOM 2624 O O . LEU A 1 364 ? 1.073 -6.928 -18.450 1.00 95.19 364 LEU A O 1
ATOM 2628 N N . THR A 1 365 ? 1.573 -5.114 -19.658 1.00 95.88 365 THR A N 1
ATOM 2629 C CA . THR A 1 365 ? 0.530 -4.259 -19.068 1.00 95.88 365 THR A CA 1
ATOM 2630 C C . THR A 1 365 ? -0.879 -4.776 -19.405 1.00 95.88 365 THR A C 1
ATOM 2632 O O . THR A 1 365 ? -1.751 -4.828 -18.532 1.00 95.88 365 THR A O 1
ATOM 2635 N N . ALA A 1 366 ? -1.101 -5.279 -20.624 1.00 95.50 366 ALA A N 1
ATOM 2636 C CA . ALA A 1 366 ? -2.334 -5.972 -20.999 1.00 95.50 366 ALA A CA 1
ATOM 2637 C C . ALA A 1 366 ? -2.526 -7.293 -20.223 1.00 95.50 366 ALA A C 1
ATOM 2639 O O . ALA A 1 366 ? -3.641 -7.604 -19.798 1.00 95.50 366 ALA A O 1
ATOM 2640 N N . LEU A 1 367 ? -1.454 -8.051 -19.969 1.00 96.62 367 LEU A N 1
ATOM 2641 C CA . LEU A 1 367 ? -1.493 -9.252 -19.126 1.00 96.62 367 LEU A CA 1
ATOM 2642 C C . LEU A 1 367 ? -1.855 -8.900 -17.674 1.00 96.62 367 LEU A C 1
ATOM 2644 O O . LEU A 1 367 ? -2.705 -9.569 -17.082 1.00 96.62 367 LEU A O 1
ATOM 2648 N N . VAL A 1 368 ? -1.301 -7.815 -17.120 1.00 97.56 368 VAL A N 1
ATOM 2649 C CA . VAL A 1 368 ? -1.689 -7.278 -15.804 1.00 97.56 368 VAL A CA 1
ATOM 2650 C C . VAL A 1 368 ? -3.177 -6.923 -15.780 1.00 97.56 368 VAL A C 1
ATOM 2652 O O . VAL A 1 368 ? -3.863 -7.270 -14.816 1.00 97.56 368 VAL A O 1
ATOM 2655 N N . ALA A 1 369 ? -3.720 -6.327 -16.847 1.00 97.25 369 ALA A N 1
ATOM 2656 C CA . ALA A 1 369 ? -5.154 -6.064 -16.950 1.00 97.25 369 ALA A CA 1
ATOM 2657 C C . ALA A 1 369 ? -5.999 -7.350 -16.915 1.00 97.25 369 ALA A C 1
ATOM 2659 O O . ALA A 1 369 ? -6.940 -7.452 -16.122 1.00 97.25 369 ALA A O 1
ATOM 2660 N N . VAL A 1 370 ? -5.633 -8.361 -17.712 1.00 97.19 370 VAL A N 1
ATOM 2661 C CA . VAL A 1 370 ? -6.288 -9.683 -17.714 1.00 97.19 370 VAL A CA 1
ATOM 2662 C C . VAL A 1 370 ? -6.220 -10.334 -16.330 1.00 97.19 370 VAL A C 1
ATOM 2664 O O . VAL A 1 370 ? -7.228 -10.854 -15.851 1.00 97.19 370 VAL A O 1
ATOM 2667 N N . PHE A 1 371 ? -5.076 -10.260 -15.647 1.00 97.19 371 PHE A N 1
ATOM 2668 C CA . PHE A 1 371 ? -4.904 -10.787 -14.293 1.00 97.19 371 PHE A CA 1
ATOM 2669 C C . PHE A 1 371 ? -5.785 -10.057 -13.266 1.00 97.19 371 PHE A C 1
ATOM 2671 O O . PHE A 1 371 ? -6.426 -10.705 -12.436 1.00 97.19 371 PHE A O 1
ATOM 2678 N N . CYS A 1 372 ? -5.902 -8.728 -13.357 1.00 97.31 372 CYS A N 1
ATOM 2679 C CA . CYS A 1 372 ? -6.803 -7.941 -12.513 1.00 97.31 372 CYS A CA 1
ATOM 2680 C C . CYS A 1 372 ? -8.270 -8.350 -12.707 1.00 97.31 372 CYS A C 1
ATOM 2682 O O . CYS A 1 372 ? -8.980 -8.586 -11.726 1.00 97.31 372 CYS A O 1
ATOM 2684 N N . PHE A 1 373 ? -8.722 -8.507 -13.956 1.00 97.06 373 PHE A N 1
ATOM 2685 C CA . PHE A 1 373 ? -10.081 -8.968 -14.245 1.00 97.06 373 PHE A CA 1
ATOM 2686 C C . PHE A 1 373 ? -10.312 -10.426 -13.813 1.00 97.06 373 PHE A C 1
ATOM 2688 O O . PHE A 1 373 ? -11.360 -10.731 -13.245 1.00 97.06 373 PHE A O 1
ATOM 2695 N N . ALA A 1 374 ? -9.332 -11.318 -13.987 1.00 96.75 374 ALA A N 1
ATOM 2696 C CA . ALA A 1 374 ? -9.409 -12.700 -13.511 1.00 96.75 374 ALA A CA 1
ATOM 2697 C C . ALA A 1 374 ? -9.503 -12.779 -11.976 1.00 96.75 374 ALA A C 1
ATOM 2699 O O . ALA A 1 374 ? -10.320 -13.533 -11.441 1.00 96.75 374 ALA A O 1
ATOM 2700 N N . LEU A 1 375 ? -8.734 -11.957 -11.251 1.00 95.69 375 LEU A N 1
ATOM 2701 C CA . LEU A 1 375 ? -8.876 -11.821 -9.801 1.00 95.69 375 LEU A CA 1
ATOM 2702 C C . LEU A 1 375 ? -10.252 -11.262 -9.420 1.00 95.69 375 LEU A C 1
ATOM 2704 O O . LEU A 1 375 ? -10.864 -11.807 -8.499 1.00 95.69 375 LEU A O 1
ATOM 2708 N N . TYR A 1 376 ? -10.773 -10.265 -10.146 1.00 96.38 376 TYR A N 1
ATOM 2709 C CA . TYR A 1 376 ? -12.092 -9.666 -9.896 1.00 96.38 376 TYR A CA 1
ATOM 2710 C C . TYR A 1 376 ? -13.251 -10.676 -9.969 1.00 96.38 376 TYR A C 1
ATOM 2712 O O . TYR A 1 376 ? -14.202 -10.586 -9.188 1.00 96.38 376 TYR A O 1
ATOM 2720 N N . LEU A 1 377 ? -13.156 -11.686 -10.845 1.00 96.69 377 LEU A N 1
ATOM 2721 C CA . LEU A 1 377 ? -14.128 -12.788 -10.898 1.00 96.69 377 LEU A CA 1
ATOM 2722 C C . LEU A 1 377 ? -14.185 -13.595 -9.587 1.00 96.69 377 LEU A C 1
ATOM 2724 O O . LEU A 1 377 ? -15.229 -14.164 -9.269 1.00 96.69 377 LEU A O 1
ATOM 2728 N N . THR A 1 378 ? -13.087 -13.634 -8.822 1.00 96.62 378 THR A N 1
ATOM 2729 C CA . THR A 1 378 ? -12.998 -14.352 -7.536 1.00 96.62 378 THR A CA 1
ATOM 2730 C C . THR A 1 378 ? -13.187 -13.452 -6.312 1.00 96.62 378 THR A C 1
ATOM 2732 O O . THR A 1 378 ? -13.869 -13.851 -5.372 1.00 96.62 378 THR A O 1
ATOM 2735 N N . GLU A 1 379 ? -12.645 -12.232 -6.324 1.00 93.69 379 GLU A N 1
ATOM 2736 C CA . GLU A 1 379 ? -12.831 -11.220 -5.281 1.00 93.69 379 GLU A CA 1
ATOM 2737 C C . GLU A 1 379 ? -13.367 -9.937 -5.922 1.00 93.69 379 GLU A C 1
ATOM 2739 O O . GLU A 1 379 ? -12.632 -9.224 -6.601 1.00 93.69 379 GLU A O 1
ATOM 2744 N N . ARG A 1 380 ? -14.651 -9.623 -5.691 1.00 94.00 380 ARG A N 1
ATOM 2745 C CA . ARG A 1 380 ? -15.375 -8.492 -6.310 1.00 94.00 380 ARG A CA 1
ATOM 2746 C C . ARG A 1 380 ? -14.949 -7.112 -5.768 1.00 94.00 380 ARG A C 1
ATOM 2748 O O . ARG A 1 380 ? -15.780 -6.315 -5.341 1.00 94.00 380 ARG A O 1
ATOM 2755 N N . SER A 1 381 ? -13.650 -6.826 -5.769 1.00 95.62 381 SER A N 1
ATOM 2756 C CA . SER A 1 381 ? -13.062 -5.547 -5.369 1.00 95.62 381 SER A CA 1
ATOM 2757 C C . SER A 1 381 ? -13.111 -4.534 -6.514 1.00 95.62 381 SER A C 1
ATOM 2759 O O . SER A 1 381 ? -12.640 -4.811 -7.617 1.00 95.62 381 SER A O 1
ATOM 2761 N N . TRP A 1 382 ? -13.615 -3.327 -6.245 1.00 96.44 382 TRP A N 1
ATOM 2762 C CA . TRP A 1 382 ? -13.637 -2.221 -7.213 1.00 96.44 382 TRP A CA 1
ATOM 2763 C C . TRP A 1 382 ? -12.229 -1.812 -7.679 1.00 96.44 382 TRP A C 1
ATOM 2765 O O . TRP A 1 382 ? -12.057 -1.410 -8.828 1.00 96.44 382 TRP A O 1
ATOM 2775 N N . VAL A 1 383 ? -11.216 -1.978 -6.820 1.00 96.50 383 VAL A N 1
ATOM 2776 C CA . VAL A 1 383 ? -9.811 -1.663 -7.126 1.00 96.50 383 VAL A CA 1
ATOM 2777 C C . VAL A 1 383 ? -9.288 -2.510 -8.284 1.00 96.50 383 VAL A C 1
ATOM 2779 O O . VAL A 1 383 ? -8.572 -1.995 -9.135 1.00 96.50 383 VAL A O 1
ATOM 2782 N N . LEU A 1 384 ? -9.682 -3.785 -8.364 1.00 95.88 384 LEU A N 1
ATOM 2783 C CA . LEU A 1 384 ? -9.266 -4.680 -9.448 1.00 95.88 384 LEU A CA 1
ATOM 2784 C C . LEU A 1 384 ? -9.925 -4.304 -10.783 1.00 95.88 384 LEU A C 1
ATOM 2786 O O . LEU A 1 384 ? -9.293 -4.427 -11.827 1.00 95.88 384 LEU A O 1
ATOM 2790 N N . VAL A 1 385 ? -11.160 -3.789 -10.757 1.00 95.19 385 VAL A N 1
ATOM 2791 C CA . VAL A 1 385 ? -11.839 -3.285 -11.964 1.00 95.19 385 VAL A CA 1
ATOM 2792 C C . VAL A 1 385 ? -11.163 -2.018 -12.476 1.00 95.19 385 VAL A C 1
ATOM 2794 O O . VAL A 1 385 ? -10.846 -1.944 -13.659 1.00 95.19 385 VAL A O 1
ATOM 2797 N N . LEU A 1 386 ? -10.914 -1.036 -11.601 1.00 94.31 386 LEU A N 1
ATOM 2798 C CA . LEU A 1 386 ? -10.243 0.207 -11.996 1.00 94.31 386 LEU A CA 1
ATOM 2799 C C . LEU A 1 386 ? -8.788 -0.033 -12.406 1.00 94.31 386 LEU A C 1
ATOM 2801 O O . LEU A 1 386 ? -8.339 0.540 -13.392 1.00 94.31 386 LEU A O 1
ATOM 2805 N N . GLY A 1 387 ? -8.076 -0.908 -11.693 1.00 94.56 387 GLY A N 1
ATOM 2806 C CA . GLY A 1 387 ? -6.716 -1.317 -12.025 1.00 94.56 387 GLY A CA 1
ATOM 2807 C C . GLY A 1 387 ? -6.632 -2.007 -13.383 1.00 94.56 387 GLY A C 1
ATOM 2808 O O . GLY A 1 387 ? -5.840 -1.601 -14.227 1.00 94.56 387 GLY A O 1
ATOM 2809 N N . GLY A 1 388 ? -7.506 -2.989 -13.629 1.00 95.31 388 GLY A N 1
ATOM 2810 C CA . GLY A 1 388 ? -7.579 -3.680 -14.914 1.00 95.31 388 GLY A CA 1
ATOM 2811 C C . GLY A 1 388 ? -7.976 -2.757 -16.066 1.00 95.31 388 GLY A C 1
ATOM 2812 O O . GLY A 1 388 ? -7.359 -2.799 -17.125 1.00 95.31 388 GLY A O 1
ATOM 2813 N N . ALA A 1 389 ? -8.957 -1.873 -15.857 1.00 93.75 389 ALA A N 1
ATOM 2814 C CA . ALA A 1 389 ? -9.371 -0.900 -16.865 1.00 93.75 389 ALA A CA 1
ATOM 2815 C C . ALA A 1 389 ? -8.274 0.138 -17.162 1.00 93.75 389 ALA A C 1
ATOM 2817 O O . ALA A 1 389 ? -8.046 0.458 -18.325 1.00 93.75 389 ALA A O 1
ATOM 2818 N N . GLY A 1 390 ? -7.574 0.628 -16.133 1.00 93.25 390 GLY A N 1
ATOM 2819 C CA . GLY A 1 390 ? -6.459 1.565 -16.279 1.00 93.25 390 GLY A CA 1
ATOM 2820 C C . GLY A 1 390 ? -5.267 0.946 -17.007 1.00 93.25 390 GLY A C 1
ATOM 2821 O O . GLY A 1 390 ? -4.775 1.532 -17.965 1.00 93.25 390 GLY A O 1
ATOM 2822 N N . ALA A 1 391 ? -4.857 -0.265 -16.621 1.00 94.69 391 ALA A N 1
ATOM 2823 C CA . ALA A 1 391 ? -3.787 -1.000 -17.295 1.00 94.69 391 ALA A CA 1
ATOM 2824 C C . ALA A 1 391 ? -4.141 -1.314 -18.761 1.00 94.69 391 ALA A C 1
ATOM 2826 O O . ALA A 1 391 ? -3.329 -1.089 -19.653 1.00 94.69 391 ALA A O 1
ATOM 2827 N N . LEU A 1 392 ? -5.376 -1.754 -19.039 1.00 94.44 392 LEU A N 1
ATOM 2828 C CA . LEU A 1 392 ? -5.827 -1.999 -20.412 1.00 94.44 392 LEU A CA 1
ATOM 2829 C C . LEU A 1 392 ? -5.837 -0.713 -21.252 1.00 94.44 392 LEU A C 1
ATOM 2831 O O . LEU A 1 392 ? -5.472 -0.752 -22.423 1.00 94.44 392 LEU A O 1
ATOM 2835 N N . ALA A 1 393 ? -6.242 0.417 -20.665 1.00 90.69 393 ALA A N 1
ATOM 2836 C CA . ALA A 1 393 ? -6.236 1.707 -21.345 1.00 90.69 393 ALA A CA 1
ATOM 2837 C C . ALA A 1 393 ? -4.811 2.182 -21.670 1.00 90.69 393 ALA A C 1
ATOM 2839 O O . ALA A 1 393 ? -4.585 2.626 -22.791 1.00 90.69 393 ALA A O 1
ATOM 2840 N N . LEU A 1 394 ? -3.857 2.043 -20.739 1.00 91.50 394 LEU A N 1
ATOM 2841 C CA . LEU A 1 394 ? -2.439 2.349 -20.978 1.00 91.50 394 LEU A CA 1
ATOM 2842 C C . LEU A 1 394 ? -1.873 1.489 -22.115 1.00 91.50 394 LEU A C 1
ATOM 2844 O O . LEU A 1 394 ? -1.450 2.029 -23.134 1.00 91.50 394 LEU A O 1
ATOM 2848 N N . ALA A 1 395 ? -2.007 0.163 -22.010 1.00 92.19 395 ALA A N 1
ATOM 2849 C CA . ALA A 1 395 ? -1.537 -0.773 -23.031 1.00 92.19 395 ALA A CA 1
ATOM 2850 C C . ALA A 1 395 ? -2.149 -0.508 -24.421 1.00 92.19 395 ALA A C 1
ATOM 2852 O O . ALA A 1 395 ? -1.468 -0.630 -25.438 1.00 92.19 395 ALA A O 1
ATOM 2853 N N . ALA A 1 396 ? -3.432 -0.131 -24.481 1.00 89.88 396 ALA A N 1
ATOM 2854 C CA . ALA A 1 396 ? -4.099 0.210 -25.735 1.00 89.88 396 ALA A CA 1
ATOM 2855 C C . ALA A 1 396 ? -3.622 1.551 -26.319 1.00 89.88 396 ALA A C 1
ATOM 2857 O O . ALA A 1 396 ? -3.496 1.663 -27.535 1.00 89.88 396 ALA A O 1
ATOM 2858 N N . VAL A 1 397 ? -3.356 2.561 -25.483 1.00 88.69 397 VAL A N 1
ATOM 2859 C CA . VAL A 1 397 ? -2.805 3.853 -25.929 1.00 88.69 397 VAL A CA 1
ATOM 2860 C C . VAL A 1 397 ? -1.384 3.676 -26.460 1.00 88.69 397 VAL A C 1
ATOM 2862 O O . VAL A 1 397 ? -1.092 4.159 -27.550 1.00 88.69 397 VAL A O 1
ATOM 2865 N N . GLU A 1 398 ? -0.534 2.943 -25.741 1.00 89.44 398 GLU A N 1
ATOM 2866 C CA . GLU A 1 398 ? 0.849 2.652 -26.138 1.00 89.44 398 GLU A CA 1
ATOM 2867 C C . GLU A 1 398 ? 0.910 1.826 -27.426 1.00 89.44 398 GLU A C 1
ATOM 2869 O O . GLU A 1 398 ? 1.549 2.247 -28.387 1.00 89.44 398 GLU A O 1
ATOM 2874 N N . GLY A 1 399 ? 0.184 0.704 -27.499 1.00 88.12 399 GLY A N 1
ATOM 2875 C CA . GLY A 1 399 ? 0.172 -0.147 -28.692 1.00 88.12 399 GLY A CA 1
ATOM 2876 C C . GLY A 1 399 ? -0.395 0.551 -29.934 1.00 88.12 399 GLY A C 1
ATOM 2877 O O . GLY A 1 399 ? 0.092 0.337 -31.039 1.00 88.12 399 GLY A O 1
ATOM 2878 N N . VAL A 1 400 ? -1.391 1.434 -29.779 1.00 87.56 400 VAL A N 1
ATOM 2879 C CA . VAL A 1 400 ? -1.909 2.230 -30.907 1.00 87.56 400 VAL A CA 1
ATOM 2880 C C . VAL A 1 400 ? -0.952 3.353 -31.299 1.00 87.56 400 VAL A C 1
ATOM 2882 O O . VAL A 1 400 ? -0.839 3.650 -32.486 1.00 87.56 400 VAL A O 1
ATOM 2885 N N . TRP A 1 401 ? -0.256 3.974 -30.345 1.00 87.44 401 TRP A N 1
ATOM 2886 C CA . TRP A 1 401 ? 0.772 4.970 -30.644 1.00 87.44 401 TRP A CA 1
ATOM 2887 C C . TRP A 1 401 ? 1.924 4.356 -31.452 1.00 87.44 401 TRP A C 1
ATOM 2889 O O . TRP A 1 401 ? 2.275 4.893 -32.503 1.00 87.44 401 TRP A O 1
ATOM 2899 N N . ASP A 1 402 ? 2.427 3.203 -30.999 1.00 87.38 402 ASP A N 1
ATOM 2900 C CA . ASP A 1 402 ? 3.497 2.414 -31.623 1.00 87.38 402 ASP A CA 1
ATOM 2901 C C . ASP A 1 402 ? 3.118 1.949 -33.041 1.00 87.38 402 ASP A C 1
ATOM 2903 O O . ASP A 1 402 ? 3.786 2.290 -34.012 1.00 87.38 402 ASP A O 1
ATOM 2907 N N . TRP A 1 403 ? 1.975 1.272 -33.212 1.00 88.56 403 TRP A N 1
ATOM 2908 C CA . TRP A 1 403 ? 1.555 0.736 -34.520 1.00 88.56 403 TRP A CA 1
ATOM 2909 C C . TRP A 1 403 ? 1.149 1.780 -35.564 1.00 88.56 403 TRP A C 1
ATOM 2911 O O . TRP A 1 403 ? 0.831 1.414 -36.698 1.00 88.56 403 TRP A O 1
ATOM 2921 N N . THR A 1 404 ? 1.064 3.057 -35.192 1.00 90.25 404 THR A N 1
ATOM 2922 C CA . THR A 1 404 ? 0.574 4.110 -36.092 1.00 90.25 404 THR A CA 1
ATOM 2923 C C . THR A 1 404 ? 1.521 5.292 -36.224 1.00 90.25 404 THR A C 1
ATOM 2925 O O . THR A 1 404 ? 1.102 6.335 -36.729 1.00 90.25 404 THR A O 1
ATOM 2928 N N . ASP A 1 405 ? 2.775 5.138 -35.785 1.00 88.31 405 ASP A N 1
ATOM 2929 C CA . ASP A 1 405 ? 3.818 6.171 -35.814 1.00 88.31 405 ASP A CA 1
ATOM 2930 C C . ASP A 1 405 ? 3.333 7.518 -35.222 1.00 88.31 405 ASP A C 1
ATOM 2932 O O . ASP A 1 405 ? 3.645 8.603 -35.719 1.00 88.31 405 ASP A O 1
ATOM 2936 N N . GLY A 1 406 ? 2.501 7.458 -34.172 1.00 84.06 406 GLY A N 1
ATOM 2937 C CA . GLY A 1 406 ? 1.884 8.631 -33.540 1.00 84.06 406 GLY A CA 1
ATOM 2938 C C . GLY A 1 406 ? 0.700 9.265 -34.294 1.00 84.06 406 GLY A C 1
ATOM 2939 O O . GLY A 1 406 ? 0.396 10.445 -34.092 1.00 84.06 406 GLY A O 1
ATOM 2940 N N . SER A 1 407 ? 0.004 8.528 -35.166 1.00 89.50 407 SER A N 1
ATOM 2941 C CA . SER A 1 407 ? -1.110 9.061 -35.966 1.00 89.50 407 SER A CA 1
ATOM 2942 C C . SER A 1 407 ? -2.324 9.498 -35.132 1.00 89.50 407 SER A C 1
ATOM 2944 O O . SER A 1 407 ? -3.053 8.696 -34.540 1.00 89.50 407 SER A O 1
ATOM 2946 N N . VAL A 1 408 ? -2.643 10.795 -35.203 1.00 84.06 408 VAL A N 1
ATOM 2947 C CA . VAL A 1 408 ? -3.816 11.414 -34.552 1.00 84.06 408 VAL A CA 1
ATOM 2948 C C . VAL A 1 408 ? -5.142 10.752 -34.969 1.00 84.06 408 VAL A C 1
ATOM 2950 O O . VAL A 1 408 ? -6.080 10.680 -34.173 1.00 84.06 408 VAL A O 1
ATOM 2953 N N . ALA A 1 409 ? -5.232 10.228 -36.197 1.00 74.31 409 ALA A N 1
ATOM 2954 C CA . ALA A 1 409 ? -6.437 9.558 -36.687 1.00 74.31 409 ALA A CA 1
ATOM 2955 C C . ALA A 1 409 ? -6.736 8.255 -35.921 1.00 74.31 409 ALA A C 1
ATOM 2957 O O . ALA A 1 409 ? -7.901 7.944 -35.661 1.00 74.31 409 ALA A O 1
ATOM 2958 N N . ALA A 1 410 ? -5.696 7.524 -35.512 1.00 74.31 410 ALA A N 1
ATOM 2959 C CA . ALA A 1 410 ? -5.838 6.287 -34.755 1.00 74.31 410 ALA A CA 1
ATOM 2960 C C . ALA A 1 410 ? -6.292 6.553 -33.313 1.00 74.31 410 ALA A C 1
ATOM 2962 O O . ALA A 1 410 ? -7.228 5.910 -32.835 1.00 74.31 410 ALA A O 1
ATOM 2963 N N . ALA A 1 411 ? -5.729 7.578 -32.663 1.00 77.50 411 ALA A N 1
ATOM 2964 C CA . ALA A 1 411 ? -6.200 8.049 -31.359 1.00 77.50 411 ALA A CA 1
ATOM 2965 C C . ALA A 1 411 ? -7.696 8.432 -31.390 1.00 77.50 411 ALA A C 1
ATOM 2967 O O . ALA A 1 411 ? -8.454 8.075 -30.487 1.00 77.50 411 ALA A O 1
ATOM 2968 N N . GLY A 1 412 ? -8.152 9.081 -32.470 1.00 75.38 412 GLY A N 1
ATOM 2969 C CA . GLY A 1 412 ? -9.572 9.369 -32.697 1.00 75.38 412 GLY A CA 1
ATOM 2970 C C . GLY A 1 412 ? -10.451 8.112 -32.768 1.00 75.38 412 GLY A C 1
ATOM 2971 O O . GLY A 1 412 ? -11.516 8.071 -32.150 1.00 75.38 412 GLY A O 1
ATOM 2972 N N . ALA A 1 413 ? -10.001 7.062 -33.461 1.00 72.81 413 ALA A N 1
ATOM 2973 C CA . ALA A 1 413 ? -10.732 5.796 -33.557 1.00 72.81 413 ALA A CA 1
ATOM 2974 C C . ALA A 1 413 ? -10.848 5.071 -32.200 1.00 72.81 413 ALA A C 1
ATOM 2976 O O . ALA A 1 413 ? -11.925 4.575 -31.859 1.00 72.81 413 ALA A O 1
ATOM 2977 N N . VAL A 1 414 ? -9.777 5.068 -31.394 1.00 79.06 414 VAL A N 1
ATOM 2978 C CA . VAL A 1 414 ? -9.783 4.498 -30.032 1.00 79.06 414 VAL A CA 1
ATOM 2979 C C . VAL A 1 414 ? -10.764 5.241 -29.124 1.00 79.06 414 VAL A C 1
ATOM 2981 O O . VAL A 1 414 ? -11.541 4.602 -28.415 1.00 79.06 414 VAL A O 1
ATOM 2984 N N . LEU A 1 415 ? -10.790 6.578 -29.180 1.00 78.38 415 LEU A N 1
ATOM 2985 C CA . LEU A 1 415 ? -11.742 7.390 -28.412 1.00 78.38 415 LEU A CA 1
ATOM 2986 C C . LEU A 1 415 ? -13.200 7.081 -28.782 1.00 78.38 415 LEU A C 1
ATOM 2988 O O . LEU A 1 415 ? -14.039 6.953 -27.890 1.00 78.38 415 LEU A O 1
ATOM 2992 N N . ILE A 1 416 ? -13.502 6.910 -30.074 1.00 77.25 416 ILE A N 1
ATOM 2993 C CA . ILE A 1 416 ? -14.842 6.518 -30.539 1.00 77.25 416 ILE A CA 1
ATOM 2994 C C . ILE A 1 416 ? -15.216 5.134 -29.990 1.00 77.25 416 ILE A C 1
ATOM 2996 O O . ILE A 1 416 ? -16.306 4.970 -29.441 1.00 77.25 416 ILE A O 1
ATOM 3000 N N . LEU A 1 417 ? -14.317 4.149 -30.078 1.00 75.12 417 LEU A N 1
ATOM 3001 C CA . LEU A 1 417 ? -14.571 2.799 -29.566 1.00 75.12 417 LEU A CA 1
ATOM 3002 C C . LEU A 1 417 ? -14.781 2.791 -28.041 1.00 75.12 417 LEU A C 1
ATOM 3004 O O . LEU A 1 417 ? -15.730 2.175 -27.553 1.00 75.12 417 LEU A O 1
ATOM 3008 N N . GLY A 1 418 ? -13.956 3.527 -27.292 1.00 81.12 418 GLY A N 1
ATOM 3009 C CA . GLY A 1 418 ? -14.108 3.699 -25.845 1.00 81.12 418 GLY A CA 1
ATOM 3010 C C . GLY A 1 418 ? -15.437 4.358 -25.464 1.00 81.12 418 GLY A C 1
ATOM 3011 O O . GLY A 1 418 ? -16.123 3.881 -24.558 1.00 81.12 418 GLY A O 1
ATOM 3012 N N . ALA A 1 419 ? -15.856 5.396 -26.195 1.00 80.62 419 ALA A N 1
ATOM 3013 C CA . ALA A 1 419 ? -17.147 6.054 -25.993 1.00 80.62 419 ALA A CA 1
ATOM 3014 C C . ALA A 1 419 ? -18.339 5.120 -26.280 1.00 80.62 419 ALA A C 1
ATOM 3016 O O . ALA A 1 419 ? -19.318 5.131 -25.532 1.00 80.62 419 ALA A O 1
ATOM 3017 N N . LEU A 1 420 ? -18.250 4.274 -27.314 1.00 81.00 420 LEU A N 1
ATOM 3018 C CA . LEU A 1 420 ? -19.273 3.271 -27.630 1.00 81.00 420 LEU A CA 1
ATOM 3019 C C . LEU A 1 420 ? -19.394 2.205 -26.530 1.00 81.00 420 LEU A C 1
ATOM 3021 O O . LEU A 1 420 ? -20.508 1.891 -26.107 1.00 81.00 420 LEU A O 1
ATOM 3025 N N . ILE A 1 421 ? -18.268 1.689 -26.023 1.00 80.88 421 ILE A N 1
ATOM 3026 C CA . ILE A 1 421 ? -18.246 0.716 -24.917 1.00 80.88 421 ILE A CA 1
ATOM 3027 C C . ILE A 1 421 ? -18.828 1.337 -23.638 1.00 80.88 421 ILE A C 1
ATOM 3029 O O . ILE A 1 421 ? -19.673 0.723 -22.983 1.00 80.88 421 ILE A O 1
ATOM 3033 N N . LEU A 1 422 ? -18.437 2.573 -23.309 1.00 81.69 422 LEU A N 1
ATOM 3034 C CA . LEU A 1 422 ? -18.947 3.299 -22.143 1.00 81.69 422 LEU A CA 1
ATOM 3035 C C . LEU A 1 422 ? -20.459 3.563 -22.249 1.00 81.69 422 LEU A C 1
ATOM 3037 O O . LEU A 1 422 ? -21.193 3.342 -21.284 1.00 81.69 422 LEU A O 1
ATOM 3041 N N . GLY A 1 423 ? -20.936 3.975 -23.428 1.00 79.88 423 GLY A N 1
ATOM 3042 C CA . GLY A 1 423 ? -22.358 4.189 -23.703 1.00 79.88 423 GLY A CA 1
ATOM 3043 C C . GLY A 1 423 ? -23.183 2.905 -23.585 1.00 79.88 423 GLY A C 1
ATOM 3044 O O . GLY A 1 423 ? -24.226 2.901 -22.929 1.00 79.88 423 GLY A O 1
ATOM 3045 N N . ALA A 1 424 ? -22.694 1.794 -24.145 1.00 78.69 424 ALA A N 1
ATOM 3046 C CA . ALA A 1 424 ? -23.340 0.487 -24.030 1.00 78.69 424 ALA A CA 1
ATOM 3047 C C . ALA A 1 424 ? -23.395 -0.006 -22.572 1.00 78.69 424 ALA A C 1
ATOM 3049 O O . ALA A 1 424 ? -24.449 -0.447 -22.110 1.00 78.69 424 ALA A O 1
ATOM 3050 N N . GLY A 1 425 ? -22.296 0.126 -21.820 1.00 80.81 425 GLY A N 1
ATOM 3051 C CA . GLY A 1 425 ? -22.247 -0.219 -20.396 1.00 80.81 425 GLY A CA 1
ATOM 3052 C C . GLY A 1 425 ? -23.222 0.608 -19.552 1.00 80.81 425 GLY A C 1
ATOM 3053 O O . GLY A 1 425 ? -23.991 0.049 -18.767 1.00 80.81 425 GLY A O 1
ATOM 3054 N N . GLY A 1 426 ? -23.260 1.927 -19.764 1.00 81.56 426 GLY A N 1
ATOM 3055 C CA . GLY A 1 426 ? -24.207 2.825 -19.097 1.00 81.56 426 GLY A CA 1
ATOM 3056 C C . GLY A 1 426 ? -25.672 2.496 -19.407 1.00 81.56 426 GLY A C 1
ATOM 3057 O O . GLY A 1 426 ? -26.506 2.487 -18.502 1.00 81.56 426 GLY A O 1
ATOM 3058 N N . TYR A 1 427 ? -25.987 2.156 -20.661 1.00 83.88 427 TYR A N 1
ATOM 3059 C CA . TYR A 1 427 ? -27.332 1.744 -21.075 1.00 83.88 427 TYR A CA 1
ATOM 3060 C C . TYR A 1 427 ? -27.781 0.421 -20.427 1.00 83.88 427 TYR A C 1
ATOM 3062 O O . TYR A 1 427 ? -28.927 0.294 -19.992 1.00 83.88 427 TYR A O 1
ATOM 3070 N N . LEU A 1 428 ? -26.887 -0.566 -20.317 1.00 83.75 428 LEU A N 1
ATOM 3071 C CA . LEU A 1 428 ? -27.203 -1.833 -19.649 1.00 83.75 428 LEU A CA 1
ATOM 3072 C C . LEU A 1 428 ? -27.449 -1.639 -18.144 1.00 83.75 428 LEU A C 1
ATOM 3074 O O . LEU A 1 428 ? -28.381 -2.234 -17.599 1.00 83.75 428 LEU A O 1
ATOM 3078 N N . LEU A 1 429 ? -26.674 -0.768 -17.487 1.00 82.31 429 LEU A N 1
ATOM 3079 C CA . LEU A 1 429 ? -26.848 -0.435 -16.069 1.00 82.31 429 LEU A CA 1
ATOM 3080 C C . LEU A 1 429 ? -28.190 0.259 -15.788 1.00 82.31 429 LEU A C 1
ATOM 3082 O O . LEU A 1 429 ? -28.896 -0.140 -14.861 1.00 82.31 429 LEU A O 1
ATOM 3086 N N . THR A 1 430 ? -28.583 1.254 -16.591 1.00 84.12 430 THR A N 1
ATOM 3087 C CA . THR A 1 430 ? -29.874 1.941 -16.395 1.00 84.12 430 THR A CA 1
ATOM 3088 C C . THR A 1 430 ? -31.057 1.010 -16.647 1.00 84.12 430 THR A C 1
ATOM 3090 O O . THR A 1 430 ? -32.026 1.036 -15.884 1.00 84.12 430 THR A O 1
ATOM 3093 N N . ARG A 1 431 ? -30.970 0.129 -17.652 1.00 83.81 431 ARG A N 1
ATOM 3094 C CA . ARG A 1 431 ? -32.023 -0.850 -17.954 1.00 83.81 431 ARG A CA 1
ATOM 3095 C C . ARG A 1 431 ? -32.173 -1.918 -16.867 1.00 83.81 431 ARG A C 1
ATOM 3097 O O . ARG A 1 431 ? -33.300 -2.281 -16.546 1.00 83.81 431 ARG A O 1
ATOM 3104 N N . ALA A 1 432 ? -31.076 -2.389 -16.271 1.00 79.44 432 ALA A N 1
ATOM 3105 C CA . ALA A 1 432 ? -31.123 -3.372 -15.185 1.00 79.44 432 ALA A CA 1
ATOM 3106 C C . ALA A 1 432 ? -31.861 -2.849 -13.937 1.00 79.44 432 ALA A C 1
ATOM 3108 O O . ALA A 1 432 ? -32.587 -3.608 -13.298 1.00 79.44 432 ALA A O 1
ATOM 3109 N N . GLY A 1 433 ? -31.736 -1.553 -13.623 1.00 74.44 433 GLY A N 1
ATOM 3110 C CA . GLY A 1 433 ? -32.416 -0.935 -12.477 1.00 74.44 433 GLY A CA 1
ATOM 3111 C C . GLY A 1 433 ? -33.945 -0.850 -12.588 1.00 74.44 433 GLY A C 1
ATOM 3112 O O . GLY A 1 433 ? -34.607 -0.695 -11.568 1.00 74.44 433 GLY A O 1
ATOM 3113 N N . HIS A 1 434 ? -34.516 -0.975 -13.792 1.00 77.25 434 HIS A N 1
ATOM 3114 C CA . HIS A 1 434 ? -35.963 -0.853 -14.024 1.00 77.25 434 HIS A CA 1
ATOM 3115 C C . HIS A 1 434 ? -36.727 -2.187 -13.929 1.00 77.25 434 HIS A C 1
ATOM 3117 O O . HIS A 1 434 ? -37.953 -2.187 -13.972 1.00 77.25 434 HIS A O 1
ATOM 3123 N N . SER A 1 435 ? -36.033 -3.323 -13.800 1.00 72.12 435 SER A N 1
ATOM 3124 C CA . SER A 1 435 ? -36.642 -4.666 -13.853 1.00 72.12 435 SER A CA 1
ATOM 3125 C C . SER A 1 435 ? -37.010 -5.261 -12.483 1.00 72.12 435 SER A C 1
ATOM 3127 O O . SER A 1 435 ? -37.344 -6.441 -12.410 1.00 72.12 435 SER A O 1
ATOM 3129 N N . CYS A 1 436 ? -36.921 -4.472 -11.406 1.00 51.66 436 CYS A N 1
ATOM 3130 C CA . CYS A 1 436 ? -37.192 -4.889 -10.020 1.00 51.66 436 CYS A CA 1
ATOM 3131 C C . CYS A 1 436 ? -38.191 -3.958 -9.296 1.00 51.66 436 CYS A C 1
ATOM 3133 O O . CYS A 1 436 ? -38.125 -3.841 -8.071 1.00 51.66 436 CYS A O 1
ATOM 3135 N N . GLY A 1 437 ? -39.046 -3.256 -10.050 1.00 51.84 437 GLY A N 1
ATOM 3136 C CA . GLY A 1 437 ? -40.121 -2.393 -9.539 1.00 51.84 437 GLY A CA 1
ATOM 3137 C C . GLY A 1 437 ? -41.483 -3.070 -9.607 1.00 51.84 437 GLY A C 1
ATOM 3138 O O . GLY A 1 437 ? -41.720 -3.759 -10.623 1.00 51.84 437 GLY A O 1
#